Protein AF-0000000067835284 (afdb_homodimer)

Sequence (696 aa):
MSHPLRFGVWAPVHGSRAARHDPDEPHDASWARNRALVLEAERLGYDSILVAQHTVNPYDETRDQLEAWTASAALAALTERIEIIAAIKPGLYHPVLLAKMALQIEQVSRGRFALNLVNAWNRAEFERAGLPFPAHDERYAYGREWIALVDRLLRGERVTHEGRHFRVEDYQLKPAGTYRARPTIYVGGESEPARALVADHGDVWFINGQPLAAVADLIADVARRPAAQGRLRYGLSAFVIARETEAEAQDEFARLLSLSRRDEAIRADTRARTDAASVMFAKTDAAAAHHVGTNGGTAAGLVGSYDGVAERIRAFHAAGIELFMLQFQPFEAEMARFAAQVFSRVKGMSHPLRFGVWAPVHGSRAARHDPDEPHDASWARNRALVLEAERLGYDSILVAQHTVNPYDETRDQLEAWTASAALAALTERIEIIAAIKPGLYHPVLLAKMALQIEQVSRGRFALNLVNAWNRAEFERAGLPFPAHDERYAYGREWIALVDRLLRGERVTHEGRHFRVEDYQLKPAGTYRARPTIYVGGESEPARALVADHGDVWFINGQPLAAVADLIADVARRPAAQGRLRYGLSAFVIARETEAEAQDEFARLLSLSRRDEAIRADTRARTDAASVMFAKTDAAAAHHVGTNGGTAAGLVGSYDGVAERIRAFHAAGIELFMLQFQPFEAEMARFAAQVFSRVKG

Nearest PDB structures (foldseek):
  3rao-assembly2_A-2  TM=8.721E-01  e=2.740E-33  Bacillus cereus ATCC 10987
  3rao-assembly2_B  TM=8.643E-01  e=2.019E-33  Bacillus cereus ATCC 10987
  8t0u-assembly1_B  TM=9.064E-01  e=6.334E-30  Pseudomonas fluorescens Pf0-1
  5wan-assembly1_A  TM=8.080E-01  e=5.111E-24  Escherichia coli
  6sgn-assembly1_AAA  TM=8.258E-01  e=2.078E-23  Escherichia coli K-12

InterPro domains:
  IPR011251 Luciferase-like domain [PF00296] (6-322)
  IPR036661 Luciferase-like domain superfamily [G3DSA:3.20.20.30] (3-348)
  IPR036661 Luciferase-like domain superfamily [SSF51679] (1-346)
  IPR050172 SsuD/RutA monooxygenase [PTHR42847] (1-347)

Structure (mmCIF, N/CA/C/O backbone):
data_AF-0000000067835284-model_v1
#
loop_
_entity.id
_entity.type
_entity.pdbx_description
1 polymer 'Alkanesulfonate monooxygenase'
#
loop_
_atom_site.group_PDB
_atom_site.id
_atom_site.type_symbol
_atom_site.label_atom_id
_atom_site.label_alt_id
_atom_site.label_comp_id
_atom_site.label_asym_id
_atom_site.label_entity_id
_atom_site.label_seq_id
_atom_site.pdbx_PDB_ins_code
_atom_site.Cartn_x
_atom_site.Cartn_y
_atom_site.Cartn_z
_atom_site.occupancy
_atom_site.B_iso_or_equiv
_atom_site.auth_seq_id
_atom_site.auth_comp_id
_atom_site.auth_asym_id
_atom_site.auth_atom_id
_atom_site.pdbx_PDB_model_num
ATOM 1 N N . MET A 1 1 ? 16.953 34.406 -3.088 1 39.81 1 MET A N 1
ATOM 2 C CA . MET A 1 1 ? 16.75 33.219 -3.943 1 39.81 1 MET A CA 1
ATOM 3 C C . MET A 1 1 ? 15.336 32.688 -3.775 1 39.81 1 MET A C 1
ATOM 5 O O . MET A 1 1 ? 14.906 32.406 -2.656 1 39.81 1 MET A O 1
ATOM 9 N N . SER A 1 2 ? 14.398 33.031 -4.598 1 59.94 2 SER A N 1
ATOM 10 C CA . SER A 1 2 ? 12.945 32.969 -4.473 1 59.94 2 SER A CA 1
ATOM 11 C C . SER A 1 2 ? 12.461 31.531 -4.371 1 59.94 2 SER A C 1
ATOM 13 O O . SER A 1 2 ? 12.781 30.703 -5.227 1 59.94 2 SER A O 1
ATOM 15 N N . HIS A 1 3 ? 12.352 30.969 -3.178 1 76.06 3 HIS A N 1
ATOM 16 C CA . HIS A 1 3 ? 11.836 29.625 -3.018 1 76.06 3 HIS A CA 1
ATOM 17 C C . HIS A 1 3 ? 10.375 29.531 -3.461 1 76.06 3 HIS A C 1
ATOM 19 O O . HIS A 1 3 ? 9.656 30.531 -3.438 1 76.06 3 HIS A O 1
ATOM 25 N N . PRO A 1 4 ? 10.078 28.359 -4.027 1 88.88 4 PRO A N 1
ATOM 26 C CA . PRO A 1 4 ? 8.727 28.203 -4.578 1 88.88 4 PRO A CA 1
ATOM 27 C C . PRO A 1 4 ? 7.648 28.266 -3.502 1 88.88 4 PRO A C 1
ATOM 29 O O . PRO A 1 4 ? 7.91 27.922 -2.342 1 88.88 4 PRO A O 1
ATOM 32 N N . LEU A 1 5 ? 6.59 28.922 -3.752 1 96.69 5 LEU A N 1
ATOM 33 C CA . LEU A 1 5 ? 5.387 28.891 -2.928 1 96.69 5 LEU A CA 1
ATOM 34 C C . LEU A 1 5 ? 4.453 27.766 -3.389 1 96.69 5 LEU A C 1
ATOM 36 O O . LEU A 1 5 ? 4.035 27.75 -4.551 1 96.69 5 LEU A O 1
ATOM 40 N N . ARG A 1 6 ? 4.223 26.859 -2.49 1 98 6 ARG A N 1
ATOM 41 C CA . ARG A 1 6 ? 3.428 25.672 -2.795 1 98 6 ARG A CA 1
ATOM 42 C C . ARG A 1 6 ? 2.227 25.562 -1.861 1 98 6 ARG A C 1
ATOM 44 O O . ARG A 1 6 ? 2.301 25.969 -0.697 1 98 6 ARG A O 1
ATOM 51 N N . PHE A 1 7 ? 1.138 25.047 -2.391 1 98.75 7 PHE A N 1
ATOM 52 C CA . PHE A 1 7 ? -0.072 24.797 -1.615 1 98.75 7 PHE A CA 1
ATOM 53 C C . PHE A 1 7 ? -0.463 23.328 -1.671 1 98.75 7 PHE A C 1
ATOM 55 O O . PHE A 1 7 ? -0.541 22.734 -2.752 1 98.75 7 PHE A O 1
ATOM 62 N N . GLY A 1 8 ? -0.669 22.734 -0.55 1 98.81 8 GLY A N 1
ATOM 63 C CA . GLY A 1 8 ? -1.19 21.391 -0.434 1 98.81 8 GLY A CA 1
ATOM 64 C C . GLY A 1 8 ? -2.453 21.297 0.402 1 98.81 8 GLY A C 1
ATOM 65 O O . GLY A 1 8 ? -2.871 22.297 1.006 1 98.81 8 GLY A O 1
ATOM 66 N N . VAL A 1 9 ? -3.086 20.188 0.411 1 98.62 9 VAL A N 1
ATOM 67 C CA . VAL A 1 9 ? -4.293 20 1.206 1 98.62 9 VAL A CA 1
ATOM 68 C C . VAL A 1 9 ? -4.199 18.688 1.982 1 98.62 9 VAL A C 1
ATOM 70 O O . VAL A 1 9 ? -3.49 17.766 1.573 1 98.62 9 VAL A O 1
ATOM 73 N N . TRP A 1 10 ? -4.891 18.625 3.088 1 97.81 10 TRP A N 1
ATOM 74 C CA . TRP A 1 10 ? -5.055 17.391 3.863 1 97.81 10 TRP A CA 1
ATOM 75 C C . TRP A 1 10 ? -6.184 16.531 3.299 1 97.81 10 TRP A C 1
ATOM 77 O O . TRP A 1 10 ? -7.332 16.984 3.23 1 97.81 10 TRP A O 1
ATOM 87 N N . ALA A 1 11 ? -5.82 15.352 2.906 1 97.94 11 ALA A N 1
ATOM 88 C CA . ALA A 1 11 ? -6.887 14.438 2.486 1 97.94 11 ALA A CA 1
ATOM 89 C C . ALA A 1 11 ? -7.859 14.172 3.629 1 97.94 11 ALA A C 1
ATOM 91 O O . ALA A 1 11 ? -7.449 14.031 4.785 1 97.94 11 ALA A O 1
ATOM 92 N N . PRO A 1 12 ? -9.156 14.133 3.32 1 96.62 12 PRO A N 1
ATOM 93 C CA . PRO A 1 12 ? -10.148 13.93 4.379 1 96.62 12 PRO A CA 1
ATOM 94 C C . PRO A 1 12 ? -10.289 12.461 4.785 1 96.62 12 PRO A C 1
ATOM 96 O O . PRO A 1 12 ? -11.383 11.898 4.723 1 96.62 12 PRO A O 1
ATOM 99 N N . VAL A 1 13 ? -9.281 11.844 5.312 1 96.38 13 VAL A N 1
ATOM 100 C CA . VAL A 1 13 ? -9.156 10.406 5.496 1 96.38 13 VAL A CA 1
ATOM 101 C C . VAL A 1 13 ? -10.031 9.953 6.66 1 96.38 13 VAL A C 1
ATOM 103 O O . VAL A 1 13 ? -10.352 8.766 6.785 1 96.38 13 VAL A O 1
ATOM 106 N N . HIS A 1 14 ? -10.43 10.836 7.582 1 92.62 14 HIS A N 1
ATOM 107 C CA . HIS A 1 14 ? -11.32 10.516 8.688 1 92.62 14 HIS A CA 1
ATOM 108 C C . HIS A 1 14 ? -12.539 11.43 8.703 1 92.62 14 HIS A C 1
ATOM 110 O O . HIS A 1 14 ? -13.258 11.5 9.703 1 92.62 14 HIS A O 1
ATOM 116 N N . GLY A 1 15 ? -12.75 12.188 7.617 1 91.44 15 GLY A N 1
ATOM 117 C CA . GLY A 1 15 ? -13.891 13.094 7.523 1 91.44 15 GLY A CA 1
ATOM 118 C C . GLY A 1 15 ? -13.508 14.547 7.719 1 91.44 15 GLY A C 1
ATOM 119 O O . GLY A 1 15 ? -12.406 14.961 7.355 1 91.44 15 GLY A O 1
ATOM 120 N N . SER A 1 16 ? -14.422 15.281 8.242 1 88.56 16 SER A N 1
ATOM 121 C CA . SER A 1 16 ? -14.281 16.734 8.328 1 88.56 16 SER A CA 1
ATOM 122 C C . SER A 1 16 ? -13.172 17.125 9.297 1 88.56 16 SER A C 1
ATOM 124 O O . SER A 1 16 ? -12.938 16.438 10.289 1 88.56 16 SER A O 1
ATOM 126 N N . ARG A 1 17 ? -12.57 18.25 9.039 1 84.44 17 ARG A N 1
ATOM 127 C CA . ARG A 1 17 ? -11.391 18.688 9.781 1 84.44 17 ARG A CA 1
ATOM 128 C C . ARG A 1 17 ? -11.773 19.656 10.891 1 84.44 17 ARG A C 1
ATOM 130 O O . ARG A 1 17 ? -11 19.875 11.828 1 84.44 17 ARG A O 1
ATOM 137 N N . ALA A 1 18 ? -12.875 20.281 10.828 1 88.44 18 ALA A N 1
ATOM 138 C CA . ALA A 1 18 ? -13.289 21.281 11.82 1 88.44 18 ALA A CA 1
ATOM 139 C C . ALA A 1 18 ? -14.484 20.797 12.625 1 88.44 18 ALA A C 1
ATOM 141 O O . ALA A 1 18 ? -14.32 20.234 13.719 1 88.44 18 ALA A O 1
ATOM 142 N N . ALA A 1 19 ? -15.617 20.844 12.023 1 87.44 19 ALA A N 1
ATOM 143 C CA . ALA A 1 19 ? -16.844 20.422 12.695 1 87.44 19 ALA A CA 1
ATOM 144 C C . ALA A 1 19 ? -17.391 19.125 12.094 1 87.44 19 ALA A C 1
ATOM 146 O O . ALA A 1 19 ? -17.484 19 10.875 1 87.44 19 ALA A O 1
ATOM 147 N N . ARG A 1 20 ? -17.797 18.297 12.945 1 86.44 20 ARG A N 1
ATOM 148 C CA . ARG A 1 20 ? -18.328 17.016 12.5 1 86.44 20 ARG A CA 1
ATOM 149 C C . ARG A 1 20 ? -19.828 17.125 12.18 1 86.44 20 ARG A C 1
ATOM 151 O O . ARG A 1 20 ? -20.406 16.219 11.57 1 86.44 20 ARG A O 1
ATOM 158 N N . HIS A 1 21 ? -20.406 18.219 12.555 1 86.44 21 HIS A N 1
ATOM 159 C CA . HIS A 1 21 ? -21.859 18.391 12.391 1 86.44 21 HIS A CA 1
ATOM 160 C C . HIS A 1 21 ? -22.172 19.578 11.484 1 86.44 21 HIS A C 1
ATOM 162 O O . HIS A 1 21 ? -23.234 20.188 11.609 1 86.44 21 HIS A O 1
ATOM 168 N N . ASP A 1 22 ? -21.203 19.891 10.758 1 92.44 22 ASP A N 1
ATOM 169 C CA . ASP A 1 22 ? -21.453 20.938 9.773 1 92.44 22 ASP A CA 1
ATOM 170 C C . ASP A 1 22 ? -22.484 20.469 8.734 1 92.44 22 ASP A C 1
ATOM 172 O O . ASP A 1 22 ? -22.234 19.531 7.988 1 92.44 22 ASP A O 1
ATOM 176 N N . PRO A 1 23 ? -23.688 21.078 8.695 1 93.56 23 PRO A N 1
ATOM 177 C CA . PRO A 1 23 ? -24.688 20.672 7.715 1 93.56 23 PRO A CA 1
ATOM 178 C C . PRO A 1 23 ? -24.203 20.844 6.277 1 93.56 23 PRO A C 1
ATOM 180 O O . PRO A 1 23 ? -24.703 20.156 5.375 1 93.56 23 PRO A O 1
ATOM 183 N N . ASP A 1 24 ? -23.234 21.656 6.031 1 94.88 24 ASP A N 1
ATOM 184 C CA . ASP A 1 24 ? -22.734 21.922 4.688 1 94.88 24 ASP A CA 1
ATOM 185 C C . ASP A 1 24 ? -21.672 20.891 4.289 1 94.88 24 ASP A C 1
ATOM 187 O O . ASP A 1 24 ? -21.234 20.859 3.137 1 94.88 24 ASP A O 1
ATOM 191 N N . GLU A 1 25 ? -21.234 20.016 5.16 1 95.31 25 GLU A N 1
ATOM 192 C CA . GLU A 1 25 ? -20.297 18.938 4.879 1 95.31 25 GLU A CA 1
ATOM 193 C C . GLU A 1 25 ? -20.656 17.688 5.656 1 95.31 25 GLU A C 1
ATOM 195 O O . GLU A 1 25 ? -20 17.344 6.641 1 95.31 25 GLU A O 1
ATOM 200 N N . PRO A 1 26 ? -21.641 17.016 5.207 1 93 26 PRO A N 1
ATOM 201 C CA . PRO A 1 26 ? -21.938 15.75 5.871 1 93 26 PRO A CA 1
ATOM 202 C C . PRO A 1 26 ? -20.734 14.805 5.914 1 93 26 PRO A C 1
ATOM 204 O O . PRO A 1 26 ? -19.906 14.805 4.996 1 93 26 PRO A O 1
ATOM 207 N N . HIS A 1 27 ? -20.688 14.094 6.969 1 94.19 27 HIS A N 1
ATOM 208 C CA . HIS A 1 27 ? -19.547 13.211 7.176 1 94.19 27 HIS A CA 1
ATOM 209 C C . HIS A 1 27 ? -19.406 12.211 6.031 1 94.19 27 HIS A C 1
ATOM 211 O O . HIS A 1 27 ? -20.359 11.523 5.68 1 94.19 27 HIS A O 1
ATOM 217 N N . ASP A 1 28 ? -18.25 12.133 5.465 1 96.69 28 ASP A N 1
ATOM 218 C CA . ASP A 1 28 ? -17.891 11.18 4.418 1 96.69 28 ASP A CA 1
ATOM 219 C C . ASP A 1 28 ? -16.375 11 4.332 1 96.69 28 ASP A C 1
ATOM 221 O O . ASP A 1 28 ? -15.664 11.891 3.859 1 96.69 28 ASP A O 1
ATOM 225 N N . ALA A 1 29 ? -15.898 9.914 4.809 1 97.38 29 ALA A N 1
ATOM 226 C CA . ALA A 1 29 ? -14.477 9.602 4.746 1 97.38 29 ALA A CA 1
ATOM 227 C C . ALA A 1 29 ? -14.211 8.422 3.811 1 97.38 29 ALA A C 1
ATOM 229 O O . ALA A 1 29 ? -13.25 7.676 3.998 1 97.38 29 ALA A O 1
ATOM 230 N N . SER A 1 30 ? -15.094 8.227 2.822 1 98 30 SER A N 1
ATOM 231 C CA . SER A 1 30 ? -15 7.105 1.896 1 98 30 SER A CA 1
ATOM 232 C C . SER A 1 30 ? -13.836 7.273 0.931 1 98 30 SER A C 1
ATOM 234 O O . SER A 1 30 ? -13.375 8.391 0.7 1 98 30 SER A O 1
ATOM 236 N N . TRP A 1 31 ? -13.367 6.176 0.396 1 98.62 31 TRP A N 1
ATOM 237 C CA . TRP A 1 31 ? -12.359 6.199 -0.66 1 98.62 31 TRP A CA 1
ATOM 238 C C . TRP A 1 31 ? -12.836 7.023 -1.851 1 98.62 31 TRP A C 1
ATOM 240 O O . TRP A 1 31 ? -12.07 7.809 -2.418 1 98.62 31 TRP A O 1
ATOM 250 N N . ALA A 1 32 ? -14.07 6.863 -2.219 1 98.38 32 ALA A N 1
ATOM 251 C CA . ALA A 1 32 ? -14.625 7.566 -3.371 1 98.38 32 ALA A CA 1
ATOM 252 C C . ALA A 1 32 ? -14.484 9.078 -3.207 1 98.38 32 ALA A C 1
ATOM 254 O O . ALA A 1 32 ? -14.055 9.773 -4.133 1 98.38 32 ALA A O 1
ATOM 255 N N . ARG A 1 33 ? -14.773 9.562 -2.008 1 98.31 33 ARG A N 1
ATOM 256 C CA . ARG A 1 33 ? -14.664 11 -1.77 1 98.31 33 ARG A CA 1
ATOM 257 C C . ARG A 1 33 ? -13.211 11.445 -1.784 1 98.31 33 ARG A C 1
ATOM 259 O O . ARG A 1 33 ? -12.875 12.469 -2.387 1 98.31 33 ARG A O 1
ATOM 266 N N . ASN A 1 34 ? -12.406 10.703 -1.089 1 98.69 34 ASN A N 1
ATOM 267 C CA . ASN A 1 34 ? -11 11.062 -1.038 1 98.69 34 ASN A CA 1
ATOM 268 C C . ASN A 1 34 ? -10.375 11.094 -2.432 1 98.69 34 ASN A C 1
ATOM 270 O O . ASN A 1 34 ? -9.68 12.047 -2.781 1 98.69 34 ASN A O 1
ATOM 274 N N . ARG A 1 35 ? -10.609 10.062 -3.207 1 98.81 35 ARG A N 1
ATOM 275 C CA . ARG A 1 35 ? -10.125 10.008 -4.582 1 98.81 35 ARG A CA 1
ATOM 276 C C . ARG A 1 35 ? -10.578 11.234 -5.371 1 98.81 35 ARG A C 1
ATOM 278 O O . ARG A 1 35 ? -9.758 11.906 -6.004 1 98.81 35 ARG A O 1
ATOM 285 N N . ALA A 1 36 ? -11.875 11.539 -5.363 1 98.81 36 ALA A N 1
ATOM 286 C CA . ALA A 1 36 ? -12.438 12.664 -6.109 1 98.81 36 ALA A CA 1
ATOM 287 C C . ALA A 1 36 ? -11.805 13.984 -5.672 1 98.81 36 ALA A C 1
ATOM 289 O O . ALA A 1 36 ? -11.477 14.828 -6.508 1 98.81 36 ALA A O 1
ATOM 290 N N . LEU A 1 37 ? -11.625 14.102 -4.379 1 98.62 37 LEU A N 1
ATOM 291 C CA . LEU A 1 37 ? -11.078 15.344 -3.834 1 98.62 37 LEU A CA 1
ATOM 292 C C . LEU A 1 37 ? -9.625 15.531 -4.266 1 98.62 37 LEU A C 1
ATOM 294 O O . LEU A 1 37 ? -9.219 16.625 -4.633 1 98.62 37 LEU A O 1
ATOM 298 N N . VAL A 1 38 ? -8.828 14.5 -4.23 1 98.81 38 VAL A N 1
ATOM 299 C CA . VAL A 1 38 ? -7.414 14.602 -4.586 1 98.81 38 VAL A CA 1
ATOM 300 C C . VAL A 1 38 ? -7.273 14.898 -6.074 1 98.81 38 VAL A C 1
ATOM 302 O O . VAL A 1 38 ? -6.441 15.719 -6.473 1 98.81 38 VAL A O 1
ATOM 305 N N . LEU A 1 39 ? -8.086 14.25 -6.926 1 98.88 39 LEU A N 1
ATOM 306 C CA . LEU A 1 39 ? -8.078 14.547 -8.352 1 98.88 39 LEU A CA 1
ATOM 307 C C . LEU A 1 39 ? -8.469 15.992 -8.617 1 98.88 39 LEU A C 1
ATOM 309 O O . LEU A 1 39 ? -7.875 16.656 -9.461 1 98.88 39 LEU A O 1
ATOM 313 N N . GLU A 1 40 ? -9.484 16.453 -7.852 1 98.88 40 GLU A N 1
ATOM 314 C CA . GLU A 1 40 ? -9.898 17.844 -7.98 1 98.88 40 GLU A CA 1
ATOM 315 C C . GLU A 1 40 ? -8.797 18.797 -7.523 1 98.88 40 GLU A C 1
ATOM 317 O O . GLU A 1 40 ? -8.562 19.828 -8.156 1 98.88 40 GLU A O 1
ATOM 322 N N . ALA A 1 41 ? -8.141 18.469 -6.41 1 98.94 41 ALA A N 1
ATOM 323 C CA . ALA A 1 41 ? -7.027 19.281 -5.93 1 98.94 41 ALA A CA 1
ATOM 324 C C . ALA A 1 41 ? -5.945 19.406 -7 1 98.94 41 ALA A C 1
ATOM 326 O O . ALA A 1 41 ? -5.441 20.516 -7.246 1 98.94 41 ALA A O 1
ATOM 327 N N . GLU A 1 42 ? -5.59 18.312 -7.633 1 98.88 42 GLU A N 1
ATOM 328 C CA . GLU A 1 42 ? -4.602 18.359 -8.711 1 98.88 42 GLU A CA 1
ATOM 329 C C . GLU A 1 42 ? -5.07 19.25 -9.852 1 98.88 42 GLU A C 1
ATOM 331 O O . GLU A 1 42 ? -4.312 20.078 -10.359 1 98.88 42 GLU A O 1
ATOM 336 N N . ARG A 1 43 ? -6.32 19.078 -10.258 1 98.81 43 ARG A N 1
ATOM 337 C CA . ARG A 1 43 ? -6.887 19.859 -11.352 1 98.81 43 ARG A CA 1
ATOM 338 C C . ARG A 1 43 ? -6.844 21.344 -11.031 1 98.81 43 ARG A C 1
ATOM 340 O O . ARG A 1 43 ? -6.562 22.172 -11.914 1 98.81 43 ARG A O 1
ATOM 347 N N . LEU A 1 44 ? -7.109 21.688 -9.758 1 98.81 44 LEU A N 1
ATOM 348 C CA . LEU A 1 44 ? -7.195 23.094 -9.328 1 98.81 44 LEU A CA 1
ATOM 349 C C . LEU A 1 44 ? -5.809 23.703 -9.219 1 98.81 44 LEU A C 1
ATOM 351 O O . LEU A 1 44 ? -5.676 24.938 -9.125 1 98.81 44 LEU A O 1
ATOM 355 N N . GLY A 1 45 ? -4.75 22.875 -9.141 1 98.56 45 GLY A N 1
ATOM 356 C CA . GLY A 1 45 ? -3.398 23.406 -9.148 1 98.56 45 GLY A CA 1
ATOM 357 C C . GLY A 1 45 ? -2.686 23.266 -7.82 1 98.56 45 GLY A C 1
ATOM 358 O O . GLY A 1 45 ? -1.595 23.797 -7.629 1 98.56 45 GLY A O 1
ATOM 359 N N . TYR A 1 46 ? -3.303 22.531 -6.918 1 98.88 46 TYR A N 1
ATOM 360 C CA . TYR A 1 46 ? -2.604 22.266 -5.664 1 98.88 46 TYR A CA 1
ATOM 361 C C . TYR A 1 46 ? -1.38 21.391 -5.898 1 98.88 46 TYR A C 1
ATOM 363 O O . TYR A 1 46 ? -1.358 20.578 -6.832 1 98.88 46 TYR A O 1
ATOM 371 N N . ASP A 1 47 ? -0.399 21.484 -5.012 1 98.75 47 ASP A N 1
ATOM 372 C CA . ASP A 1 47 ? 0.917 20.906 -5.266 1 98.75 47 ASP A CA 1
ATOM 373 C C . ASP A 1 47 ? 1.101 19.609 -4.5 1 98.75 47 ASP A C 1
ATOM 375 O O . ASP A 1 47 ? 1.979 18.812 -4.824 1 98.75 47 ASP A O 1
ATOM 379 N N . SER A 1 48 ? 0.31 19.391 -3.439 1 98.88 48 SER A N 1
ATOM 380 C CA . SER A 1 48 ? 0.54 18.203 -2.625 1 98.88 48 SER A CA 1
ATOM 381 C C . SER A 1 48 ? -0.722 17.797 -1.874 1 98.88 48 SER A C 1
ATOM 383 O O . SER A 1 48 ? -1.65 18.594 -1.729 1 98.88 48 SER A O 1
ATOM 385 N N . ILE A 1 49 ? -0.781 16.578 -1.524 1 98.88 49 ILE A N 1
ATOM 386 C CA . ILE A 1 49 ? -1.789 16.016 -0.635 1 98.88 49 ILE A CA 1
ATOM 387 C C . ILE A 1 49 ? -1.106 15.289 0.525 1 98.88 49 ILE A C 1
ATOM 389 O O . ILE A 1 49 ? -0.096 14.609 0.333 1 98.88 49 ILE A O 1
ATOM 393 N N . LEU A 1 50 ? -1.537 15.547 1.742 1 98.75 50 LEU A N 1
ATOM 394 C CA . LEU A 1 50 ? -1.084 14.789 2.904 1 98.75 50 LEU A CA 1
ATOM 395 C C . LEU A 1 50 ? -2.123 13.75 3.316 1 98.75 50 LEU A C 1
ATOM 397 O O . LEU A 1 50 ? -3.283 14.086 3.557 1 98.75 50 LEU A O 1
ATOM 401 N N . VAL A 1 51 ? -1.74 12.555 3.34 1 98.69 51 VAL A N 1
ATOM 402 C CA . VAL A 1 51 ? -2.574 11.445 3.791 1 98.69 51 VAL A CA 1
ATOM 403 C C . VAL A 1 51 ? -2.176 11.047 5.207 1 98.69 51 VAL A C 1
ATOM 405 O O . VAL A 1 51 ? -1.178 10.344 5.406 1 98.69 51 VAL A O 1
ATOM 408 N N . ALA A 1 52 ? -2.969 11.484 6.172 1 97.12 52 ALA A N 1
ATOM 409 C CA . ALA A 1 52 ? -2.682 11.195 7.574 1 97.12 52 ALA A CA 1
ATOM 410 C C . ALA A 1 52 ? -2.799 9.703 7.863 1 97.12 52 ALA A C 1
ATOM 412 O O . ALA A 1 52 ? -3.535 8.984 7.18 1 97.12 52 ALA A O 1
ATOM 413 N N . GLN A 1 53 ? -2.09 9.242 8.852 1 96.75 53 GLN A N 1
ATOM 414 C CA . GLN A 1 53 ? -2.037 7.812 9.133 1 96.75 53 GLN A CA 1
ATOM 415 C C . GLN A 1 53 ? -2.748 7.48 10.438 1 96.75 53 GLN A C 1
ATOM 417 O O . GLN A 1 53 ? -2.326 7.918 11.516 1 96.75 53 GLN A O 1
ATOM 422 N N . HIS A 1 54 ? -3.811 6.801 10.344 1 95.38 54 HIS A N 1
ATOM 423 C CA . HIS A 1 54 ? -4.527 6.105 11.406 1 95.38 54 HIS A CA 1
ATOM 424 C C . HIS A 1 54 ? -5.02 4.742 10.945 1 95.38 54 HIS A C 1
ATOM 426 O O . HIS A 1 54 ? -5.312 4.551 9.758 1 95.38 54 HIS A O 1
ATOM 432 N N . THR A 1 55 ? -5.07 3.83 11.875 1 96.56 55 THR A N 1
ATOM 433 C CA . THR A 1 55 ? -5.641 2.533 11.531 1 96.56 55 THR A CA 1
ATOM 434 C C . THR A 1 55 ? -7.152 2.535 11.742 1 96.56 55 THR A C 1
ATOM 436 O O . THR A 1 55 ? -7.898 1.945 10.953 1 96.56 55 THR A O 1
ATOM 439 N N . VAL A 1 56 ? -7.547 3.189 12.773 1 96.38 56 VAL A N 1
ATOM 440 C CA . VAL A 1 56 ? -8.945 3.379 13.133 1 96.38 56 VAL A CA 1
ATOM 441 C C . VAL A 1 56 ? -9.266 4.871 13.203 1 96.38 56 VAL A C 1
ATOM 443 O O . VAL A 1 56 ? -8.398 5.684 13.539 1 96.38 56 VAL A O 1
ATOM 446 N N . ASN A 1 57 ? -10.523 5.234 12.836 1 94.38 57 ASN A N 1
ATOM 447 C CA . ASN A 1 57 ? -10.922 6.637 12.93 1 94.38 57 ASN A CA 1
ATOM 448 C C . ASN A 1 57 ? -10.672 7.195 14.328 1 94.38 57 ASN A C 1
ATOM 450 O O . ASN A 1 57 ? -11.195 6.672 15.312 1 94.38 57 ASN A O 1
ATOM 454 N N . PRO A 1 58 ? -9.867 8.211 14.445 1 89.31 58 PRO A N 1
ATOM 455 C CA . PRO A 1 58 ? -9.438 8.672 15.773 1 89.31 58 PRO A CA 1
ATOM 456 C C . PRO A 1 58 ? -10.547 9.391 16.531 1 89.31 58 PRO A C 1
ATOM 458 O O . PRO A 1 58 ? -10.43 9.609 17.734 1 89.31 58 PRO A O 1
ATOM 461 N N . TYR A 1 59 ? -11.602 9.766 15.852 1 86.81 59 TYR A N 1
ATOM 462 C CA . TYR A 1 59 ? -12.68 10.531 16.469 1 86.81 59 TYR A CA 1
ATOM 463 C C . TYR A 1 59 ? -13.891 9.656 16.75 1 86.81 59 TYR A C 1
ATOM 465 O O . TYR A 1 59 ? -14.656 9.914 17.672 1 86.81 59 TYR A O 1
ATOM 473 N N . ASP A 1 60 ? -14.102 8.711 15.883 1 90.06 60 ASP A N 1
ATOM 474 C CA . ASP A 1 60 ? -15.258 7.816 15.945 1 90.06 60 ASP A CA 1
ATOM 475 C C . ASP A 1 60 ? -14.922 6.461 15.328 1 90.06 60 ASP A C 1
ATOM 477 O O . ASP A 1 60 ? -14.93 6.305 14.109 1 90.06 60 ASP A O 1
ATOM 481 N N . GLU A 1 61 ? -14.742 5.477 16.125 1 90.5 61 GLU A N 1
ATOM 482 C CA . GLU A 1 61 ? -14.25 4.172 15.688 1 90.5 61 GLU A CA 1
ATOM 483 C C . GLU A 1 61 ? -15.273 3.473 14.797 1 90.5 61 GLU A C 1
ATOM 485 O O . GLU A 1 61 ? -14.953 2.492 14.125 1 90.5 61 GLU A O 1
ATOM 490 N N . THR A 1 62 ? -16.5 3.959 14.812 1 91.75 62 THR A N 1
ATOM 491 C CA . THR A 1 62 ? -17.547 3.338 14.008 1 91.75 62 THR A CA 1
ATOM 492 C C . THR A 1 62 ? -17.562 3.92 12.602 1 91.75 62 THR A C 1
ATOM 494 O O . THR A 1 62 ? -18.328 3.469 11.75 1 91.75 62 THR A O 1
ATOM 497 N N . ARG A 1 63 ? -16.703 4.891 12.359 1 94.75 63 ARG A N 1
ATOM 498 C CA . ARG A 1 63 ? -16.672 5.562 11.062 1 94.75 63 ARG A CA 1
ATOM 499 C C . ARG A 1 63 ? -15.461 5.109 10.242 1 94.75 63 ARG A C 1
ATOM 501 O O . ARG A 1 63 ? -14.516 4.539 10.781 1 94.75 63 ARG A O 1
ATOM 508 N N . ASP A 1 64 ? -15.547 5.406 8.945 1 97.19 64 ASP A N 1
ATOM 509 C CA . ASP A 1 64 ? -14.508 5 8 1 97.19 64 ASP A CA 1
ATOM 510 C C . ASP A 1 64 ? -13.188 5.715 8.289 1 97.19 64 ASP A C 1
ATOM 512 O O . ASP A 1 64 ? -13.188 6.875 8.711 1 97.19 64 ASP A O 1
ATOM 516 N N . GLN A 1 65 ? -12.133 5.043 8.086 1 97.88 65 GLN A N 1
ATOM 517 C CA . GLN A 1 65 ? -10.766 5.555 8.094 1 97.88 65 GLN A CA 1
ATOM 518 C C . GLN A 1 65 ? -9.969 4.992 6.922 1 97.88 65 GLN A C 1
ATOM 520 O O . GLN A 1 65 ? -9.875 3.773 6.754 1 97.88 65 GLN A O 1
ATOM 525 N N . LEU A 1 66 ? -9.453 5.852 6.121 1 98.19 66 LEU A N 1
ATOM 526 C CA . LEU A 1 66 ? -8.609 5.395 5.02 1 98.19 66 LEU A CA 1
ATOM 527 C C . LEU A 1 66 ? -7.281 4.855 5.543 1 98.19 66 LEU A C 1
ATOM 529 O O . LEU A 1 66 ? -6.715 5.406 6.492 1 98.19 66 LEU A O 1
ATOM 533 N N . GLU A 1 67 ? -6.793 3.752 4.949 1 98.62 67 GLU A N 1
ATOM 534 C CA . GLU A 1 67 ? -5.414 3.328 5.18 1 98.62 67 GLU A CA 1
ATOM 535 C C . GLU A 1 67 ? -4.438 4.176 4.371 1 98.62 67 GLU A C 1
ATOM 537 O O . GLU A 1 67 ? -4.609 4.355 3.164 1 98.62 67 GLU A O 1
ATOM 542 N N . ALA A 1 68 ? -3.455 4.66 4.91 1 98.69 68 ALA A N 1
ATOM 543 C CA . ALA A 1 68 ? -2.676 5.77 4.363 1 98.69 68 ALA A CA 1
ATOM 544 C C . ALA A 1 68 ? -1.798 5.301 3.205 1 98.69 68 ALA A C 1
ATOM 546 O O . ALA A 1 68 ? -1.729 5.961 2.164 1 98.69 68 ALA A O 1
ATOM 547 N N . TRP A 1 69 ? -1.12 4.195 3.283 1 98.88 69 TRP A N 1
ATOM 548 C CA . TRP A 1 69 ? -0.025 3.883 2.371 1 98.88 69 TRP A CA 1
ATOM 549 C C . TRP A 1 69 ? -0.546 3.215 1.103 1 98.88 69 TRP A C 1
ATOM 551 O O . TRP A 1 69 ? -0.15 3.578 -0.007 1 98.88 69 TRP A O 1
ATOM 561 N N . THR A 1 70 ? -1.498 2.266 1.259 1 98.94 70 THR A N 1
ATOM 562 C CA . THR A 1 70 ? -2.096 1.682 0.063 1 98.94 70 THR A CA 1
ATOM 563 C C . THR A 1 70 ? -2.982 2.697 -0.649 1 98.94 70 THR A C 1
ATOM 565 O O . THR A 1 70 ? -3.066 2.705 -1.879 1 98.94 70 THR A O 1
ATOM 568 N N . ALA A 1 71 ? -3.654 3.602 0.096 1 98.94 71 ALA A N 1
ATOM 569 C CA . ALA A 1 71 ? -4.375 4.703 -0.538 1 98.94 71 ALA A CA 1
ATOM 570 C C . ALA A 1 71 ? -3.424 5.605 -1.313 1 98.94 71 ALA A C 1
ATOM 572 O O . ALA A 1 71 ? -3.729 6.023 -2.436 1 98.94 71 ALA A O 1
ATOM 573 N N . SER A 1 72 ? -2.301 5.891 -0.704 1 98.94 72 SER A N 1
ATOM 574 C CA . SER A 1 72 ? -1.313 6.742 -1.354 1 98.94 72 SER A CA 1
ATOM 575 C C . SER A 1 72 ? -0.783 6.102 -2.633 1 98.94 72 SER A C 1
ATOM 577 O O . SER A 1 72 ? -0.559 6.785 -3.631 1 98.94 72 SER A O 1
ATOM 579 N N . ALA A 1 73 ? -0.558 4.785 -2.596 1 98.94 73 ALA A N 1
ATOM 580 C CA . ALA A 1 73 ? -0.131 4.074 -3.799 1 98.94 73 ALA A CA 1
ATOM 581 C C . ALA A 1 73 ? -1.172 4.199 -4.906 1 98.94 73 ALA A C 1
ATOM 583 O O . ALA A 1 73 ? -0.829 4.441 -6.066 1 98.94 73 ALA A O 1
ATOM 584 N N . ALA A 1 74 ? -2.447 4.031 -4.551 1 99 74 ALA A N 1
ATOM 585 C CA . ALA A 1 74 ? -3.541 4.152 -5.512 1 99 74 ALA A CA 1
ATOM 586 C C . ALA A 1 74 ? -3.633 5.574 -6.062 1 99 74 ALA A C 1
ATOM 588 O O . ALA A 1 74 ? -3.777 5.77 -7.27 1 99 74 ALA A O 1
ATOM 589 N N . LEU A 1 75 ? -3.531 6.57 -5.152 1 99 75 LEU A N 1
ATOM 590 C CA . LEU A 1 75 ? -3.594 7.965 -5.57 1 99 75 LEU A CA 1
ATOM 591 C C . LEU A 1 75 ? -2.426 8.312 -6.488 1 99 75 LEU A C 1
ATOM 593 O O . LEU A 1 75 ? -2.586 9.07 -7.449 1 99 75 LEU A O 1
ATOM 597 N N . ALA A 1 76 ? -1.256 7.758 -6.172 1 98.94 76 ALA A N 1
ATOM 598 C CA . ALA A 1 76 ? -0.085 7.961 -7.02 1 98.94 76 ALA A CA 1
ATOM 599 C C . ALA A 1 76 ? -0.347 7.465 -8.438 1 98.94 76 ALA A C 1
ATOM 601 O O . ALA A 1 76 ? 0.088 8.094 -9.414 1 98.94 76 ALA A O 1
ATOM 602 N N . ALA A 1 77 ? -1.02 6.371 -8.578 1 98.94 77 ALA A N 1
ATOM 603 C CA . ALA A 1 77 ? -1.318 5.773 -9.875 1 98.94 77 ALA A CA 1
ATOM 604 C C . ALA A 1 77 ? -2.342 6.613 -10.641 1 98.94 77 ALA A C 1
ATOM 606 O O . ALA A 1 77 ? -2.354 6.617 -11.875 1 98.94 77 ALA A O 1
ATOM 607 N N . LEU A 1 78 ? -3.188 7.359 -9.922 1 98.88 78 LEU A N 1
ATOM 608 C CA . LEU A 1 78 ? -4.328 8.039 -10.523 1 98.88 78 LEU A CA 1
ATOM 609 C C . LEU A 1 78 ? -3.994 9.5 -10.82 1 98.88 78 LEU A C 1
ATOM 611 O O . LEU A 1 78 ? -4.766 10.188 -11.492 1 98.88 78 LEU A O 1
ATOM 615 N N . THR A 1 79 ? -2.877 9.992 -10.305 1 98.94 79 THR A N 1
ATOM 616 C CA . THR A 1 79 ? -2.492 11.383 -10.484 1 98.94 79 THR A CA 1
ATOM 617 C C . THR A 1 79 ? -1.199 11.492 -11.281 1 98.94 79 THR A C 1
ATOM 619 O O . THR A 1 79 ? -0.511 10.492 -11.5 1 98.94 79 THR A O 1
ATOM 622 N N . GLU A 1 80 ? -0.861 12.734 -11.664 1 98.62 80 GLU A N 1
ATOM 623 C CA . GLU A 1 80 ? 0.266 12.898 -12.578 1 98.62 80 GLU A CA 1
ATOM 624 C C . GLU A 1 80 ? 1.238 13.961 -12.07 1 98.62 80 GLU A C 1
ATOM 626 O O . GLU A 1 80 ? 2.402 13.984 -12.469 1 98.62 80 GLU A O 1
ATOM 631 N N . ARG A 1 81 ? 0.781 14.883 -11.219 1 98.69 81 ARG A N 1
ATOM 632 C CA . ARG A 1 81 ? 1.609 16.031 -10.906 1 98.69 81 ARG A CA 1
ATOM 633 C C . ARG A 1 81 ? 1.714 16.25 -9.398 1 98.69 81 ARG A C 1
ATOM 635 O O . ARG A 1 81 ? 2.768 16.641 -8.891 1 98.69 81 ARG A O 1
ATOM 642 N N . ILE A 1 82 ? 0.624 16 -8.688 1 98.88 82 ILE A N 1
ATOM 643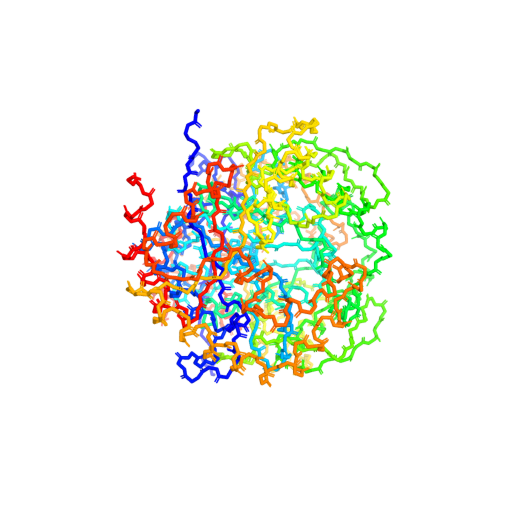 C CA . ILE A 1 82 ? 0.513 16.359 -7.277 1 98.88 82 ILE A CA 1
ATOM 644 C C . ILE A 1 82 ? 1.422 15.461 -6.441 1 98.88 82 ILE A C 1
ATOM 646 O O . ILE A 1 82 ? 1.517 14.258 -6.695 1 98.88 82 ILE A O 1
ATOM 650 N N . GLU A 1 83 ? 2.199 15.977 -5.512 1 98.94 83 GLU A N 1
ATOM 651 C CA . GLU A 1 83 ? 2.998 15.211 -4.562 1 98.94 83 GLU A CA 1
ATOM 652 C C . GLU A 1 83 ? 2.111 14.484 -3.551 1 98.94 83 GLU A C 1
ATOM 654 O O . GLU A 1 83 ? 1.178 15.078 -3.004 1 98.94 83 GLU A O 1
ATOM 659 N N . ILE A 1 84 ? 2.367 13.289 -3.332 1 98.94 84 ILE A N 1
ATOM 660 C CA . ILE A 1 84 ? 1.619 12.492 -2.365 1 98.94 84 ILE A CA 1
ATOM 661 C C . ILE A 1 84 ? 2.469 12.266 -1.118 1 98.94 84 ILE A C 1
ATOM 663 O O . ILE A 1 84 ? 3.498 11.586 -1.177 1 98.94 84 ILE A O 1
ATOM 667 N N . ILE A 1 85 ? 2.076 12.797 0.016 1 98.94 85 ILE A N 1
ATOM 668 C CA . ILE A 1 85 ? 2.797 12.703 1.281 1 98.94 85 ILE A CA 1
ATOM 669 C C . ILE A 1 85 ? 2.059 11.758 2.225 1 98.94 85 ILE A C 1
ATOM 671 O O . ILE A 1 85 ? 0.958 12.062 2.686 1 98.94 85 ILE A O 1
ATOM 675 N N . ALA A 1 86 ? 2.6 10.609 2.492 1 98.88 86 ALA A N 1
ATOM 676 C CA . ALA A 1 86 ? 1.988 9.648 3.41 1 98.88 86 ALA A CA 1
ATOM 677 C C . ALA A 1 86 ? 2.617 9.742 4.797 1 98.88 86 ALA A C 1
ATOM 679 O O . ALA A 1 86 ? 3.84 9.664 4.938 1 98.88 86 ALA A O 1
ATOM 680 N N . ALA A 1 87 ? 1.796 9.898 5.773 1 98.44 87 ALA A N 1
ATOM 681 C CA . ALA A 1 87 ? 2.291 9.953 7.148 1 98.44 87 ALA A CA 1
ATOM 682 C C . ALA A 1 87 ? 2.59 8.555 7.68 1 98.44 87 ALA A C 1
ATOM 684 O O . ALA A 1 87 ? 1.978 7.578 7.246 1 98.44 87 ALA A O 1
ATOM 685 N N . ILE A 1 88 ? 3.523 8.5 8.609 1 97.69 88 ILE A N 1
ATOM 686 C CA . ILE A 1 88 ? 3.893 7.199 9.164 1 97.69 88 ILE A CA 1
ATOM 687 C C . ILE A 1 88 ? 4.355 7.371 10.609 1 97.69 88 ILE A C 1
ATOM 689 O O . ILE A 1 88 ? 5.121 8.289 10.914 1 97.69 88 ILE A O 1
ATOM 693 N N . LYS A 1 89 ? 3.82 6.609 11.492 1 95.56 89 LYS A N 1
ATOM 694 C CA . LYS A 1 89 ? 4.375 6.359 12.82 1 95.56 89 LYS A CA 1
ATOM 695 C C . LYS A 1 89 ? 5.312 5.156 12.805 1 95.56 89 LYS A C 1
ATOM 697 O O . LYS A 1 89 ? 4.887 4.031 12.539 1 95.56 89 LYS A O 1
ATOM 702 N N . PRO A 1 90 ? 6.555 5.301 13.109 1 94.75 90 PRO A N 1
ATOM 703 C CA . PRO A 1 90 ? 7.582 4.273 12.914 1 94.75 90 PRO A CA 1
ATOM 704 C C . PRO A 1 90 ? 7.219 2.945 13.578 1 94.75 90 PRO A C 1
ATOM 706 O O . PRO A 1 90 ? 7.605 1.882 13.086 1 94.75 90 PRO A O 1
ATOM 709 N N . GLY A 1 91 ? 6.527 2.906 14.633 1 94.44 91 GLY A N 1
ATOM 710 C CA . GLY A 1 91 ? 6.215 1.688 15.359 1 94.44 91 GLY A CA 1
ATOM 711 C C . GLY A 1 91 ? 5.289 0.757 14.609 1 94.44 91 GLY A C 1
ATOM 712 O O . GLY A 1 91 ? 5.129 -0.407 14.977 1 94.44 91 GLY A O 1
ATOM 713 N N . LEU A 1 92 ? 4.773 1.219 13.477 1 96.06 92 LEU A N 1
ATOM 714 C CA . LEU A 1 92 ? 3.736 0.456 12.789 1 96.06 92 LEU A CA 1
ATOM 715 C C . LEU A 1 92 ? 4.348 -0.518 11.789 1 96.06 92 LEU A C 1
ATOM 717 O O . LEU A 1 92 ? 3.777 -1.575 11.516 1 96.06 92 LEU A O 1
ATOM 721 N N . TYR A 1 93 ? 5.52 -0.179 11.219 1 96.75 93 TYR A N 1
ATOM 722 C CA . TYR A 1 93 ? 6.125 -0.994 10.164 1 96.75 93 TYR A CA 1
ATOM 723 C C . TYR A 1 93 ? 7.613 -1.188 10.422 1 96.75 93 TYR A C 1
ATOM 725 O O . TYR A 1 93 ? 8.305 -0.258 10.836 1 96.75 93 TYR A O 1
ATOM 733 N N . HIS A 1 94 ? 8.062 -2.393 10.156 1 97.75 94 HIS A N 1
ATOM 734 C CA . HIS A 1 94 ? 9.5 -2.633 10.102 1 97.75 94 HIS A CA 1
ATOM 735 C C . HIS A 1 94 ? 10.172 -1.748 9.047 1 97.75 94 HIS A C 1
ATOM 737 O O . HIS A 1 94 ? 9.633 -1.567 7.953 1 97.75 94 HIS A O 1
ATOM 743 N N . PRO A 1 95 ? 11.328 -1.149 9.328 1 98.19 95 PRO A N 1
ATOM 744 C CA . PRO A 1 95 ? 11.914 -0.15 8.43 1 98.19 95 PRO A CA 1
ATOM 745 C C . PRO A 1 95 ? 12.195 -0.702 7.035 1 98.19 95 PRO A C 1
ATOM 747 O O . PRO A 1 95 ? 12.023 0.007 6.043 1 98.19 95 PRO A O 1
ATOM 750 N N . VAL A 1 96 ? 12.641 -1.958 6.891 1 98.56 96 VAL A N 1
ATOM 751 C CA . VAL A 1 96 ? 12.945 -2.559 5.594 1 98.56 96 VAL A CA 1
ATOM 752 C C . VAL A 1 96 ? 11.672 -2.631 4.75 1 98.56 96 VAL A C 1
ATOM 754 O O . VAL A 1 96 ? 11.68 -2.273 3.57 1 98.56 96 VAL A O 1
ATOM 757 N N . LEU A 1 97 ? 10.578 -3.039 5.387 1 98.44 97 LEU A N 1
ATOM 758 C CA . LEU A 1 97 ? 9.312 -3.193 4.676 1 98.44 97 LEU A CA 1
ATOM 759 C C . LEU A 1 97 ? 8.75 -1.836 4.273 1 98.44 97 LEU A C 1
ATOM 761 O O . LEU A 1 97 ? 8.305 -1.657 3.137 1 98.44 97 LEU A O 1
ATOM 765 N N . LEU A 1 98 ? 8.828 -0.867 5.191 1 98.75 98 LEU A N 1
ATOM 766 C CA . LEU A 1 98 ? 8.32 0.462 4.875 1 98.75 98 LEU A CA 1
ATOM 767 C C . LEU A 1 98 ? 9.125 1.1 3.746 1 98.75 98 LEU A C 1
ATOM 769 O O . LEU A 1 98 ? 8.555 1.734 2.854 1 98.75 98 LEU A O 1
ATOM 773 N N . ALA A 1 99 ? 10.406 0.961 3.852 1 98.88 99 ALA A N 1
ATOM 774 C CA . ALA A 1 99 ? 11.258 1.522 2.805 1 98.88 99 ALA A CA 1
ATOM 775 C C . ALA A 1 99 ? 10.914 0.924 1.442 1 98.88 99 ALA A C 1
ATOM 777 O O . ALA A 1 99 ? 10.875 1.637 0.437 1 98.88 99 ALA A O 1
ATOM 778 N N . LYS A 1 100 ? 10.695 -0.365 1.399 1 98.81 100 LYS A N 1
ATOM 779 C CA . LYS A 1 100 ? 10.352 -1.014 0.136 1 98.81 100 LYS A CA 1
ATOM 780 C C . LYS A 1 100 ? 9.016 -0.507 -0.401 1 98.81 100 LYS A C 1
ATOM 782 O O . LYS A 1 100 ? 8.883 -0.25 -1.599 1 98.81 100 LYS A O 1
ATOM 787 N N . MET A 1 101 ? 8.039 -0.339 0.459 1 98.88 101 MET A N 1
ATOM 788 C CA . MET A 1 101 ? 6.766 0.245 0.061 1 98.88 101 MET A CA 1
ATOM 789 C C . MET A 1 101 ? 6.961 1.652 -0.492 1 98.88 101 MET A C 1
ATOM 791 O O . MET A 1 101 ? 6.395 1.999 -1.53 1 98.88 101 MET A O 1
ATOM 795 N N . ALA A 1 102 ? 7.734 2.404 0.217 1 98.94 102 ALA A N 1
ATOM 796 C CA . ALA A 1 102 ? 7.988 3.779 -0.203 1 98.94 102 ALA A CA 1
ATOM 797 C C . ALA A 1 102 ? 8.617 3.822 -1.594 1 98.94 102 ALA A C 1
ATOM 799 O O . ALA A 1 102 ? 8.203 4.617 -2.441 1 98.94 102 ALA A O 1
ATOM 800 N N . LEU A 1 103 ? 9.602 3.004 -1.821 1 98.94 103 LEU A N 1
ATOM 801 C CA . LEU A 1 103 ? 10.273 2.963 -3.113 1 98.94 103 LEU A CA 1
ATOM 802 C C . LEU A 1 103 ? 9.305 2.549 -4.219 1 98.94 103 LEU A C 1
ATOM 804 O O . LEU A 1 103 ? 9.398 3.045 -5.344 1 98.94 103 LEU A O 1
ATOM 808 N N . GLN A 1 104 ? 8.414 1.651 -3.902 1 98.94 104 GLN A N 1
ATOM 809 C CA . GLN A 1 104 ? 7.43 1.251 -4.898 1 98.94 104 GLN A CA 1
ATOM 810 C C . GLN A 1 104 ? 6.496 2.408 -5.246 1 98.94 104 GLN A C 1
ATOM 812 O O . GLN A 1 104 ? 6.203 2.646 -6.418 1 98.94 104 GLN A O 1
ATOM 817 N N . ILE A 1 105 ? 5.984 3.107 -4.227 1 98.94 105 ILE A N 1
ATOM 818 C CA . ILE A 1 105 ? 5.102 4.238 -4.492 1 98.94 105 ILE A CA 1
ATOM 819 C C . ILE A 1 105 ? 5.863 5.32 -5.25 1 98.94 105 ILE A C 1
ATOM 821 O O . ILE A 1 105 ? 5.297 5.996 -6.113 1 98.94 105 ILE A O 1
ATOM 825 N N . GLU A 1 106 ? 7.172 5.465 -4.965 1 98.94 106 GLU A N 1
ATOM 826 C CA . GLU A 1 106 ? 8.047 6.355 -5.723 1 98.94 106 GLU A CA 1
ATOM 827 C C . GLU A 1 106 ? 8.062 5.992 -7.203 1 98.94 106 GLU A C 1
ATOM 829 O O . GLU A 1 106 ? 7.965 6.867 -8.062 1 98.94 106 GLU A O 1
ATOM 834 N N . GLN A 1 107 ? 8.164 4.723 -7.508 1 98.94 107 GLN A N 1
ATOM 835 C CA . GLN A 1 107 ? 8.117 4.258 -8.891 1 98.94 107 GLN A CA 1
ATOM 836 C C . GLN A 1 107 ? 6.754 4.539 -9.516 1 98.94 107 GLN A C 1
ATOM 838 O O . GLN A 1 107 ? 6.676 5.035 -10.641 1 98.94 107 GLN A O 1
ATOM 843 N N . VAL A 1 108 ? 5.695 4.27 -8.773 1 98.94 108 VAL A N 1
ATOM 844 C CA . VAL A 1 108 ? 4.332 4.441 -9.273 1 98.94 108 VAL A CA 1
ATOM 845 C C . VAL A 1 108 ? 4.078 5.918 -9.578 1 98.94 108 VAL A C 1
ATOM 847 O O . VAL A 1 108 ? 3.461 6.246 -10.594 1 98.94 108 VAL A O 1
ATOM 850 N N . SER A 1 109 ? 4.547 6.805 -8.719 1 98.88 109 SER A N 1
ATOM 851 C CA . SER A 1 109 ? 4.281 8.234 -8.82 1 98.88 109 SER A CA 1
ATOM 852 C C . SER A 1 109 ? 5.305 8.922 -9.711 1 98.88 109 SER A C 1
ATOM 854 O O . SER A 1 109 ? 5.16 10.102 -10.039 1 98.88 109 SER A O 1
ATOM 856 N N . ARG A 1 110 ? 6.367 8.18 -10.109 1 98.62 110 ARG A N 1
ATOM 857 C CA . ARG A 1 110 ? 7.461 8.711 -10.914 1 98.62 110 ARG A CA 1
ATOM 858 C C . ARG A 1 110 ? 8.148 9.875 -10.203 1 98.62 110 ARG A C 1
ATOM 860 O O . ARG A 1 110 ? 8.328 10.945 -10.781 1 98.62 110 ARG A O 1
ATOM 867 N N . GLY A 1 111 ? 8.43 9.656 -8.883 1 98.75 111 GLY A N 1
ATOM 868 C CA . GLY A 1 111 ? 9.273 10.586 -8.156 1 98.75 111 GLY A CA 1
ATOM 869 C C . GLY A 1 111 ? 8.492 11.633 -7.383 1 98.75 111 GLY A C 1
ATOM 870 O O . GLY A 1 111 ? 9.023 12.688 -7.031 1 98.75 111 GLY A O 1
ATOM 871 N N . ARG A 1 112 ? 7.191 11.414 -7.129 1 98.88 112 ARG A N 1
ATOM 872 C CA . ARG A 1 112 ? 6.367 12.43 -6.48 1 98.88 112 ARG A CA 1
ATOM 873 C C . ARG A 1 112 ? 5.965 11.984 -5.078 1 98.88 112 ARG A C 1
ATOM 875 O O . ARG A 1 112 ? 5.082 12.586 -4.461 1 98.88 112 ARG A O 1
ATOM 882 N N . PHE A 1 113 ? 6.531 10.891 -4.594 1 98.94 113 PHE A N 1
ATOM 883 C CA . PHE A 1 113 ? 6.141 10.375 -3.287 1 98.94 113 PHE A CA 1
ATOM 884 C C . PHE A 1 113 ? 6.984 11 -2.184 1 98.94 113 PHE A C 1
ATOM 886 O O . PHE A 1 113 ? 8.156 11.32 -2.396 1 98.94 113 PHE A O 1
ATOM 893 N N . ALA A 1 114 ? 6.379 11.148 -0.966 1 98.88 114 ALA A N 1
ATOM 894 C CA . ALA A 1 114 ? 7.078 11.586 0.237 1 98.88 114 ALA A CA 1
ATOM 895 C C . ALA A 1 114 ? 6.531 10.891 1.478 1 98.88 114 ALA A C 1
ATOM 897 O O . ALA A 1 114 ? 5.387 10.43 1.486 1 98.88 114 ALA A O 1
ATOM 898 N N . LEU A 1 115 ? 7.312 10.703 2.439 1 98.31 115 LEU A N 1
ATOM 899 C CA . LEU A 1 115 ? 6.82 10.234 3.727 1 98.31 115 LEU A CA 1
ATOM 900 C C . LEU A 1 115 ? 6.898 11.328 4.781 1 98.31 115 LEU A C 1
ATOM 902 O O . LEU A 1 115 ? 7.805 12.164 4.742 1 98.31 115 LEU A O 1
ATOM 906 N N . ASN A 1 116 ? 5.953 11.414 5.641 1 98.19 116 ASN A N 1
ATOM 907 C CA . ASN A 1 116 ? 5.902 12.328 6.773 1 98.19 116 ASN A CA 1
ATOM 908 C C . ASN A 1 116 ? 6.039 11.586 8.102 1 98.19 116 ASN A C 1
ATOM 910 O O . ASN A 1 116 ? 5.117 10.883 8.523 1 98.19 116 ASN A O 1
ATOM 914 N N . LEU A 1 117 ? 7.199 11.727 8.703 1 96.69 117 LEU A N 1
ATOM 915 C CA . LEU A 1 117 ? 7.457 11.078 9.984 1 96.69 117 LEU A CA 1
ATOM 916 C C . LEU A 1 117 ? 6.73 11.805 11.117 1 96.69 117 LEU A C 1
ATOM 918 O O . LEU A 1 117 ? 6.988 12.984 11.367 1 96.69 117 LEU A O 1
ATOM 922 N N . VAL A 1 118 ? 5.848 11.023 11.68 1 91.75 118 VAL A N 1
ATOM 923 C CA . VAL A 1 118 ? 5.043 11.57 12.773 1 91.75 118 VAL A CA 1
ATOM 924 C C . VAL A 1 118 ? 5.473 10.938 14.094 1 91.75 118 VAL A C 1
ATOM 926 O O . VAL A 1 118 ? 5.598 9.719 14.195 1 91.75 118 VAL A O 1
ATOM 929 N N . ASN A 1 119 ? 5.672 11.727 15.109 1 79.19 119 ASN A N 1
ATOM 930 C CA . ASN A 1 119 ? 6.141 11.219 16.391 1 79.19 119 ASN A CA 1
ATOM 931 C C . ASN A 1 119 ? 5.031 11.234 17.438 1 79.19 119 ASN A C 1
ATOM 933 O O . ASN A 1 119 ? 5.191 10.68 18.531 1 79.19 119 ASN A O 1
ATOM 937 N N . ALA A 1 120 ? 3.967 11.867 17.062 1 77.38 120 ALA A N 1
ATOM 938 C CA . ALA A 1 120 ? 2.814 11.82 17.969 1 77.38 120 ALA A CA 1
ATOM 939 C C . ALA A 1 120 ? 2.012 10.539 17.766 1 77.38 120 ALA A C 1
ATOM 941 O O . ALA A 1 120 ? 1.126 10.484 16.906 1 77.38 120 ALA A O 1
ATOM 942 N N . TRP A 1 121 ? 2.33 9.555 18.656 1 79.06 121 TRP A N 1
ATOM 943 C CA . TRP A 1 121 ? 1.665 8.266 18.547 1 79.06 121 TRP A CA 1
ATOM 944 C C . TRP A 1 121 ? 0.395 8.234 19.391 1 79.06 121 TRP A C 1
ATOM 946 O O . TRP A 1 121 ? 0.349 8.82 20.484 1 79.06 121 TRP A O 1
ATOM 956 N N . ASN A 1 122 ? -0.635 7.699 18.859 1 82.75 122 ASN A N 1
ATOM 957 C CA . ASN A 1 122 ? -1.859 7.43 19.594 1 82.75 122 ASN A CA 1
ATOM 958 C C . ASN A 1 122 ? -1.737 6.16 20.438 1 82.75 122 ASN A C 1
ATOM 960 O O . ASN A 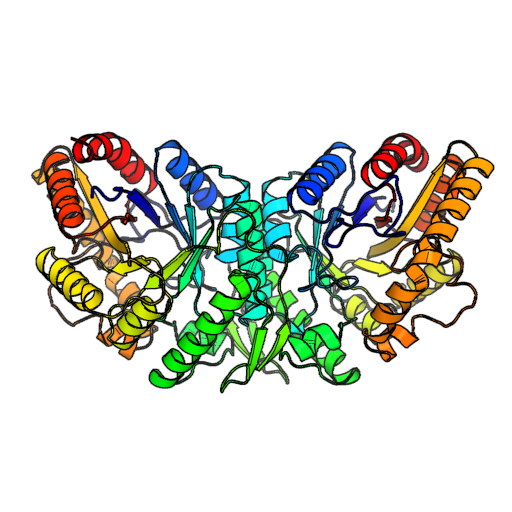1 122 ? -1.854 5.051 19.906 1 82.75 122 ASN A O 1
ATOM 964 N N . ARG A 1 123 ? -1.596 6.32 21.766 1 87.19 123 ARG A N 1
ATOM 965 C CA . ARG A 1 123 ? -1.33 5.191 22.656 1 87.19 123 ARG A CA 1
ATOM 966 C C . ARG A 1 123 ? -2.434 4.145 22.562 1 87.19 123 ARG A C 1
ATOM 968 O O . ARG A 1 123 ? -2.152 2.953 22.422 1 87.19 123 ARG A O 1
ATOM 975 N N . ALA A 1 124 ? -3.611 4.637 22.609 1 87.81 124 ALA A N 1
ATOM 976 C CA . ALA A 1 124 ? -4.746 3.715 22.594 1 87.81 124 ALA A CA 1
ATOM 977 C C . ALA A 1 124 ? -4.75 2.865 21.328 1 87.81 124 ALA A C 1
ATOM 979 O O . ALA A 1 124 ? -5.008 1.661 21.391 1 87.81 124 ALA A O 1
ATOM 980 N N . GLU A 1 125 ? -4.488 3.461 20.281 1 88.19 125 GLU A N 1
ATOM 981 C CA . GLU A 1 125 ? -4.477 2.756 19 1 88.19 125 GLU A CA 1
ATOM 982 C C . GLU A 1 125 ? -3.414 1.658 18.984 1 88.19 125 GLU A C 1
ATOM 984 O O . GLU A 1 125 ? -3.689 0.528 18.578 1 88.19 125 GLU A O 1
ATOM 989 N N . PHE A 1 126 ? -2.244 1.931 19.484 1 93.12 126 PHE A N 1
ATOM 990 C CA . PHE A 1 126 ? -1.147 0.97 19.5 1 93.12 126 PHE A CA 1
ATOM 991 C C . PHE A 1 126 ? -1.441 -0.158 20.484 1 93.12 126 PHE A C 1
ATOM 993 O O . PHE A 1 126 ? -1.375 -1.335 20.125 1 93.12 126 PHE A O 1
ATOM 1000 N N . GLU A 1 127 ? -1.846 0.213 21.641 1 94.38 127 GLU A N 1
ATOM 1001 C CA . GLU A 1 127 ? -2.043 -0.774 22.703 1 94.38 127 GLU A CA 1
ATOM 1002 C C . GLU A 1 127 ? -3.188 -1.725 22.359 1 94.38 127 GLU A C 1
ATOM 1004 O O . GLU A 1 127 ? -3.076 -2.936 22.562 1 94.38 127 GLU A O 1
ATOM 1009 N N . ARG A 1 128 ? -4.23 -1.19 21.812 1 95.62 128 ARG A N 1
ATOM 1010 C CA . ARG A 1 128 ? -5.391 -2.021 21.5 1 95.62 128 ARG A CA 1
ATOM 1011 C C . ARG A 1 128 ? -5.078 -2.979 20.344 1 95.62 128 ARG A C 1
ATOM 1013 O O . ARG A 1 128 ? -5.68 -4.047 20.25 1 95.62 128 ARG A O 1
ATOM 1020 N N . ALA A 1 129 ? -4.145 -2.59 19.531 1 96.19 129 ALA A N 1
ATOM 1021 C CA . ALA A 1 129 ? -3.719 -3.463 18.453 1 96.19 129 ALA A CA 1
ATOM 1022 C C . ALA A 1 129 ? -2.65 -4.445 18.922 1 96.19 129 ALA A C 1
ATOM 1024 O O . ALA A 1 129 ? -2.227 -5.32 18.156 1 96.19 129 ALA A O 1
ATOM 1025 N N . GLY A 1 130 ? -2.203 -4.297 20.156 1 96.19 130 GLY A N 1
ATOM 1026 C CA . GLY A 1 130 ? -1.153 -5.152 20.688 1 96.19 130 GLY A CA 1
ATOM 1027 C C . GLY A 1 130 ? 0.229 -4.781 20.188 1 96.19 130 GLY A C 1
ATOM 1028 O O . GLY A 1 130 ? 1.133 -5.621 20.156 1 96.19 130 GLY A O 1
ATOM 1029 N N . LEU A 1 131 ? 0.413 -3.602 19.688 1 95.06 131 LEU A N 1
ATOM 1030 C CA . LEU A 1 131 ? 1.703 -3.086 19.25 1 95.06 131 LEU A CA 1
ATOM 1031 C C . LEU A 1 131 ? 2.461 -2.447 20.406 1 95.06 131 LEU A C 1
ATOM 1033 O O . LEU A 1 131 ? 1.853 -1.868 21.312 1 95.06 131 LEU A O 1
ATOM 1037 N N . PRO A 1 132 ? 3.76 -2.527 20.391 1 90.25 132 PRO A N 1
ATOM 1038 C CA . PRO A 1 132 ? 4.535 -1.896 21.469 1 90.25 132 PRO A CA 1
ATOM 1039 C C . PRO A 1 132 ? 4.379 -0.377 21.484 1 90.25 132 PRO A C 1
ATOM 1041 O O . PRO A 1 132 ? 4.277 0.256 20.438 1 90.25 132 PRO A O 1
ATOM 1044 N N . PHE A 1 133 ? 4.273 0.124 22.641 1 92.06 133 PHE A N 1
ATOM 1045 C CA . PHE A 1 133 ? 4.234 1.563 22.859 1 92.06 133 PHE A CA 1
ATOM 1046 C C . PHE A 1 133 ? 5.25 1.971 23.922 1 92.06 133 PHE A C 1
ATOM 1048 O O . PHE A 1 133 ? 4.902 2.117 25.094 1 92.06 133 PHE A O 1
ATOM 1055 N N . PRO A 1 134 ? 6.461 2.156 23.5 1 88.12 134 PRO A N 1
ATOM 1056 C CA . PRO A 1 134 ? 7.508 2.498 24.453 1 88.12 134 PRO A CA 1
ATOM 1057 C C . PRO A 1 134 ? 7.277 3.852 25.125 1 88.12 134 PRO A C 1
ATOM 1059 O O . PRO A 1 134 ? 6.41 4.617 24.703 1 88.12 134 PRO A O 1
ATOM 1062 N N . ALA A 1 135 ? 8.125 4.074 26.141 1 87.25 135 ALA A N 1
ATOM 1063 C CA . ALA A 1 135 ? 8.102 5.379 26.797 1 87.25 135 ALA A CA 1
ATOM 1064 C C . ALA A 1 135 ? 8.578 6.477 25.844 1 87.25 135 ALA A C 1
ATOM 1066 O O . ALA A 1 135 ? 9.195 6.191 24.828 1 87.25 135 ALA A O 1
ATOM 1067 N N . HIS A 1 136 ? 8.234 7.676 26.156 1 82.62 136 HIS A N 1
ATOM 1068 C CA . HIS A 1 136 ? 8.43 8.828 25.281 1 82.62 136 HIS A CA 1
ATOM 1069 C C . HIS A 1 136 ? 9.859 8.891 24.766 1 82.62 136 HIS A C 1
ATOM 1071 O O . HIS A 1 136 ? 10.086 8.906 23.547 1 82.62 136 HIS A O 1
ATOM 1077 N N . ASP A 1 137 ? 10.875 8.875 25.625 1 81.06 137 ASP A N 1
ATOM 1078 C CA . ASP A 1 137 ? 12.273 8.977 25.234 1 81.06 137 ASP A CA 1
ATOM 1079 C C . ASP A 1 137 ? 12.688 7.785 24.359 1 81.06 137 ASP A C 1
ATOM 1081 O O . ASP A 1 137 ? 13.438 7.941 23.391 1 81.06 137 ASP A O 1
ATOM 1085 N N . GLU A 1 138 ? 12.148 6.656 24.703 1 88.12 138 GLU A N 1
ATOM 1086 C CA . GLU A 1 138 ? 12.461 5.445 23.938 1 88.12 138 GLU A CA 1
ATOM 1087 C C . GLU A 1 138 ? 11.82 5.484 22.547 1 88.12 138 GLU A C 1
ATOM 1089 O O . GLU A 1 138 ? 12.383 4.953 21.594 1 88.12 138 GLU A O 1
ATOM 1094 N N . ARG A 1 139 ? 10.688 6.121 22.469 1 87.69 139 ARG A N 1
ATOM 1095 C CA . ARG A 1 139 ? 10.008 6.242 21.188 1 87.69 139 ARG A CA 1
ATOM 1096 C C . ARG A 1 139 ? 10.812 7.113 20.219 1 87.69 139 ARG A C 1
ATOM 1098 O O . ARG A 1 139 ? 10.883 6.828 19.031 1 87.69 139 ARG A O 1
ATOM 1105 N N . TYR A 1 140 ? 11.43 8.156 20.781 1 85.56 140 TYR A N 1
ATOM 1106 C CA . TYR A 1 140 ? 12.258 9.023 19.953 1 85.56 140 TYR A CA 1
ATOM 1107 C C . TYR A 1 140 ? 13.523 8.305 19.5 1 85.56 140 TYR A C 1
ATOM 1109 O O . TYR A 1 140 ? 13.938 8.422 18.344 1 85.56 140 TYR A O 1
ATOM 1117 N N . ALA A 1 141 ? 14.125 7.559 20.453 1 89.88 141 ALA A N 1
ATOM 1118 C CA . ALA A 1 141 ? 15.312 6.777 20.094 1 89.88 141 ALA A CA 1
ATOM 1119 C C . ALA A 1 141 ? 14.977 5.742 19.016 1 89.88 141 ALA A C 1
ATOM 1121 O O . ALA A 1 141 ? 15.742 5.562 18.062 1 89.88 141 ALA A O 1
ATOM 1122 N N . TYR A 1 142 ? 13.867 5.133 19.234 1 94.06 142 TYR A N 1
ATOM 1123 C CA . TYR A 1 142 ? 13.391 4.164 18.25 1 94.06 142 TYR A CA 1
ATOM 1124 C C . TYR A 1 142 ? 13.188 4.816 16.891 1 94.06 142 TYR A C 1
ATOM 1126 O O . TYR A 1 142 ? 13.68 4.316 15.875 1 94.06 142 TYR A O 1
ATOM 1134 N N . GLY A 1 143 ? 12.492 5.941 16.891 1 93.56 143 GLY A N 1
ATOM 1135 C CA . GLY A 1 143 ? 12.211 6.668 15.656 1 93.56 143 GLY A CA 1
ATOM 1136 C C . GLY A 1 143 ? 13.461 7.141 14.945 1 93.56 143 GLY A C 1
ATOM 1137 O O . GLY A 1 143 ? 13.531 7.102 13.711 1 93.56 143 GLY A O 1
ATOM 1138 N N . ARG A 1 144 ? 14.43 7.586 15.672 1 93.81 144 ARG A N 1
ATOM 1139 C CA . ARG A 1 144 ? 15.68 8.062 15.102 1 93.81 144 ARG A CA 1
ATOM 1140 C C . ARG A 1 144 ? 16.438 6.93 14.398 1 93.81 144 ARG A C 1
ATOM 1142 O O . ARG A 1 144 ? 16.906 7.098 13.273 1 93.81 144 ARG A O 1
ATOM 1149 N N . GLU A 1 145 ? 16.578 5.785 15.109 1 96.38 145 GLU A N 1
ATOM 1150 C CA . GLU A 1 145 ? 17.219 4.633 14.492 1 96.38 145 GLU A CA 1
ATOM 1151 C C . GLU A 1 145 ? 16.453 4.168 13.258 1 96.38 145 GLU A C 1
ATOM 1153 O O . GLU A 1 145 ? 17.047 3.852 12.227 1 96.38 145 GLU A O 1
ATOM 1158 N N . TRP A 1 146 ? 15.133 4.164 13.43 1 97.06 146 TRP A N 1
ATOM 1159 C CA . TRP A 1 146 ? 14.227 3.729 12.375 1 97.06 146 TRP A CA 1
ATOM 1160 C C . TRP A 1 146 ? 14.398 4.574 11.117 1 97.06 146 TRP A C 1
ATOM 1162 O O . TRP A 1 146 ? 14.648 4.039 10.031 1 97.06 146 TRP A O 1
ATOM 1172 N N . ILE A 1 147 ? 14.383 5.875 11.188 1 96.88 147 ILE A N 1
ATOM 1173 C CA . ILE A 1 147 ? 14.422 6.758 10.031 1 96.88 147 ILE A CA 1
ATOM 1174 C C . ILE A 1 147 ? 15.828 6.77 9.43 1 96.88 147 ILE A C 1
ATOM 1176 O O . ILE A 1 147 ? 15.984 6.859 8.211 1 96.88 147 ILE A O 1
ATOM 1180 N N . ALA A 1 148 ? 16.828 6.648 10.266 1 96.44 148 ALA A N 1
ATOM 1181 C CA . ALA A 1 148 ? 18.188 6.555 9.75 1 96.44 148 ALA A CA 1
ATOM 1182 C C . ALA A 1 148 ? 18.344 5.352 8.836 1 96.44 148 ALA A C 1
ATOM 1184 O O . ALA A 1 148 ? 18.953 5.453 7.766 1 96.44 148 ALA A O 1
ATOM 1185 N N . LEU A 1 149 ? 17.812 4.27 9.273 1 98.06 149 LEU A N 1
ATOM 1186 C CA . LEU A 1 149 ? 17.859 3.051 8.477 1 98.06 149 LEU A CA 1
ATOM 1187 C C . LEU A 1 149 ? 17.016 3.203 7.207 1 98.06 149 LEU A C 1
ATOM 1189 O O . LEU A 1 149 ? 17.484 2.881 6.113 1 98.06 149 LEU A O 1
ATOM 1193 N N . VAL A 1 150 ? 15.812 3.727 7.32 1 98.44 150 VAL A N 1
ATOM 1194 C CA . VAL A 1 150 ? 14.914 3.934 6.188 1 98.44 150 VAL A CA 1
ATOM 1195 C C . VAL A 1 150 ? 15.586 4.84 5.156 1 98.44 150 VAL A C 1
ATOM 1197 O O . VAL A 1 150 ? 15.562 4.551 3.957 1 98.44 150 VAL A O 1
ATOM 1200 N N . ASP A 1 151 ? 16.188 5.906 5.613 1 97.31 151 ASP A N 1
ATOM 1201 C CA . ASP A 1 151 ? 16.859 6.859 4.734 1 97.31 151 ASP A CA 1
ATOM 1202 C C . ASP A 1 151 ? 17.891 6.16 3.855 1 97.31 151 ASP A C 1
ATOM 1204 O O . ASP A 1 151 ? 17.875 6.312 2.633 1 97.31 151 ASP A O 1
ATOM 1208 N N . ARG A 1 152 ? 18.719 5.344 4.418 1 97.75 152 ARG A N 1
ATOM 1209 C CA . ARG A 1 152 ? 19.766 4.637 3.686 1 97.75 152 ARG A CA 1
ATOM 1210 C C . ARG A 1 152 ? 19.156 3.639 2.703 1 97.75 152 ARG A C 1
ATOM 1212 O O . ARG A 1 152 ? 19.609 3.539 1.559 1 97.75 152 ARG A O 1
ATOM 1219 N N . LEU A 1 153 ? 18.172 2.93 3.172 1 98.62 153 LEU A N 1
ATOM 1220 C CA . LEU A 1 153 ? 17.5 1.952 2.314 1 98.62 153 LEU A CA 1
ATOM 1221 C C . LEU A 1 153 ? 16.828 2.637 1.13 1 98.62 153 LEU A C 1
ATOM 1223 O O . LEU A 1 153 ? 16.875 2.131 0.006 1 98.62 15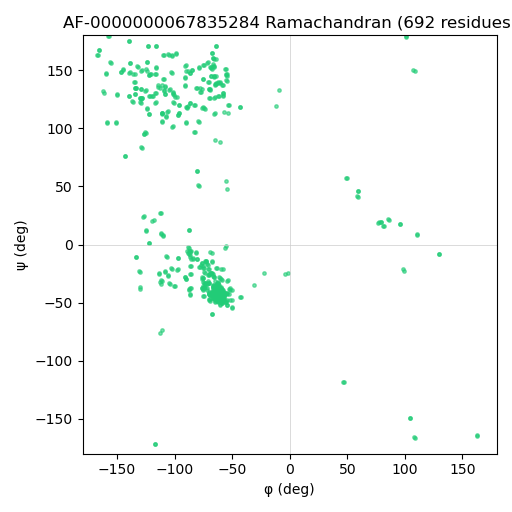3 LEU A O 1
ATOM 1227 N N . LEU A 1 154 ? 16.234 3.805 1.349 1 98.62 154 LEU A N 1
ATOM 1228 C CA . LEU A 1 154 ? 15.562 4.551 0.293 1 98.62 154 LEU A CA 1
ATOM 1229 C C . LEU A 1 154 ? 16.562 5.027 -0.758 1 98.62 154 LEU A C 1
ATOM 1231 O O . LEU A 1 154 ? 16.203 5.172 -1.932 1 98.62 154 LEU A O 1
ATOM 1235 N N . ARG A 1 155 ? 17.766 5.246 -0.409 1 98 155 ARG A N 1
ATOM 1236 C CA . ARG A 1 155 ? 18.812 5.711 -1.324 1 98 155 ARG A CA 1
ATOM 1237 C C . ARG A 1 155 ? 19.391 4.547 -2.125 1 98 155 ARG A C 1
ATOM 1239 O O . ARG A 1 155 ? 20.188 4.754 -3.033 1 98 155 ARG A O 1
ATOM 1246 N N . GLY A 1 156 ? 19.016 3.307 -1.8 1 98.38 156 GLY A N 1
ATOM 1247 C CA . GLY A 1 156 ? 19.516 2.137 -2.504 1 98.38 156 GLY A CA 1
ATOM 1248 C C . GLY A 1 156 ? 20.875 1.694 -2.029 1 98.38 156 GLY A C 1
ATOM 1249 O O . GLY A 1 156 ? 21.578 0.959 -2.73 1 98.38 156 GLY A O 1
ATOM 1250 N N . GLU A 1 157 ? 21.312 2.154 -0.874 1 98.12 157 GLU A N 1
ATOM 1251 C CA . GLU A 1 157 ? 22.594 1.729 -0.313 1 98.12 157 GLU A CA 1
ATOM 1252 C C . GLU A 1 157 ? 22.547 0.262 0.105 1 98.12 157 GLU A C 1
ATOM 1254 O O . GLU A 1 157 ? 21.484 -0.262 0.446 1 98.12 157 GLU A O 1
ATOM 1259 N N . ARG A 1 158 ? 23.641 -0.44 -0.042 1 98.06 158 ARG A N 1
ATOM 1260 C CA . ARG A 1 158 ? 23.797 -1.726 0.63 1 98.06 158 ARG A CA 1
ATOM 1261 C C . ARG A 1 158 ? 24.078 -1.537 2.117 1 98.06 158 ARG A C 1
ATOM 1263 O O . ARG A 1 158 ? 25.094 -0.95 2.494 1 98.06 158 ARG A O 1
ATOM 1270 N N . VAL A 1 159 ? 23.266 -1.994 2.982 1 98 159 VAL A N 1
ATOM 1271 C CA . VAL A 1 159 ? 23.25 -1.585 4.383 1 98 159 VAL A CA 1
ATOM 1272 C C . VAL A 1 159 ? 23.578 -2.783 5.273 1 98 159 VAL A C 1
ATOM 1274 O O . VAL A 1 159 ? 23.031 -3.873 5.078 1 98 159 VAL A O 1
ATOM 1277 N N . THR A 1 160 ? 24.453 -2.688 6.156 1 98.5 160 THR A N 1
ATOM 1278 C CA . THR A 1 160 ? 24.625 -3.486 7.363 1 98.5 160 THR A CA 1
ATOM 1279 C C . THR A 1 160 ? 24.469 -2.619 8.609 1 98.5 160 THR A C 1
ATOM 1281 O O . THR A 1 160 ? 25.109 -1.571 8.719 1 98.5 160 THR A O 1
ATOM 1284 N N . HIS A 1 161 ? 23.578 -2.957 9.422 1 98.31 161 HIS A N 1
ATOM 1285 C CA . HIS A 1 161 ? 23.234 -2.158 10.594 1 98.31 161 HIS A CA 1
ATOM 1286 C C . HIS A 1 161 ? 22.969 -3.045 11.812 1 98.31 161 HIS A C 1
ATOM 1288 O O . HIS A 1 161 ? 22.234 -4.023 11.727 1 98.31 161 HIS A O 1
ATOM 1294 N N . GLU A 1 162 ? 23.594 -2.777 12.875 1 97.88 162 GLU A N 1
ATOM 1295 C CA . GLU A 1 162 ? 23.344 -3.393 14.172 1 97.88 162 GLU A CA 1
ATOM 1296 C C . GLU A 1 162 ? 23.078 -2.336 15.242 1 97.88 162 GLU A C 1
ATOM 1298 O O . GLU A 1 162 ? 24.016 -1.751 15.789 1 97.88 162 GLU A O 1
ATOM 1303 N N . GLY A 1 163 ? 21.844 -2.109 15.469 1 97.38 163 GLY A N 1
ATOM 1304 C CA . GLY A 1 163 ? 21.469 -1.109 16.453 1 97.38 163 GLY A CA 1
ATOM 1305 C C . GLY A 1 163 ? 20.703 -1.691 17.625 1 97.38 163 GLY A C 1
ATOM 1306 O O . GLY A 1 163 ? 20.641 -2.912 17.781 1 97.38 163 GLY A O 1
ATOM 1307 N N . ARG A 1 164 ? 20.188 -0.836 18.469 1 95.94 164 ARG A N 1
ATOM 1308 C CA . ARG A 1 164 ? 19.438 -1.239 19.656 1 95.94 164 ARG A CA 1
ATOM 1309 C C . ARG A 1 164 ? 18.125 -1.918 19.266 1 95.94 164 ARG A C 1
ATOM 1311 O O . ARG A 1 164 ? 17.703 -2.877 19.906 1 95.94 164 ARG A O 1
ATOM 1318 N N . HIS A 1 165 ? 17.547 -1.445 18.188 1 96.19 165 HIS A N 1
ATOM 1319 C CA . HIS A 1 165 ? 16.188 -1.89 17.875 1 96.19 165 HIS A CA 1
ATOM 1320 C C . HIS A 1 165 ? 16.172 -2.725 16.594 1 96.19 165 HIS A C 1
ATOM 1322 O O . HIS A 1 165 ? 15.273 -3.555 16.406 1 96.19 165 HIS A O 1
ATOM 1328 N N . PHE A 1 166 ? 17.156 -2.502 15.727 1 97.75 166 PHE A N 1
ATOM 1329 C CA . PHE A 1 166 ? 17.109 -3.16 14.43 1 97.75 166 PHE A CA 1
ATOM 1330 C C . PHE A 1 166 ? 18.469 -3.752 14.062 1 97.75 166 PHE A C 1
ATOM 1332 O O . PHE A 1 166 ? 19.5 -3.186 14.406 1 97.75 166 PHE A O 1
ATOM 1339 N N . ARG A 1 167 ? 18.359 -4.871 13.352 1 97.88 167 ARG A N 1
ATOM 1340 C CA . ARG A 1 167 ? 19.516 -5.512 12.719 1 97.88 167 ARG A CA 1
ATOM 1341 C C . ARG A 1 167 ? 19.234 -5.812 11.25 1 97.88 167 ARG A C 1
ATOM 1343 O O . ARG A 1 167 ? 18.172 -6.344 10.914 1 97.88 167 ARG A O 1
ATOM 1350 N N . VAL A 1 168 ? 20.031 -5.387 10.398 1 98.25 168 VAL A N 1
ATOM 1351 C CA . VAL A 1 168 ? 19.984 -5.633 8.961 1 98.25 168 VAL A CA 1
ATOM 1352 C C . VAL A 1 168 ? 21.375 -6.004 8.453 1 98.25 168 VAL A C 1
ATOM 1354 O O . VAL A 1 168 ? 22.375 -5.391 8.844 1 98.25 168 VAL A O 1
ATOM 1357 N N . GLU A 1 169 ? 21.453 -7.039 7.637 1 98 169 GLU A N 1
ATOM 1358 C CA . GLU A 1 169 ? 22.75 -7.52 7.168 1 98 169 GLU A CA 1
ATOM 1359 C C . GLU A 1 169 ? 22.812 -7.543 5.645 1 98 169 GLU A C 1
ATOM 1361 O O . GLU A 1 169 ? 22.078 -8.297 5 1 98 169 GLU A O 1
ATOM 1366 N N . ASP A 1 170 ? 23.688 -6.762 5.117 1 97.38 170 ASP A N 1
ATOM 1367 C CA . ASP A 1 170 ? 24 -6.793 3.689 1 97.38 170 ASP A CA 1
ATOM 1368 C C . ASP A 1 170 ? 22.719 -6.742 2.857 1 97.38 170 ASP A C 1
ATOM 1370 O O . ASP A 1 170 ? 22.484 -7.609 2.008 1 97.38 170 ASP A O 1
ATOM 1374 N N . TYR A 1 171 ? 21.984 -5.758 3.072 1 97.25 171 TYR A N 1
ATOM 1375 C CA . TYR A 1 171 ? 20.641 -5.664 2.521 1 97.25 171 TYR A CA 1
ATOM 1376 C C . TYR A 1 171 ? 20.5 -4.457 1.602 1 97.25 171 TYR A C 1
ATOM 1378 O O . TYR A 1 171 ? 20.922 -3.35 1.959 1 97.25 171 TYR A O 1
ATOM 1386 N N . GLN A 1 172 ? 20.031 -4.652 0.414 1 98.12 172 GLN A N 1
ATOM 1387 C CA . GLN A 1 172 ? 19.828 -3.574 -0.549 1 98.12 172 GLN A CA 1
ATOM 1388 C C . GLN A 1 172 ? 18.469 -3.67 -1.219 1 98.12 172 GLN A C 1
ATOM 1390 O O . GLN A 1 172 ? 18.031 -4.762 -1.589 1 98.12 172 GLN A O 1
ATOM 1395 N N . LEU A 1 173 ? 17.812 -2.559 -1.312 1 98.44 173 LEU A N 1
ATOM 1396 C CA . LEU A 1 173 ? 16.516 -2.508 -1.971 1 98.44 173 LEU A CA 1
ATOM 1397 C C . LEU A 1 173 ? 16.641 -1.936 -3.379 1 98.44 173 LEU A C 1
ATOM 1399 O O . LEU A 1 173 ? 17.297 -0.919 -3.584 1 98.44 173 LEU A O 1
ATOM 1403 N N . LYS A 1 174 ? 16.047 -2.615 -4.32 1 98.25 174 LYS A N 1
ATOM 1404 C CA . LYS A 1 174 ? 15.961 -2.178 -5.711 1 98.25 174 LYS A CA 1
ATOM 1405 C C . LYS A 1 174 ? 14.523 -2.234 -6.215 1 98.25 174 LYS A C 1
ATOM 1407 O O . LYS A 1 174 ? 13.758 -3.115 -5.824 1 98.25 174 LYS A O 1
ATOM 1412 N N . PRO A 1 175 ? 14.102 -1.364 -7.152 1 98.31 175 PRO A N 1
ATOM 1413 C CA . PRO A 1 175 ? 14.867 -0.224 -7.66 1 98.31 175 PRO A CA 1
ATOM 1414 C C . PRO A 1 175 ? 14.922 0.939 -6.676 1 98.31 175 PRO A C 1
ATOM 1416 O O . PRO A 1 175 ? 14.031 1.081 -5.832 1 98.31 175 PRO A O 1
ATOM 1419 N N . ALA A 1 176 ? 15.867 1.725 -6.727 1 98.5 176 ALA A N 1
ATOM 1420 C CA . ALA A 1 176 ? 16.047 2.971 -5.984 1 98.5 176 ALA A CA 1
ATOM 1421 C C . ALA A 1 176 ? 16.797 4.004 -6.82 1 98.5 176 ALA A C 1
ATOM 1423 O O . ALA A 1 176 ? 17.578 3.645 -7.711 1 98.5 176 ALA A O 1
ATOM 1424 N N . GLY A 1 177 ? 16.516 5.254 -6.629 1 97.94 177 GLY A N 1
ATOM 1425 C CA . GLY A 1 177 ? 17.266 6.32 -7.262 1 97.94 177 GLY A CA 1
ATOM 1426 C C . GLY A 1 177 ? 16.875 6.559 -8.703 1 97.94 177 GLY A C 1
ATOM 1427 O O . GLY A 1 177 ? 17.641 7.145 -9.477 1 97.94 177 GLY A O 1
ATOM 1428 N N . THR A 1 178 ? 15.711 6.113 -9.117 1 97.88 178 THR A N 1
ATOM 1429 C CA . THR A 1 178 ? 15.297 6.195 -10.508 1 97.88 178 THR A CA 1
ATOM 1430 C C . THR A 1 178 ? 15.047 7.648 -10.914 1 97.88 178 THR A C 1
ATOM 1432 O O . THR A 1 178 ? 15.461 8.078 -11.992 1 97.88 178 THR A O 1
ATOM 1435 N N . TYR A 1 179 ? 14.383 8.414 -10.062 1 98.19 179 TYR A N 1
ATOM 1436 C CA . TYR A 1 179 ? 13.945 9.758 -10.43 1 98.19 179 TYR A CA 1
ATOM 1437 C C . TYR A 1 179 ? 14.719 10.812 -9.648 1 98.19 179 TYR A C 1
ATOM 1439 O O . TYR A 1 179 ? 14.891 11.945 -10.117 1 98.19 179 TYR A O 1
ATOM 1447 N N . ARG A 1 180 ? 15.109 10.508 -8.477 1 97.81 180 ARG A N 1
ATOM 1448 C CA . ARG A 1 180 ? 15.875 11.32 -7.531 1 97.81 180 ARG A CA 1
ATOM 1449 C C . ARG A 1 180 ? 16.594 10.445 -6.508 1 97.81 180 ARG A C 1
ATOM 1451 O O . ARG A 1 180 ? 16.453 9.219 -6.527 1 97.81 180 ARG A O 1
ATOM 1458 N N . ALA A 1 181 ? 17.328 11.023 -5.617 1 96.69 181 ALA A N 1
ATOM 1459 C CA . ALA A 1 181 ? 18.156 10.258 -4.691 1 96.69 181 ALA A CA 1
ATOM 1460 C C . ALA A 1 181 ? 17.297 9.383 -3.779 1 96.69 181 ALA A C 1
ATOM 1462 O O . ALA A 1 181 ? 17.656 8.242 -3.479 1 96.69 181 ALA A O 1
ATOM 1463 N N . ARG A 1 182 ? 16.203 9.953 -3.293 1 97.5 182 ARG A N 1
ATOM 1464 C CA . ARG A 1 182 ? 15.203 9.258 -2.49 1 97.5 182 ARG A CA 1
ATOM 1465 C C . ARG A 1 182 ? 13.93 10.094 -2.359 1 97.5 182 ARG A C 1
ATOM 1467 O O . ARG A 1 182 ? 13.938 11.297 -2.654 1 97.5 182 ARG A O 1
ATOM 1474 N N . PRO A 1 183 ? 12.789 9.469 -1.954 1 98.5 183 PRO A N 1
ATOM 1475 C CA . PRO A 1 183 ? 11.602 10.258 -1.629 1 98.5 183 PRO A CA 1
ATOM 1476 C C . PRO A 1 183 ? 11.875 11.328 -0.568 1 98.5 183 PRO A C 1
ATOM 1478 O O . PRO A 1 183 ? 12.734 11.133 0.3 1 98.5 183 PRO A O 1
ATOM 1481 N N . THR A 1 184 ? 11.18 12.422 -0.698 1 98 184 THR A N 1
ATOM 1482 C CA . THR A 1 184 ? 11.297 13.5 0.277 1 98 184 THR A CA 1
ATOM 1483 C C . THR A 1 184 ? 10.852 13.031 1.658 1 98 184 THR A C 1
ATOM 1485 O O . THR A 1 184 ? 9.859 12.305 1.78 1 98 184 THR A O 1
ATOM 1488 N N . ILE A 1 185 ? 11.555 13.43 2.666 1 97.94 185 ILE A N 1
ATOM 1489 C CA . ILE A 1 185 ? 11.188 13.102 4.039 1 97.94 185 ILE A CA 1
ATOM 1490 C C . ILE A 1 185 ? 10.734 14.367 4.766 1 97.94 185 ILE A C 1
ATOM 1492 O O . ILE A 1 185 ? 11.516 15.297 4.957 1 97.94 185 ILE A O 1
ATOM 1496 N N . TYR A 1 186 ? 9.508 14.391 5.09 1 97.69 186 TYR A N 1
ATOM 1497 C CA . TYR A 1 186 ? 8.914 15.398 5.965 1 97.69 186 TYR A CA 1
ATOM 1498 C C . TYR A 1 186 ? 8.961 14.945 7.418 1 97.69 186 TYR A C 1
ATOM 1500 O O . TYR A 1 186 ? 8.828 13.758 7.715 1 97.69 186 TYR A O 1
ATOM 1508 N N . VAL A 1 187 ? 9.172 15.836 8.328 1 95.31 187 VAL A N 1
ATOM 1509 C CA . VAL A 1 187 ? 9.148 15.539 9.758 1 95.31 187 VAL A CA 1
ATOM 1510 C C . VAL A 1 187 ? 8.234 16.531 10.477 1 95.31 187 VAL A C 1
ATOM 1512 O O . VAL A 1 187 ? 8.352 17.75 10.281 1 95.31 187 VAL A O 1
ATOM 1515 N N . GLY A 1 188 ? 7.324 16.016 11.172 1 92.38 188 GLY A N 1
ATOM 1516 C CA . GLY A 1 188 ? 6.465 16.844 12.008 1 92.38 188 GLY A CA 1
ATOM 1517 C C . GLY A 1 188 ? 6.891 16.875 13.461 1 92.38 188 GLY A C 1
ATOM 1518 O O . GLY A 1 188 ? 7.684 16.047 13.898 1 92.38 188 GLY A O 1
ATOM 1519 N N . GLY A 1 189 ? 6.402 17.812 14.203 1 88.12 189 GLY A N 1
ATOM 1520 C CA . GLY A 1 189 ? 6.695 17.984 15.617 1 88.12 189 GLY A CA 1
ATOM 1521 C C . GLY A 1 189 ? 7.57 19.188 15.906 1 88.12 189 GLY A C 1
ATOM 1522 O O . GLY A 1 189 ? 8.406 19.562 15.078 1 88.12 189 GLY A O 1
ATOM 1523 N N . GLU A 1 190 ? 7.375 19.797 17.109 1 86.56 190 GLU A N 1
ATOM 1524 C CA . GLU A 1 190 ? 8.086 21.031 17.406 1 86.56 190 GLU A CA 1
ATOM 1525 C C . GLU A 1 190 ? 8.938 20.906 18.656 1 86.56 190 GLU A C 1
ATOM 1527 O O . GLU A 1 190 ? 9.656 21.828 19.031 1 86.56 190 GLU A O 1
ATOM 1532 N N . SER A 1 191 ? 8.914 19.703 19.234 1 86.12 191 SER A N 1
ATOM 1533 C CA . SER A 1 191 ? 9.758 19.453 20.391 1 86.12 191 SER A CA 1
ATOM 1534 C C . SER A 1 191 ? 11.234 19.469 20.016 1 86.12 191 SER A C 1
ATOM 1536 O O . SER A 1 191 ? 11.578 19.422 18.844 1 86.12 191 SER A O 1
ATOM 1538 N N . GLU A 1 192 ? 12.07 19.562 21.016 1 88.12 192 GLU A N 1
ATOM 1539 C CA . GLU A 1 192 ? 13.508 19.594 20.75 1 88.12 192 GLU A CA 1
ATOM 1540 C C . GLU A 1 192 ? 13.961 18.312 20.047 1 88.12 192 GLU A C 1
ATOM 1542 O O . GLU A 1 192 ? 14.703 18.375 19.062 1 88.12 192 GLU A O 1
ATOM 1547 N N . PRO A 1 193 ? 13.5 17.156 20.484 1 86.44 193 PRO A N 1
ATOM 1548 C CA . PRO A 1 193 ? 13.898 15.961 19.75 1 86.44 193 PRO A CA 1
ATOM 1549 C C . PRO A 1 193 ? 13.406 15.961 18.312 1 86.44 193 PRO A C 1
ATOM 1551 O O . PRO A 1 193 ? 14.109 15.477 17.422 1 86.44 193 PRO A O 1
ATOM 1554 N N . ALA A 1 194 ? 12.258 16.484 18.078 1 86.75 194 ALA A N 1
ATOM 1555 C CA . ALA A 1 194 ? 11.734 16.578 16.719 1 86.75 194 ALA A CA 1
ATOM 1556 C C . ALA A 1 194 ? 12.594 17.5 15.859 1 86.75 194 ALA A C 1
ATOM 1558 O O . ALA A 1 194 ? 12.875 17.188 14.703 1 86.75 194 ALA A O 1
ATOM 1559 N N . ARG A 1 195 ? 13.008 18.609 16.422 1 88.56 195 ARG A N 1
ATOM 1560 C CA . ARG A 1 195 ? 13.852 19.562 15.711 1 88.56 195 ARG A CA 1
ATOM 1561 C C . ARG A 1 195 ? 15.203 18.953 15.375 1 88.56 195 ARG A C 1
ATOM 1563 O O . ARG A 1 195 ? 15.734 19.156 14.281 1 88.56 195 ARG A O 1
ATOM 1570 N N . ALA A 1 196 ? 15.734 18.203 16.312 1 87.44 196 ALA A N 1
ATOM 1571 C CA . ALA A 1 196 ? 17 17.516 16.062 1 87.44 196 ALA A CA 1
ATOM 1572 C C . ALA A 1 196 ? 16.844 16.484 14.945 1 87.44 196 ALA A C 1
ATOM 1574 O O . ALA A 1 196 ? 17.719 16.359 14.086 1 87.44 196 ALA A O 1
ATOM 1575 N N . LEU A 1 197 ? 15.75 15.812 14.969 1 88.75 197 LEU A N 1
ATOM 1576 C CA . LEU A 1 197 ? 15.477 14.773 13.984 1 88.75 197 LEU A CA 1
ATOM 1577 C C . LEU A 1 197 ? 15.383 15.359 12.578 1 88.75 197 LEU A C 1
ATOM 1579 O O . LEU A 1 197 ? 15.938 14.797 11.633 1 88.75 197 LEU A O 1
ATOM 1583 N N . VAL A 1 198 ? 14.656 16.422 12.461 1 90.31 198 VAL A N 1
ATOM 1584 C CA . VAL A 1 198 ? 14.492 17 11.133 1 90.31 198 VAL A CA 1
ATOM 1585 C C . VAL A 1 198 ? 15.82 17.547 10.641 1 90.31 198 VAL A C 1
ATOM 1587 O O . VAL A 1 198 ? 16.125 17.484 9.445 1 90.31 198 VAL A O 1
ATOM 1590 N N . ALA A 1 199 ? 16.609 18.094 11.492 1 88.62 199 ALA A N 1
ATOM 1591 C CA . ALA A 1 199 ? 17.922 18.594 11.109 1 88.62 199 ALA A CA 1
ATOM 1592 C C . ALA A 1 199 ? 18.812 17.469 10.602 1 88.62 199 ALA A C 1
ATOM 1594 O O . ALA A 1 199 ? 19.594 17.656 9.672 1 88.62 199 ALA A O 1
ATOM 1595 N N . ASP A 1 200 ? 18.625 16.297 11.156 1 88.75 200 ASP A N 1
ATOM 1596 C CA . ASP A 1 200 ? 19.484 15.172 10.836 1 88.75 200 ASP A CA 1
ATOM 1597 C C . ASP A 1 200 ? 19.016 14.438 9.594 1 88.75 200 ASP A C 1
ATOM 1599 O O . ASP A 1 200 ? 19.812 13.992 8.773 1 88.75 200 ASP A O 1
ATOM 1603 N N . HIS A 1 201 ? 17.656 14.32 9.422 1 89.94 201 HIS A N 1
ATOM 1604 C CA . HIS A 1 201 ? 17.188 13.344 8.445 1 89.94 201 HIS A CA 1
ATOM 1605 C C . HIS A 1 201 ? 16.109 13.945 7.551 1 89.94 201 HIS A C 1
ATOM 1607 O O . HIS A 1 201 ? 15.727 13.344 6.547 1 89.94 201 HIS A O 1
ATOM 1613 N N . GLY A 1 202 ? 15.617 15.07 7.871 1 93.88 202 GLY A N 1
ATOM 1614 C CA . GLY A 1 202 ? 14.469 15.625 7.168 1 93.88 202 GLY A CA 1
ATOM 1615 C C . GLY A 1 202 ? 14.859 16.5 5.988 1 93.88 202 GLY A C 1
ATOM 1616 O O . GLY A 1 202 ? 15.984 16.984 5.914 1 93.88 202 GLY A O 1
ATOM 1617 N N . ASP A 1 203 ? 13.961 16.594 5.012 1 96.06 203 ASP A N 1
ATOM 1618 C CA . ASP A 1 203 ? 14.055 17.562 3.926 1 96.06 203 ASP A CA 1
ATOM 1619 C C . ASP A 1 203 ? 13.156 18.781 4.184 1 96.06 203 ASP A C 1
ATOM 1621 O O . ASP A 1 203 ? 13.5 19.906 3.818 1 96.06 203 ASP A O 1
ATOM 1625 N N . VAL A 1 204 ? 12.016 18.5 4.785 1 96.31 204 VAL A N 1
ATOM 1626 C CA . VAL A 1 204 ? 11.023 19.547 5.051 1 96.31 204 VAL A CA 1
ATOM 1627 C C . VAL A 1 204 ? 10.5 19.406 6.48 1 96.31 204 VAL A C 1
ATOM 1629 O O . VAL A 1 204 ? 10.148 18.312 6.922 1 96.31 204 VAL A O 1
ATOM 1632 N N . TRP A 1 205 ? 10.508 20.469 7.219 1 96.25 205 TRP A N 1
ATOM 1633 C CA . TRP A 1 205 ? 9.938 20.5 8.562 1 96.25 205 TRP A CA 1
ATOM 1634 C C . TRP A 1 205 ? 8.508 21.047 8.531 1 96.25 205 TRP A C 1
ATOM 1636 O O . TRP A 1 205 ? 8.273 22.156 8.078 1 96.25 205 TRP A O 1
ATOM 1646 N N . PHE A 1 206 ? 7.566 20.266 8.969 1 96.62 206 PHE A N 1
ATOM 1647 C CA . PHE A 1 206 ? 6.176 20.703 9.086 1 96.62 206 PHE A CA 1
ATOM 1648 C C . PHE A 1 206 ? 5.934 21.391 10.422 1 96.62 206 PHE A C 1
ATOM 1650 O O . PHE A 1 206 ? 6.078 20.766 11.484 1 96.62 206 PHE A O 1
ATOM 1657 N N . ILE A 1 207 ? 5.488 22.609 10.344 1 96.69 207 ILE A N 1
ATOM 1658 C CA . ILE A 1 207 ? 5.191 23.422 11.516 1 96.69 207 ILE A CA 1
ATOM 1659 C C . ILE A 1 207 ? 3.682 23.578 11.664 1 96.69 207 ILE A C 1
ATOM 1661 O O . ILE A 1 207 ? 2.977 23.812 10.68 1 96.69 207 ILE A O 1
ATOM 1665 N N . ASN A 1 208 ? 3.178 23.453 12.875 1 96.12 208 ASN A N 1
ATOM 1666 C CA . ASN A 1 208 ? 1.764 23.703 13.125 1 96.12 208 ASN A CA 1
ATOM 1667 C C . ASN A 1 208 ? 1.421 25.188 12.969 1 96.12 208 ASN A C 1
ATOM 1669 O O . ASN A 1 208 ? 2.264 26.047 13.203 1 96.12 208 ASN A O 1
ATOM 1673 N N . GLY A 1 209 ? 0.212 25.422 12.625 1 96.81 209 GLY A N 1
ATOM 1674 C CA . GLY A 1 209 ? -0.239 26.797 12.516 1 96.81 209 GLY A CA 1
ATOM 1675 C C . GLY A 1 209 ? -0.077 27.594 13.805 1 96.81 209 GLY A C 1
ATOM 1676 O O . GLY A 1 209 ? -0.472 27.125 14.875 1 96.81 209 GLY A O 1
ATOM 1677 N N . GLN A 1 210 ? 0.493 28.719 13.688 1 97.12 210 GLN A N 1
ATOM 1678 C CA . GLN A 1 210 ? 0.71 29.641 14.797 1 97.12 210 GLN A CA 1
ATOM 1679 C C . GLN A 1 210 ? 1.089 31.031 14.273 1 97.12 210 GLN A C 1
ATOM 1681 O O . GLN A 1 210 ? 1.33 31.203 13.078 1 97.12 210 GLN A O 1
ATOM 1686 N N . PRO A 1 211 ? 1.062 32 15.156 1 97.06 211 PRO A N 1
ATOM 1687 C CA . PRO A 1 211 ? 1.337 33.375 14.695 1 97.06 211 PRO A CA 1
ATOM 1688 C C . PRO A 1 211 ? 2.689 33.5 13.992 1 97.06 211 PRO A C 1
ATOM 1690 O O . PRO A 1 211 ? 3.643 32.812 14.359 1 97.06 211 PRO A O 1
ATOM 1693 N N . LEU A 1 212 ? 2.801 34.438 13.062 1 98.19 212 LEU A N 1
ATOM 1694 C CA . LEU A 1 212 ? 3.943 34.625 12.18 1 98.19 212 LEU A CA 1
ATOM 1695 C C . LEU A 1 212 ? 5.23 34.781 12.984 1 98.19 212 LEU A C 1
ATOM 1697 O O . LEU A 1 212 ? 6.25 34.188 12.656 1 98.19 212 LEU A O 1
ATOM 1701 N N . ALA A 1 213 ? 5.16 35.531 14.062 1 97.75 213 ALA A N 1
ATOM 1702 C CA . ALA A 1 213 ? 6.359 35.781 14.859 1 97.75 213 ALA A CA 1
ATOM 1703 C C . ALA A 1 213 ? 6.898 34.5 15.469 1 97.75 213 ALA A C 1
ATOM 1705 O O . ALA A 1 213 ? 8.109 34.25 15.477 1 97.75 213 ALA A O 1
ATOM 1706 N N . ALA A 1 214 ? 5.992 33.656 15.945 1 96.75 214 ALA A N 1
ATOM 1707 C CA . ALA A 1 214 ? 6.383 32.375 16.547 1 96.75 214 ALA A CA 1
ATOM 1708 C C . ALA A 1 214 ? 6.996 31.469 15.492 1 96.75 214 ALA A C 1
ATOM 1710 O O . ALA A 1 214 ? 7.992 30.781 15.766 1 96.75 214 ALA A O 1
ATOM 1711 N N . VAL A 1 215 ? 6.426 31.422 14.336 1 97.19 215 VAL A N 1
ATOM 1712 C CA . VAL A 1 215 ? 6.93 30.594 13.242 1 97.19 215 VAL A CA 1
ATOM 1713 C C . VAL A 1 215 ? 8.328 31.062 12.836 1 97.19 215 VAL A C 1
ATOM 1715 O O . VAL A 1 215 ? 9.234 30.25 12.648 1 97.19 215 VAL A O 1
ATOM 1718 N N . ALA A 1 216 ? 8.484 32.375 12.727 1 97.31 216 ALA A N 1
ATOM 1719 C CA . ALA A 1 216 ? 9.781 32.938 12.375 1 97.31 216 ALA A CA 1
ATOM 1720 C C . ALA A 1 216 ? 10.852 32.562 13.391 1 97.31 216 ALA A C 1
ATOM 1722 O O . ALA A 1 216 ? 11.977 32.219 13.023 1 97.31 216 ALA A O 1
ATOM 1723 N N . ASP A 1 217 ? 10.461 32.562 14.648 1 95.62 217 ASP A N 1
ATOM 1724 C CA . ASP A 1 217 ? 11.383 32.156 15.711 1 95.62 217 ASP A CA 1
ATOM 1725 C C . ASP A 1 217 ? 11.781 30.688 15.578 1 95.62 217 ASP A C 1
ATOM 1727 O O . ASP A 1 217 ? 12.945 30.344 15.758 1 95.62 217 ASP A O 1
ATOM 1731 N N . LEU A 1 218 ? 10.797 29.891 15.312 1 94.06 218 LEU A N 1
ATOM 1732 C CA . LEU A 1 218 ? 11.047 28.469 15.148 1 94.06 218 LEU A CA 1
ATOM 1733 C C . LEU A 1 218 ? 11.992 28.203 13.984 1 94.06 218 LEU A C 1
ATOM 1735 O O . LEU A 1 218 ? 12.945 27.422 14.109 1 94.06 218 LEU A O 1
ATOM 1739 N N . ILE A 1 219 ? 11.734 28.828 12.852 1 94.88 219 ILE A N 1
ATOM 1740 C CA . ILE A 1 219 ? 12.555 28.656 11.664 1 94.88 219 ILE A CA 1
ATOM 1741 C C . ILE A 1 219 ? 13.984 29.125 11.945 1 94.88 219 ILE A C 1
ATOM 1743 O O . ILE A 1 219 ? 14.945 28.453 11.586 1 94.88 219 ILE A O 1
ATOM 1747 N N . ALA A 1 220 ? 14.117 30.25 12.625 1 93.81 220 ALA A N 1
ATOM 1748 C CA . ALA A 1 220 ? 15.438 30.781 12.961 1 93.81 220 ALA A CA 1
ATOM 1749 C C . ALA A 1 220 ? 16.203 29.797 13.836 1 93.81 220 ALA A C 1
ATOM 1751 O O . ALA A 1 220 ? 17.406 29.609 13.656 1 93.81 220 ALA A O 1
ATOM 1752 N N . ASP A 1 221 ? 15.57 29.172 14.727 1 91.56 221 ASP A N 1
ATOM 1753 C CA . ASP A 1 221 ? 16.203 28.203 15.633 1 91.56 221 ASP A CA 1
ATOM 1754 C C . ASP A 1 221 ? 16.734 27 14.867 1 91.56 221 ASP A C 1
ATOM 1756 O O . ASP A 1 221 ? 17.875 26.594 15.055 1 91.56 221 ASP A O 1
ATOM 1760 N N . VAL A 1 222 ? 15.914 26.453 14 1 90.81 222 VAL A N 1
ATOM 1761 C CA . VAL A 1 222 ? 16.281 25.234 13.281 1 90.81 222 VAL A CA 1
ATOM 1762 C C . VAL A 1 222 ? 17.344 25.562 12.227 1 90.81 222 VAL A C 1
ATOM 1764 O O . VAL A 1 222 ? 18.219 24.75 11.953 1 90.81 222 VAL A O 1
ATOM 1767 N N . ALA A 1 223 ? 17.25 26.781 11.664 1 89.62 223 ALA A N 1
ATOM 1768 C CA . ALA A 1 223 ? 18.203 27.203 10.633 1 89.62 223 ALA A CA 1
ATOM 1769 C C . ALA A 1 223 ? 19.609 27.297 11.188 1 89.62 223 ALA A C 1
ATOM 1771 O O . ALA A 1 223 ? 20.594 27.266 10.438 1 89.62 223 ALA A O 1
ATOM 1772 N N . ARG A 1 224 ? 19.75 27.406 12.453 1 88.75 224 ARG A N 1
ATOM 1773 C CA . ARG A 1 224 ? 21.062 27.547 13.094 1 88.75 224 ARG A CA 1
ATOM 1774 C C . ARG A 1 224 ? 21.703 26.188 13.305 1 88.75 224 ARG A C 1
ATOM 1776 O O . ARG A 1 224 ? 22.906 26.094 13.602 1 88.75 224 ARG A O 1
ATOM 1783 N N . ARG A 1 225 ? 20.938 25.188 13.125 1 86.31 225 ARG A N 1
ATOM 1784 C CA . ARG A 1 225 ? 21.453 23.844 13.344 1 86.31 225 ARG A CA 1
ATOM 1785 C C . ARG A 1 225 ? 22.172 23.312 12.102 1 86.31 225 ARG A C 1
ATOM 1787 O O . ARG A 1 225 ? 21.859 23.719 10.984 1 86.31 225 ARG A O 1
ATOM 1794 N N . PRO A 1 226 ? 23.156 22.453 12.352 1 82.19 226 PRO A N 1
ATOM 1795 C CA . PRO A 1 226 ? 23.781 21.828 11.18 1 82.19 226 PRO A CA 1
ATOM 1796 C C . PRO A 1 226 ? 22.812 21 10.367 1 82.19 226 PRO A C 1
ATOM 1798 O O . PRO A 1 226 ? 21.984 20.281 10.938 1 82.19 226 PRO A O 1
ATOM 1801 N N . ALA A 1 227 ? 22.812 21.312 9.086 1 76.25 227 ALA A N 1
ATOM 1802 C CA . ALA A 1 227 ? 21.938 20.547 8.195 1 76.25 227 ALA A CA 1
ATOM 1803 C C . ALA A 1 227 ? 22.688 19.422 7.5 1 76.25 227 ALA A C 1
ATOM 1805 O O . ALA A 1 227 ? 23.469 19.672 6.57 1 76.25 227 ALA A O 1
ATOM 1806 N N . ALA A 1 228 ? 22.359 18.172 7.855 1 77.38 228 ALA A N 1
ATOM 1807 C CA . ALA A 1 228 ? 23.078 17.016 7.34 1 77.38 228 ALA A CA 1
ATOM 1808 C C . ALA A 1 228 ? 22.688 16.719 5.898 1 77.38 228 ALA A C 1
ATOM 1810 O O . ALA A 1 228 ? 23.484 16.188 5.125 1 77.38 228 ALA A O 1
ATOM 1811 N N . GLN A 1 229 ? 21.469 17.062 5.508 1 79.88 229 GLN A N 1
ATOM 1812 C CA . GLN A 1 229 ? 20.938 16.641 4.207 1 79.88 229 GLN A CA 1
ATOM 1813 C C . GLN A 1 229 ? 20.828 17.844 3.262 1 79.88 229 GLN A C 1
ATOM 1815 O O . GLN A 1 229 ? 20.172 17.75 2.219 1 79.88 229 GLN A O 1
ATOM 1820 N N . GLY A 1 230 ? 21.297 18.938 3.619 1 83.56 230 GLY A N 1
ATOM 1821 C CA . GLY A 1 230 ? 21.125 20.141 2.818 1 83.56 230 GLY A CA 1
ATOM 1822 C C . GLY A 1 230 ? 20.156 21.141 3.436 1 83.56 230 GLY A C 1
ATOM 1823 O O . GLY A 1 230 ? 19.781 21 4.605 1 83.56 230 GLY A O 1
ATOM 1824 N N . ARG A 1 231 ? 19.797 22.062 2.584 1 86.5 231 ARG A N 1
ATOM 1825 C CA . ARG A 1 231 ? 18.922 23.125 3.074 1 86.5 231 ARG A CA 1
ATOM 1826 C C . ARG A 1 231 ? 17.562 22.578 3.48 1 86.5 231 ARG A C 1
ATOM 1828 O O . ARG A 1 231 ? 16.891 21.922 2.688 1 86.5 231 ARG A O 1
ATOM 1835 N N . LEU A 1 232 ? 17.188 22.875 4.652 1 93.19 232 LEU A N 1
ATOM 1836 C CA . LEU A 1 232 ? 15.883 22.484 5.16 1 93.19 232 LEU A CA 1
ATOM 1837 C C . LEU A 1 232 ? 14.789 23.391 4.609 1 93.19 232 LEU A C 1
ATOM 1839 O O . LEU A 1 232 ? 14.969 24.609 4.535 1 93.19 232 LEU A O 1
ATOM 1843 N N . ARG A 1 233 ? 13.734 22.812 4.184 1 95.75 233 ARG A N 1
ATOM 1844 C CA . ARG A 1 233 ? 12.547 23.547 3.775 1 95.75 233 ARG A CA 1
ATOM 1845 C C . ARG A 1 233 ? 11.469 23.5 4.855 1 95.75 233 ARG A C 1
ATOM 1847 O O . ARG A 1 233 ? 11.555 22.688 5.781 1 95.75 233 ARG A O 1
ATOM 1854 N N . TYR A 1 234 ? 10.523 24.406 4.773 1 96.94 234 TYR A N 1
ATOM 1855 C CA . TYR A 1 234 ? 9.539 24.516 5.848 1 96.94 234 TYR A CA 1
ATOM 1856 C C . TYR A 1 234 ? 8.125 24.516 5.293 1 96.94 234 TYR A C 1
ATOM 1858 O O . TYR A 1 234 ? 7.844 25.156 4.273 1 96.94 234 TYR A O 1
ATOM 1866 N N . GLY A 1 235 ? 7.305 23.766 5.883 1 98 235 GLY A N 1
ATOM 1867 C CA . GLY A 1 235 ? 5.871 23.766 5.629 1 98 235 GLY A CA 1
ATOM 1868 C C . GLY A 1 235 ? 5.051 24.188 6.832 1 98 235 GLY A C 1
ATOM 1869 O O . GLY A 1 235 ? 5.465 23.984 7.977 1 98 235 GLY A O 1
ATOM 1870 N N . LEU A 1 236 ? 3.883 24.75 6.613 1 98.38 236 LEU A N 1
ATOM 1871 C CA . LEU A 1 236 ? 2.994 25.219 7.664 1 98.38 236 LEU A CA 1
ATOM 1872 C C . LEU A 1 236 ? 1.586 24.672 7.484 1 98.38 236 LEU A C 1
ATOM 1874 O O . LEU A 1 236 ? 1.011 24.766 6.398 1 98.38 236 LEU A O 1
ATOM 1878 N N . SER A 1 237 ? 1.096 24.047 8.523 1 97.94 237 SER A N 1
ATOM 1879 C CA . SER A 1 237 ? -0.318 23.688 8.531 1 97.94 237 SER A CA 1
ATOM 1880 C C . SER A 1 237 ? -1.198 24.906 8.789 1 97.94 237 SER A C 1
ATOM 1882 O O . SER A 1 237 ? -0.858 25.766 9.602 1 97.94 237 SER A O 1
ATOM 1884 N N . ALA A 1 238 ? -2.34 24.984 8.133 1 98.12 238 ALA A N 1
ATOM 1885 C CA . ALA A 1 238 ? -3.258 26.094 8.375 1 98.12 238 ALA A CA 1
ATOM 1886 C C . ALA A 1 238 ? -4.672 25.75 7.918 1 98.12 238 ALA A C 1
ATOM 1888 O O . ALA A 1 238 ? -4.852 24.984 6.973 1 98.12 238 ALA A O 1
ATOM 1889 N N . PHE A 1 239 ? -5.609 26.266 8.602 1 98.12 239 PHE A N 1
ATOM 1890 C CA . PHE A 1 239 ? -7.008 26.234 8.195 1 9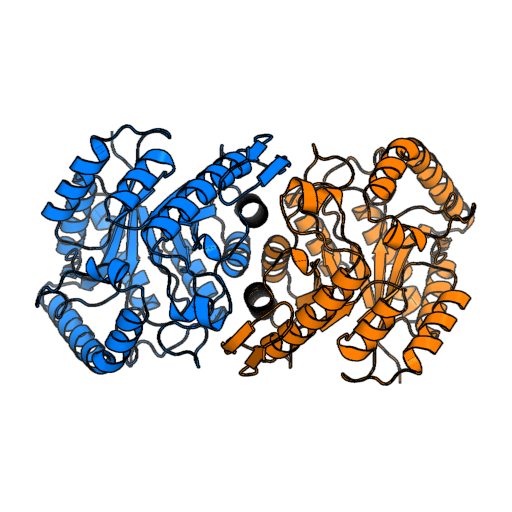8.12 239 PHE A CA 1
ATOM 1891 C C . PHE A 1 239 ? -7.426 27.578 7.598 1 98.12 239 PHE A C 1
ATOM 1893 O O . PHE A 1 239 ? -7.211 28.625 8.203 1 98.12 239 PHE A O 1
ATOM 1900 N N . VAL A 1 240 ? -8.047 27.562 6.406 1 98.56 240 VAL A N 1
ATOM 1901 C CA . VAL A 1 240 ? -8.305 28.797 5.668 1 98.56 240 VAL A CA 1
ATOM 1902 C C . VAL A 1 240 ? -9.797 29.109 5.699 1 98.56 240 VAL A C 1
ATOM 1904 O O . VAL A 1 240 ? -10.633 28.234 5.461 1 98.56 240 VAL A O 1
ATOM 1907 N N . ILE A 1 241 ? -10.102 30.297 6.051 1 98.56 241 ILE A N 1
ATOM 1908 C CA . ILE A 1 241 ? -11.414 30.891 5.844 1 98.56 241 ILE A CA 1
ATOM 1909 C C . ILE A 1 241 ? -11.273 32.219 5.098 1 98.56 241 ILE A C 1
ATOM 1911 O O . ILE A 1 241 ? -11.062 33.25 5.715 1 98.56 241 ILE A O 1
ATOM 1915 N N . ALA A 1 242 ? -11.414 32.156 3.766 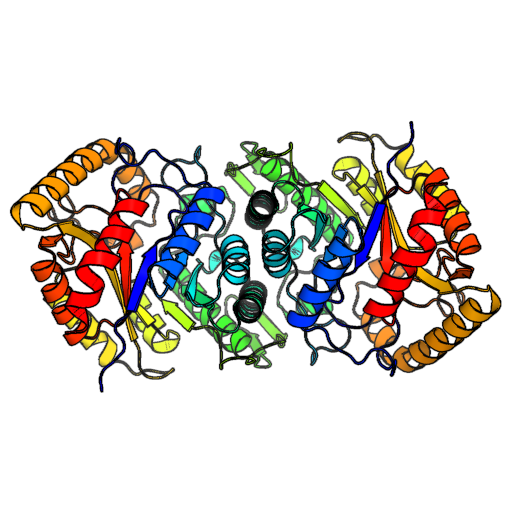1 98.81 242 ALA A N 1
ATOM 1916 C CA . ALA A 1 242 ? -11.227 33.344 2.918 1 98.81 242 ALA A CA 1
ATOM 1917 C C . ALA A 1 242 ? -12.547 33.781 2.27 1 98.81 242 ALA A C 1
ATOM 1919 O O . ALA A 1 242 ? -13.328 32.906 1.839 1 98.81 242 ALA A O 1
ATOM 1920 N N . ARG A 1 243 ? -12.797 35.031 2.303 1 98.81 243 ARG A N 1
ATOM 1921 C CA . ARG A 1 243 ? -14.008 35.594 1.728 1 98.81 243 ARG A CA 1
ATOM 1922 C C . ARG A 1 243 ? -13.703 36.906 0.998 1 98.81 243 ARG A C 1
ATOM 1924 O O . ARG A 1 243 ? -12.555 37.344 0.968 1 98.81 243 ARG A O 1
ATOM 1931 N N . GLU A 1 244 ? -14.742 37.406 0.373 1 98.56 244 GLU A N 1
ATOM 1932 C CA . GLU A 1 244 ? -14.586 38.688 -0.308 1 98.56 244 GLU A CA 1
ATOM 1933 C C . GLU A 1 244 ? -14.258 39.812 0.682 1 98.56 244 GLU A C 1
ATOM 1935 O O . GLU A 1 244 ? -13.453 40.688 0.384 1 98.56 244 GLU A O 1
ATOM 1940 N N . THR A 1 245 ? -14.914 39.75 1.878 1 98.62 245 THR A N 1
ATOM 1941 C CA . THR A 1 245 ? -14.672 40.781 2.883 1 98.62 245 THR A CA 1
ATOM 1942 C C . THR A 1 245 ? -14.219 40.156 4.199 1 98.62 245 THR A C 1
ATOM 1944 O O . THR A 1 245 ? -14.516 39 4.477 1 98.62 245 THR A O 1
ATOM 1947 N N . GLU A 1 246 ? -13.531 41 4.988 1 98.25 246 GLU A N 1
ATOM 1948 C CA . GLU A 1 246 ? -13.117 40.594 6.328 1 98.25 246 GLU A CA 1
ATOM 1949 C C . GLU A 1 246 ? -14.32 40.188 7.176 1 98.25 246 GLU A C 1
ATOM 1951 O O . GLU A 1 246 ? -14.266 39.156 7.879 1 98.25 246 GLU A O 1
ATOM 1956 N N . ALA A 1 247 ? -15.414 40.938 7.098 1 98.38 247 ALA A N 1
ATOM 1957 C CA . ALA A 1 247 ? -16.609 40.656 7.895 1 98.38 247 ALA A CA 1
ATOM 1958 C C . ALA A 1 247 ? -17.219 39.312 7.562 1 98.38 247 ALA A C 1
ATOM 1960 O O . ALA A 1 247 ? -17.578 38.562 8.461 1 98.38 247 ALA A O 1
ATOM 1961 N N . GLU A 1 248 ? -17.297 39 6.289 1 98.62 248 GLU A N 1
ATOM 1962 C CA . GLU A 1 248 ? -17.844 37.719 5.863 1 98.62 248 GLU A CA 1
ATOM 1963 C C . GLU A 1 248 ? -16.984 36.562 6.379 1 98.62 248 GLU A C 1
ATOM 1965 O O . GLU A 1 248 ? -17.516 35.5 6.77 1 98.62 248 GLU A O 1
ATOM 1970 N N . ALA A 1 249 ? -15.688 36.719 6.312 1 98.62 249 ALA A N 1
ATOM 1971 C CA . ALA A 1 249 ? -14.773 35.656 6.797 1 98.62 249 ALA A CA 1
ATOM 1972 C C . ALA A 1 249 ? -14.945 35.438 8.297 1 98.62 249 ALA A C 1
ATOM 1974 O O . ALA A 1 249 ? -14.984 34.312 8.758 1 98.62 249 ALA A O 1
ATOM 1975 N N . GLN A 1 250 ? -15.062 36.562 9.062 1 97.69 250 GLN A N 1
ATOM 1976 C CA . GLN A 1 250 ? -15.227 36.469 10.508 1 97.69 250 GLN A CA 1
ATOM 1977 C C . GLN A 1 250 ? -16.562 35.812 10.867 1 97.69 250 GLN A C 1
ATOM 1979 O O . GLN A 1 250 ? -16.641 35.062 11.844 1 97.69 250 GLN A O 1
ATOM 1984 N N . ASP A 1 251 ? -17.594 36.094 10.031 1 97.94 251 ASP A N 1
ATOM 1985 C CA . ASP A 1 251 ? -18.891 35.469 10.234 1 97.94 251 ASP A CA 1
ATOM 1986 C C . ASP A 1 251 ? -18.766 33.938 10.055 1 97.94 251 ASP A C 1
ATOM 1988 O O . ASP A 1 251 ? -19.312 33.188 10.859 1 97.94 251 ASP A O 1
ATOM 1992 N N . GLU A 1 252 ? -18.094 33.562 9.023 1 97.44 252 GLU A N 1
ATOM 1993 C CA . GLU A 1 252 ? -17.922 32.156 8.766 1 97.44 252 GLU A CA 1
ATOM 1994 C C . GLU A 1 252 ? -17.062 31.5 9.844 1 97.44 252 GLU A C 1
ATOM 1996 O O . GLU A 1 252 ? -17.312 30.359 10.25 1 97.44 252 GLU A O 1
ATOM 2001 N N . PHE A 1 253 ? -16.031 32.156 10.273 1 96.88 253 PHE A N 1
ATOM 2002 C CA . PHE A 1 253 ? -15.203 31.688 11.375 1 96.88 253 PHE A CA 1
ATOM 2003 C C . PHE A 1 253 ? -16.047 31.438 12.617 1 96.88 253 PHE A C 1
ATOM 2005 O O . PHE A 1 253 ? -15.938 30.375 13.242 1 96.88 253 PHE A O 1
ATOM 2012 N N . ALA A 1 254 ? -16.844 32.406 12.945 1 94.75 254 ALA A N 1
ATOM 2013 C CA . ALA A 1 254 ? -17.719 32.312 14.109 1 94.75 254 ALA A CA 1
ATOM 2014 C C . ALA A 1 254 ? -18.672 31.109 13.969 1 94.75 254 ALA A C 1
ATOM 2016 O O . ALA A 1 254 ? -18.922 30.391 14.938 1 94.75 254 ALA A O 1
ATOM 2017 N N . ARG A 1 255 ? -19.188 30.938 12.766 1 94.62 255 ARG A N 1
ATOM 2018 C CA . ARG A 1 255 ? -20.094 29.828 12.508 1 94.62 255 ARG A CA 1
ATOM 2019 C C . ARG A 1 255 ? -19.391 28.5 12.758 1 94.62 255 ARG A C 1
ATOM 2021 O O . ARG A 1 255 ? -19.922 27.641 13.484 1 94.62 255 ARG A O 1
ATOM 2028 N N . LEU A 1 256 ? -18.234 28.312 12.18 1 94.5 256 LEU A N 1
ATOM 2029 C CA . LEU A 1 256 ? -17.5 27.047 12.305 1 94.5 256 LEU A CA 1
ATOM 2030 C C . LEU A 1 256 ? -17.062 26.828 13.75 1 94.5 256 LEU A C 1
ATOM 2032 O O . LEU A 1 256 ? -17.094 25.688 14.234 1 94.5 256 LEU A O 1
ATOM 2036 N N . LEU A 1 257 ? -16.641 27.891 14.375 1 91.69 257 LEU A N 1
ATOM 2037 C CA . LEU A 1 257 ? -16.234 27.812 15.773 1 91.69 257 LEU A CA 1
ATOM 2038 C C . LEU A 1 257 ? -17.391 27.328 16.641 1 91.69 257 LEU A C 1
ATOM 2040 O O . LEU A 1 257 ? -17.203 26.469 17.516 1 91.69 257 LEU A O 1
ATOM 2044 N N . SER A 1 258 ? -18.547 27.859 16.406 1 90.12 258 SER A N 1
ATOM 2045 C CA . SER A 1 258 ? -19.734 27.469 17.141 1 90.12 258 SER A CA 1
ATOM 2046 C C . SER A 1 258 ? -20.062 26 16.922 1 90.12 258 SER A C 1
ATOM 2048 O O . SER A 1 258 ? -20.391 25.281 17.859 1 90.12 258 SER A O 1
ATOM 2050 N N . LEU A 1 259 ? -19.969 25.578 15.727 1 89.88 259 LEU A N 1
ATOM 2051 C CA . LEU A 1 259 ? -20.25 24.172 15.398 1 89.88 259 LEU A CA 1
ATOM 2052 C C . LEU A 1 259 ? -19.219 23.25 16.047 1 89.88 259 LEU A C 1
ATOM 2054 O O . LEU A 1 259 ? -19.578 22.188 16.547 1 89.88 259 LEU A O 1
ATOM 2058 N N . SER A 1 260 ? -17.984 23.688 15.969 1 86 260 SER A N 1
ATOM 2059 C CA . SER A 1 260 ? -16.906 22.875 16.5 1 86 260 SER A CA 1
ATOM 2060 C C . SER A 1 260 ? -17.016 22.703 18 1 86 260 SER A C 1
ATOM 2062 O O . SER A 1 260 ? -16.609 21.672 18.562 1 86 260 SER A O 1
ATOM 2064 N N . ARG A 1 261 ? -17.531 23.656 18.719 1 81.62 261 ARG A N 1
ATOM 2065 C CA . ARG A 1 261 ? -17.719 23.609 20.156 1 81.62 261 ARG A CA 1
ATOM 2066 C C . ARG A 1 261 ? -18.75 22.562 20.547 1 81.62 261 ARG A C 1
ATOM 2068 O O . ARG A 1 261 ? -18.703 22 21.641 1 81.62 261 ARG A O 1
ATOM 2075 N N . ARG A 1 262 ? -19.594 22.328 19.656 1 77.56 262 ARG A N 1
ATOM 2076 C CA . ARG A 1 262 ? -20.562 21.266 19.906 1 77.56 262 ARG A CA 1
ATOM 2077 C C . ARG A 1 262 ? -19.891 19.891 19.922 1 77.56 262 ARG A C 1
ATOM 2079 O O . ARG A 1 262 ? -20.422 18.953 20.516 1 77.56 262 ARG A O 1
ATOM 2086 N N . ASP A 1 263 ? -18.766 19.875 19.234 1 73.44 263 ASP A N 1
ATOM 2087 C CA . ASP A 1 263 ? -18.016 18.625 19.156 1 73.44 263 ASP A CA 1
ATOM 2088 C C . ASP A 1 263 ? -17.016 18.516 20.312 1 73.44 263 ASP A C 1
ATOM 2090 O O . ASP A 1 263 ? -16.266 17.531 20.391 1 73.44 263 ASP A O 1
ATOM 2094 N N . GLU A 1 264 ? -16.906 19.547 21.078 1 62.84 264 GLU A N 1
ATOM 2095 C CA . GLU A 1 264 ? -15.875 19.672 22.094 1 62.84 264 GLU A CA 1
ATOM 2096 C C . GLU A 1 264 ? -15.836 18.453 23 1 62.84 264 GLU A C 1
ATOM 2098 O O . GLU A 1 264 ? -14.758 18.016 23.422 1 62.84 264 GLU A O 1
ATOM 2103 N N . ALA A 1 265 ? -16.969 17.953 23.281 1 58.88 265 ALA A N 1
ATOM 2104 C CA . ALA A 1 265 ? -16.938 16.75 24.125 1 58.88 265 ALA A CA 1
ATOM 2105 C C . ALA A 1 265 ? -16.172 15.625 23.422 1 58.88 265 ALA A C 1
ATOM 2107 O O . ALA A 1 265 ? -15.383 14.922 24.047 1 58.88 265 ALA A O 1
ATOM 2108 N N . ILE A 1 266 ? -16.281 15.484 22.141 1 55.69 266 ILE A N 1
ATOM 2109 C CA . ILE A 1 266 ? -15.68 14.398 21.375 1 55.69 266 ILE A CA 1
ATOM 2110 C C . ILE A 1 266 ? -14.18 14.648 21.203 1 55.69 266 ILE A C 1
ATOM 2112 O O . ILE A 1 266 ? -13.367 13.734 21.375 1 55.69 266 ILE A O 1
ATOM 2116 N N . ARG A 1 267 ? -13.719 15.836 21.016 1 55.91 267 ARG A N 1
ATOM 2117 C CA . ARG A 1 267 ? -12.328 16.203 20.781 1 55.91 267 ARG A CA 1
ATOM 2118 C C . ARG A 1 267 ? -11.5 16.047 22.047 1 55.91 267 ARG A C 1
ATOM 2120 O O . ARG A 1 267 ? -10.328 15.664 21.984 1 55.91 267 ARG A O 1
ATOM 2127 N N . ALA A 1 268 ? -12.141 16.422 23.156 1 55.78 268 ALA A N 1
ATOM 2128 C CA . ALA A 1 268 ? -11.461 16.281 24.438 1 55.78 268 ALA A CA 1
ATOM 2129 C C . ALA A 1 268 ? -11.062 14.836 24.688 1 55.78 268 ALA A C 1
ATOM 2131 O O . ALA A 1 268 ? -9.977 14.562 25.203 1 55.78 268 ALA A O 1
ATOM 2132 N N . ASP A 1 269 ? -11.82 13.961 24.172 1 51.38 269 ASP A N 1
ATOM 2133 C CA . ASP A 1 269 ? -11.57 12.531 24.344 1 51.38 269 ASP A CA 1
ATOM 2134 C C . ASP A 1 269 ? -10.406 12.07 23.469 1 51.38 269 ASP A C 1
ATOM 2136 O O . ASP A 1 269 ? -9.555 11.305 23.906 1 51.38 269 ASP A O 1
ATOM 2140 N N . THR A 1 270 ? -10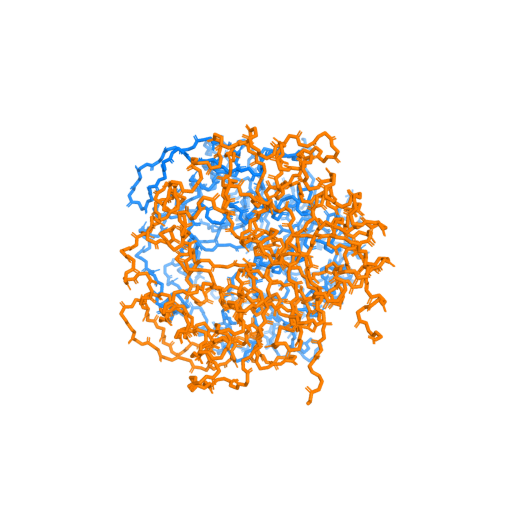.258 12.539 22.25 1 52.75 270 THR A N 1
ATOM 2141 C CA . THR A 1 270 ? -9.211 12.172 21.312 1 52.75 270 THR A CA 1
ATOM 2142 C C . THR A 1 270 ? -7.852 12.68 21.797 1 52.75 270 THR A C 1
ATOM 2144 O O . THR A 1 270 ? -6.855 11.953 21.734 1 52.75 270 THR A O 1
ATOM 2147 N N . ARG A 1 271 ? -7.824 13.914 22.281 1 48.97 271 ARG A N 1
ATOM 2148 C CA . ARG A 1 271 ? -6.609 14.523 22.812 1 48.97 271 ARG A CA 1
ATOM 2149 C C . ARG A 1 271 ? -6.082 13.734 24.016 1 48.97 271 ARG A C 1
ATOM 2151 O O . ARG A 1 271 ? -4.871 13.562 24.156 1 48.97 271 ARG A O 1
ATOM 2158 N N . ALA A 1 272 ? -7.059 13.266 24.812 1 49.75 272 ALA A N 1
ATOM 2159 C CA . ALA A 1 272 ? -6.699 12.508 26.016 1 49.75 272 ALA A CA 1
ATOM 2160 C C . ALA A 1 272 ? -6.074 11.164 25.641 1 49.75 272 ALA A C 1
ATOM 2162 O O . ALA A 1 272 ? -5.281 10.609 26.406 1 49.75 272 ALA A O 1
ATOM 2163 N N . ARG A 1 273 ? -6.43 10.719 24.438 1 50.97 273 ARG A N 1
ATOM 2164 C CA . ARG A 1 273 ? -5.969 9.398 24.016 1 50.97 273 ARG A CA 1
ATOM 2165 C C . ARG A 1 273 ? -4.582 9.484 23.375 1 50.97 273 ARG A C 1
ATOM 2167 O O . ARG A 1 273 ? -3.914 8.461 23.203 1 50.97 273 ARG A O 1
ATOM 2174 N N . THR A 1 274 ? -4.156 10.594 22.953 1 53.84 274 THR A N 1
ATOM 2175 C CA . THR A 1 274 ? -2.814 10.867 22.438 1 53.84 274 THR A CA 1
ATOM 2176 C C . THR A 1 274 ? -1.84 11.094 23.594 1 53.84 274 THR A C 1
ATOM 2178 O O . THR A 1 274 ? -2.227 11.594 24.656 1 53.84 274 THR A O 1
ATOM 2181 N N . ASP A 1 275 ? -0.645 10.477 23.516 1 48.16 275 ASP A N 1
ATOM 2182 C CA . ASP A 1 275 ? 0.326 10.586 24.594 1 48.16 275 ASP A CA 1
ATOM 2183 C C . ASP A 1 275 ? 0.416 12.023 25.109 1 48.16 275 ASP A C 1
ATOM 2185 O O . ASP A 1 275 ? 0.615 12.953 24.328 1 48.16 275 ASP A O 1
ATOM 2189 N N . ALA A 1 276 ? 0.088 12.258 26.422 1 44.53 276 ALA A N 1
ATOM 2190 C CA . ALA A 1 276 ? 0.053 13.523 27.156 1 44.53 276 ALA A CA 1
ATOM 2191 C C . ALA A 1 276 ? 1.275 14.375 26.828 1 44.53 276 ALA A C 1
ATOM 2193 O O . ALA A 1 276 ? 1.178 15.602 26.75 1 44.53 276 ALA A O 1
ATOM 2194 N N . ALA A 1 277 ? 2.426 13.648 26.844 1 44.34 277 ALA A N 1
ATOM 2195 C CA . ALA A 1 277 ? 3.668 14.391 26.641 1 44.34 277 ALA A CA 1
ATOM 2196 C C . ALA A 1 277 ? 3.689 15.031 25.25 1 44.34 277 ALA A C 1
ATOM 2198 O O . ALA A 1 277 ? 4.363 16.047 25.031 1 44.34 277 ALA A O 1
ATOM 2199 N N . SER A 1 278 ? 3.072 14.242 24.375 1 43.38 278 SER A N 1
ATOM 2200 C CA . SER A 1 278 ? 2.969 14.797 23.031 1 43.38 278 SER A CA 1
ATOM 2201 C C . SER A 1 278 ? 1.898 15.875 22.953 1 43.38 278 SER A C 1
ATOM 2203 O O . SER A 1 278 ? 1.975 16.781 22.109 1 43.38 278 SER A O 1
ATOM 2205 N N . VAL A 1 279 ? 0.902 15.664 23.859 1 39.91 279 VAL A N 1
ATOM 2206 C CA . VAL A 1 279 ? -0.186 16.625 24.016 1 39.91 279 VAL A CA 1
ATOM 2207 C C . VAL A 1 279 ? 0.315 17.859 24.766 1 39.91 279 VAL A C 1
ATOM 2209 O O . VAL A 1 279 ? -0.233 18.953 24.609 1 39.91 279 VAL A O 1
ATOM 2212 N N . MET A 1 280 ? 1.275 17.547 25.672 1 34.28 280 MET A N 1
ATOM 2213 C CA . MET A 1 280 ? 1.701 18.672 26.5 1 34.28 280 MET A CA 1
ATOM 2214 C C . MET A 1 280 ? 2.082 19.875 25.641 1 34.28 280 MET A C 1
ATOM 2216 O O . MET A 1 280 ? 2.16 21 26.141 1 34.28 280 MET A O 1
ATOM 2220 N N . PHE A 1 281 ? 2.723 19.391 24.562 1 34.88 281 PHE A N 1
ATOM 2221 C CA . PHE A 1 281 ? 3.066 20.641 23.891 1 34.88 281 PHE A CA 1
ATOM 2222 C C . PHE A 1 281 ? 1.823 21.297 23.312 1 34.88 281 PHE A C 1
ATOM 2224 O O . PHE A 1 281 ? 1.921 22.312 22.609 1 34.88 281 PHE A O 1
ATOM 2231 N N . ALA A 1 282 ? 0.765 20.5 23.172 1 39.34 282 ALA A N 1
ATOM 2232 C CA . ALA A 1 282 ? -0.458 21.281 22.984 1 39.34 282 ALA A CA 1
ATOM 2233 C C . ALA A 1 282 ? -0.649 22.297 24.109 1 39.34 282 ALA A C 1
ATOM 2235 O O . ALA A 1 282 ? -1.136 21.953 25.188 1 39.34 282 ALA A O 1
ATOM 2236 N N . LYS A 1 283 ? 0.27 23.094 24.531 1 35.88 283 LYS A N 1
ATOM 2237 C CA . LYS A 1 283 ? 0.09 24.297 25.359 1 35.88 283 LYS A CA 1
ATOM 2238 C C . LYS A 1 283 ? -1.388 24.641 25.5 1 35.88 283 LYS A C 1
ATOM 2240 O O . LYS A 1 283 ? -2.182 24.391 24.594 1 35.88 283 LYS A O 1
ATOM 2245 N N . THR A 1 284 ? -1.861 24.938 26.812 1 33.09 284 THR A N 1
ATOM 2246 C CA . THR A 1 284 ? -2.92 25.422 27.688 1 33.09 284 THR A CA 1
ATOM 2247 C C . THR A 1 284 ? -3.768 26.469 26.984 1 33.09 284 THR A C 1
ATOM 2249 O O . THR A 1 284 ? -4.637 27.094 27.594 1 33.09 284 THR A O 1
ATOM 2252 N N . ASP A 1 285 ? -3.189 27.312 26.109 1 32.38 285 ASP A N 1
ATOM 2253 C CA . ASP A 1 285 ? -3.738 28.656 26.141 1 32.38 285 ASP A CA 1
ATOM 2254 C C . ASP A 1 285 ? -5.242 28.656 25.891 1 32.38 285 ASP A C 1
ATOM 2256 O O . ASP A 1 285 ? -5.727 27.938 25.016 1 32.38 285 ASP A O 1
ATOM 2260 N N . ALA A 1 286 ? -6.098 28.984 26.734 1 38.41 286 ALA A N 1
ATOM 2261 C CA . ALA A 1 286 ? -7.352 29.734 26.672 1 38.41 286 ALA A CA 1
ATOM 2262 C C . ALA A 1 286 ? -7.633 30.234 25.25 1 38.41 286 ALA A C 1
ATOM 2264 O O . ALA A 1 286 ? -8.781 30.484 24.891 1 38.41 286 ALA A O 1
ATOM 2265 N N . ALA A 1 287 ? -6.574 30.375 24.484 1 41.53 287 ALA A N 1
ATOM 2266 C CA . ALA A 1 287 ? -6.559 30.891 23.109 1 41.53 287 ALA A CA 1
ATOM 2267 C C . ALA A 1 287 ? -6.816 29.766 22.109 1 41.53 287 ALA A C 1
ATOM 2269 O O . ALA A 1 287 ? -7.074 30.031 20.922 1 41.53 287 ALA A O 1
ATOM 2270 N N . ALA A 1 288 ? -6.535 28.453 22.391 1 49.62 288 ALA A N 1
ATOM 2271 C CA . ALA A 1 288 ? -6.832 27.266 21.594 1 49.62 288 ALA A CA 1
ATOM 2272 C C . ALA A 1 288 ? -8.336 27.094 21.391 1 49.62 288 ALA A C 1
ATOM 2274 O O . ALA A 1 288 ? -8.773 26.609 20.344 1 49.62 288 ALA A O 1
ATOM 2275 N N . ALA A 1 289 ? -9.055 27.469 22.484 1 51.09 289 ALA A N 1
ATOM 2276 C CA . ALA A 1 289 ? -10.516 27.5 22.516 1 51.09 289 ALA A CA 1
ATOM 2277 C C . ALA A 1 289 ? -11.07 28.359 21.391 1 51.09 289 ALA A C 1
ATOM 2279 O O . ALA A 1 289 ? -12.266 28.328 21.094 1 51.09 289 ALA A O 1
ATOM 2280 N N . HIS A 1 290 ? -10 28.891 20.656 1 72.19 290 HIS A N 1
ATOM 2281 C CA . HIS A 1 290 ? -10.57 29.844 19.719 1 72.19 290 HIS A CA 1
ATOM 2282 C C . HIS A 1 290 ? -10.117 29.562 18.297 1 72.19 290 HIS A C 1
ATOM 2284 O O . HIS A 1 290 ? -10.07 30.469 17.453 1 72.19 290 HIS A O 1
ATOM 2290 N N . HIS A 1 291 ? -9.727 28.188 18.109 1 85.81 291 HIS A N 1
ATOM 2291 C CA . HIS A 1 291 ? -9.312 27.938 16.734 1 85.81 291 HIS A CA 1
ATOM 2292 C C . HIS A 1 291 ? -10.117 26.781 16.125 1 85.81 291 HIS A C 1
ATOM 2294 O O . HIS A 1 291 ? -10.648 25.938 16.844 1 85.81 291 HIS A O 1
ATOM 2300 N N . VAL A 1 292 ? -10.258 26.875 14.891 1 89.69 292 VAL A N 1
ATOM 2301 C CA . VAL A 1 292 ? -10.93 25.875 14.086 1 89.69 292 VAL A CA 1
ATOM 2302 C C . VAL A 1 292 ? -9.898 25.062 13.305 1 89.69 292 VAL A C 1
ATOM 2304 O O . VAL A 1 292 ? -8.961 25.625 12.742 1 89.69 292 VAL A O 1
ATOM 2307 N N . GLY A 1 293 ? -10.094 23.688 13.359 1 91.06 293 GLY A N 1
ATOM 2308 C CA . GLY A 1 293 ? -9.195 22.828 12.602 1 91.06 293 GLY A CA 1
ATOM 2309 C C . GLY A 1 293 ? -8.125 22.188 13.461 1 91.06 293 GLY A C 1
ATOM 2310 O O . GLY A 1 293 ? -8.07 22.422 14.672 1 91.06 293 GLY A O 1
ATOM 2311 N N . THR A 1 294 ? -7.25 21.359 12.906 1 90.06 294 THR A N 1
ATOM 2312 C CA . THR A 1 294 ? -6.211 20.609 13.594 1 90.06 294 THR A CA 1
ATOM 2313 C C . THR A 1 294 ? -4.828 21.156 13.258 1 90.06 294 THR A C 1
ATOM 2315 O O . THR A 1 294 ? -4.691 22 12.367 1 90.06 294 THR A O 1
ATOM 2318 N N . ASN A 1 295 ? -3.799 20.797 14.078 1 92.5 295 ASN A N 1
ATOM 2319 C CA . ASN A 1 295 ? -2.412 21.156 13.812 1 92.5 295 ASN A CA 1
ATOM 2320 C C . ASN A 1 295 ? -2.234 22.672 13.727 1 92.5 295 ASN A C 1
ATOM 2322 O O . ASN A 1 295 ? -1.628 23.188 12.781 1 92.5 295 ASN A O 1
ATOM 2326 N N . GLY A 1 296 ? -2.9 23.406 14.641 1 92.81 296 GLY A N 1
ATOM 2327 C CA . GLY A 1 296 ? -2.832 24.844 14.734 1 92.81 296 GLY A CA 1
ATOM 2328 C C . GLY A 1 296 ? -4.004 25.547 14.062 1 92.81 296 GLY A C 1
ATOM 2329 O O . GLY A 1 296 ? -4.316 26.688 14.391 1 92.81 296 GLY A O 1
ATOM 2330 N N . GLY A 1 297 ? -4.656 24.797 13.117 1 94.19 297 GLY A N 1
ATOM 2331 C CA . GLY A 1 297 ? -5.879 25.281 12.492 1 94.19 297 GLY A CA 1
ATOM 2332 C C . GLY A 1 297 ? -5.785 26.719 12.039 1 94.19 297 GLY A C 1
ATOM 2333 O O . GLY A 1 297 ? -4.863 27.094 11.305 1 94.19 297 GLY A O 1
ATOM 2334 N N . THR A 1 298 ? -6.695 27.562 12.656 1 96.31 298 THR A N 1
ATOM 2335 C CA . THR A 1 298 ? -6.789 28.953 12.219 1 96.31 298 THR A CA 1
ATOM 2336 C C . THR A 1 298 ? -5.793 29.828 12.977 1 96.31 298 THR A C 1
ATOM 2338 O O . THR A 1 298 ? -5.801 31.047 12.836 1 96.31 298 THR A O 1
ATOM 2341 N N . ALA A 1 299 ? -4.84 29.219 13.688 1 95.62 299 ALA A N 1
ATOM 2342 C CA . ALA A 1 299 ? -3.908 29.969 14.523 1 95.62 299 ALA A CA 1
ATOM 2343 C C . ALA A 1 299 ? -2.92 30.766 13.672 1 95.62 299 ALA A C 1
ATOM 2345 O O . ALA A 1 299 ? -2.322 31.734 14.141 1 95.62 299 ALA A O 1
ATOM 2346 N N . ALA A 1 300 ? -2.76 30.359 12.445 1 96.56 300 ALA A N 1
ATOM 2347 C CA . ALA A 1 300 ? -1.882 31.094 11.531 1 96.56 300 ALA A CA 1
ATOM 2348 C C . ALA A 1 300 ? -2.551 32.375 11.023 1 96.56 300 ALA A C 1
ATOM 2350 O O . ALA A 1 300 ? -1.902 33.219 10.398 1 96.56 300 ALA A O 1
ATOM 2351 N N . GLY A 1 301 ? -3.855 32.438 11.211 1 96.88 301 GLY A N 1
ATOM 2352 C CA . GLY A 1 301 ? -4.566 33.656 10.906 1 96.88 301 GLY A CA 1
ATOM 2353 C C . GLY A 1 301 ? -4.973 33.781 9.453 1 96.88 301 GLY A C 1
ATOM 2354 O O . GLY A 1 301 ? -5.133 34.875 8.93 1 96.88 301 GLY A O 1
ATOM 2355 N N . LEU A 1 302 ? -5.043 32.656 8.773 1 98.38 302 LEU A N 1
ATOM 2356 C CA . LEU A 1 302 ? -5.516 32.688 7.395 1 98.38 302 LEU A CA 1
ATOM 2357 C C . LEU A 1 302 ? -7.039 32.781 7.348 1 98.38 302 LEU A C 1
ATOM 2359 O O . LEU A 1 302 ? -7.688 32 6.656 1 98.38 302 LEU A O 1
ATOM 2363 N N . VAL A 1 303 ? -7.594 33.719 8.078 1 98.44 303 VAL A N 1
ATOM 2364 C CA . VAL A 1 303 ? -9.008 34.062 8.172 1 98.44 303 VAL A CA 1
ATOM 2365 C C . VAL A 1 303 ? -9.211 35.531 7.797 1 98.44 303 VAL A C 1
ATOM 2367 O O . VAL A 1 303 ? -8.75 36.406 8.508 1 98.44 303 VAL A O 1
ATOM 2370 N N . GLY A 1 304 ? -9.867 35.781 6.676 1 98.69 304 GLY A N 1
ATOM 2371 C CA . GLY A 1 304 ? -10.047 37.188 6.262 1 98.69 304 GLY A CA 1
ATOM 2372 C C . GLY A 1 304 ? -10.43 37.312 4.801 1 98.69 304 GLY A C 1
ATOM 2373 O O . GLY A 1 304 ? -10.906 36.375 4.184 1 98.69 304 GLY A O 1
ATOM 2374 N N . SER A 1 305 ? -10.273 38.594 4.324 1 98.75 305 SER A N 1
ATOM 2375 C CA . SER A 1 305 ? -10.492 38.844 2.904 1 98.75 305 SER A CA 1
ATOM 2376 C C . SER A 1 305 ? -9.461 38.094 2.049 1 98.75 305 SER A C 1
ATOM 2378 O O . SER A 1 305 ? -8.398 37.719 2.541 1 98.75 305 SER A O 1
ATOM 2380 N N . TYR A 1 306 ? -9.812 37.906 0.754 1 98.69 306 TYR A N 1
ATOM 2381 C CA . TYR A 1 306 ? -8.883 37.25 -0.169 1 98.69 306 TYR A CA 1
ATOM 2382 C C . TYR A 1 306 ? -7.527 37.969 -0.152 1 98.69 306 TYR A C 1
ATOM 2384 O O . TYR A 1 306 ? -6.488 37.312 -0.068 1 98.69 306 TYR A O 1
ATOM 2392 N N . ASP A 1 307 ? -7.551 39.25 -0.14 1 98.25 307 ASP A N 1
ATOM 2393 C CA . ASP A 1 307 ? -6.312 40.031 -0.137 1 98.25 307 ASP A CA 1
ATOM 2394 C C . ASP A 1 307 ? -5.59 39.906 1.2 1 98.25 307 ASP A C 1
ATOM 2396 O O . ASP A 1 307 ? -4.359 39.812 1.241 1 98.25 307 ASP A O 1
ATOM 2400 N N . GLY A 1 308 ? -6.367 39.938 2.242 1 98.25 308 GLY A N 1
ATOM 2401 C CA . GLY A 1 308 ? -5.777 39.781 3.559 1 98.25 308 GLY A CA 1
ATOM 2402 C C . GLY A 1 308 ? -5.086 38.438 3.74 1 98.25 308 GLY A C 1
ATOM 2403 O O . GLY A 1 308 ? -3.967 38.375 4.254 1 98.25 308 GLY A O 1
ATOM 2404 N N . VAL A 1 309 ? -5.766 37.406 3.354 1 98.75 309 VAL A N 1
ATOM 2405 C CA . VAL A 1 309 ? -5.199 36.062 3.43 1 98.75 309 VAL A CA 1
ATOM 2406 C C . VAL A 1 309 ? -3.953 35.969 2.553 1 98.75 309 VAL A C 1
ATOM 2408 O O . VAL A 1 309 ? -2.926 35.438 2.975 1 98.75 309 VAL A O 1
ATOM 2411 N N . ALA A 1 310 ? -3.994 36.5 1.368 1 98.62 310 ALA A N 1
ATOM 2412 C CA . ALA A 1 310 ? -2.85 36.5 0.462 1 98.62 310 ALA A CA 1
ATOM 2413 C C . ALA A 1 310 ? -1.659 37.219 1.083 1 98.62 310 ALA A C 1
ATOM 2415 O O . ALA A 1 310 ? -0.52 36.75 0.976 1 98.62 310 ALA A O 1
ATOM 2416 N N . GLU A 1 311 ? -1.966 38.344 1.704 1 98.12 311 GLU A N 1
ATOM 2417 C CA . GLU A 1 311 ? -0.913 39.125 2.359 1 98.12 311 GLU A CA 1
ATOM 2418 C C . GLU A 1 311 ? -0.242 38.312 3.465 1 98.12 311 GLU A C 1
ATOM 2420 O O . GLU A 1 311 ? 0.984 38.344 3.596 1 98.12 311 GLU A O 1
ATOM 2425 N N . ARG A 1 312 ? -1.029 37.625 4.238 1 98.25 312 ARG A N 1
ATOM 2426 C CA . ARG A 1 312 ? -0.492 36.812 5.316 1 98.25 312 ARG A CA 1
ATOM 2427 C C . ARG A 1 312 ? 0.348 35.656 4.766 1 98.25 312 ARG A C 1
ATOM 2429 O O . ARG A 1 312 ? 1.405 35.344 5.309 1 98.25 312 ARG A O 1
ATOM 2436 N N . ILE A 1 313 ? -0.102 35.031 3.723 1 98.56 313 ILE A N 1
ATOM 2437 C CA . ILE A 1 313 ? 0.637 33.969 3.078 1 98.56 313 ILE A CA 1
ATOM 2438 C C . ILE A 1 313 ? 1.996 34.469 2.607 1 98.56 313 ILE A C 1
ATOM 2440 O O . ILE A 1 313 ? 3.021 33.812 2.83 1 98.56 313 ILE A O 1
ATOM 2444 N N . ARG A 1 314 ? 1.999 35.688 1.98 1 97.88 314 ARG A N 1
ATOM 2445 C CA . ARG A 1 314 ? 3.254 36.281 1.521 1 97.88 314 ARG A CA 1
ATOM 2446 C C . ARG A 1 314 ? 4.195 36.531 2.689 1 97.88 314 ARG A C 1
ATOM 2448 O O . ARG A 1 314 ? 5.41 36.344 2.564 1 97.88 314 ARG A O 1
ATOM 2455 N N . ALA A 1 315 ? 3.621 36.969 3.799 1 98 315 ALA A N 1
ATOM 2456 C CA . ALA A 1 315 ? 4.438 37.219 4.98 1 98 315 ALA A CA 1
ATOM 2457 C C . ALA A 1 315 ? 5.082 35.938 5.504 1 98 315 ALA A C 1
ATOM 2459 O O . ALA A 1 315 ? 6.27 35.938 5.832 1 98 315 ALA A O 1
ATOM 2460 N N . PHE A 1 316 ? 4.297 34.875 5.586 1 98.31 316 PHE A N 1
ATOM 2461 C CA . PHE A 1 316 ? 4.84 33.562 6.012 1 98.31 316 PHE A CA 1
ATOM 2462 C C . PHE A 1 316 ? 5.887 33.062 5.02 1 98.31 316 PHE A C 1
ATOM 2464 O O . PHE A 1 316 ? 6.906 32.5 5.418 1 98.31 316 PHE A O 1
ATOM 2471 N N . HIS A 1 317 ? 5.59 33.281 3.74 1 98 317 HIS A N 1
ATOM 2472 C CA . HIS A 1 317 ? 6.547 32.875 2.711 1 98 317 HIS A CA 1
ATOM 2473 C C . HIS A 1 317 ? 7.859 33.656 2.857 1 98 317 HIS A C 1
ATOM 2475 O O . HIS A 1 317 ? 8.938 33.062 2.742 1 98 317 HIS A O 1
ATOM 2481 N N . ALA A 1 318 ? 7.746 34.938 3.105 1 96.69 318 ALA A N 1
ATOM 2482 C CA . ALA A 1 318 ? 8.93 35.75 3.314 1 96.69 318 ALA A CA 1
ATOM 2483 C C . ALA A 1 318 ? 9.727 35.281 4.523 1 96.69 318 ALA A C 1
ATOM 2485 O O . ALA A 1 318 ? 10.953 35.406 4.555 1 96.69 318 ALA A O 1
ATOM 2486 N N . ALA A 1 319 ? 9 34.688 5.477 1 96.81 319 ALA A N 1
ATOM 2487 C CA . ALA A 1 319 ? 9.648 34.188 6.684 1 96.81 319 ALA A CA 1
ATOM 2488 C C . ALA A 1 319 ? 10.305 32.812 6.434 1 96.81 319 ALA A C 1
ATOM 2490 O O . ALA A 1 319 ? 11.031 32.312 7.281 1 96.81 319 ALA A O 1
ATOM 2491 N N . GLY A 1 320 ? 9.992 32.156 5.309 1 96.25 320 GLY A N 1
ATOM 2492 C CA . GLY A 1 320 ? 10.703 30.953 4.949 1 96.25 320 GLY A CA 1
ATOM 2493 C C . GLY A 1 320 ? 9.781 29.797 4.605 1 96.25 320 GLY A C 1
ATOM 2494 O O . GLY A 1 320 ? 10.227 28.766 4.105 1 96.25 320 GLY A O 1
ATOM 2495 N N . ILE A 1 321 ? 8.484 29.953 4.82 1 97.75 321 ILE A N 1
ATOM 2496 C CA . ILE A 1 321 ? 7.531 28.875 4.543 1 97.75 321 ILE A CA 1
ATOM 2497 C C . ILE A 1 321 ? 7.414 28.672 3.035 1 97.75 321 ILE A C 1
ATOM 2499 O O . ILE A 1 321 ? 7.121 29.609 2.295 1 97.75 321 ILE A O 1
ATOM 2503 N N . GLU A 1 322 ? 7.625 27.438 2.635 1 97.5 322 GLU A N 1
ATOM 2504 C CA . GLU A 1 322 ? 7.559 27.141 1.21 1 97.5 322 GLU A CA 1
ATOM 2505 C C . GLU A 1 322 ? 6.277 26.391 0.864 1 97.5 322 GLU A C 1
ATOM 2507 O O . GLU A 1 322 ? 5.809 26.438 -0.275 1 97.5 322 GLU A O 1
ATOM 2512 N N . LEU A 1 323 ? 5.723 25.656 1.798 1 98.5 323 LEU A N 1
ATOM 2513 C CA . LEU A 1 323 ? 4.535 24.844 1.574 1 98.5 323 LEU A CA 1
ATOM 2514 C C . LEU A 1 323 ? 3.48 25.109 2.645 1 98.5 323 LEU A C 1
ATOM 2516 O O . LEU A 1 323 ? 3.762 25 3.84 1 98.5 323 LEU A O 1
ATOM 2520 N N . PHE A 1 324 ? 2.299 25.531 2.215 1 98.69 324 PHE A N 1
ATOM 2521 C CA . PHE A 1 324 ? 1.139 25.594 3.096 1 98.69 324 PHE A CA 1
ATOM 2522 C C . PHE A 1 324 ? 0.281 24.344 2.957 1 98.69 324 PHE A C 1
ATOM 2524 O O . PHE A 1 324 ? -0.275 24.094 1.888 1 98.69 324 PHE A O 1
ATOM 2531 N N . MET A 1 325 ? 0.22 23.562 3.973 1 98.62 325 MET A N 1
ATOM 2532 C CA . MET A 1 325 ? -0.668 22.406 4.004 1 98.62 325 MET A CA 1
ATOM 2533 C C . MET A 1 325 ? -2.031 22.781 4.574 1 98.62 325 MET A C 1
ATOM 2535 O O . MET A 1 325 ? -2.201 22.859 5.793 1 98.62 325 MET A O 1
ATOM 2539 N N . LEU A 1 326 ? -2.982 22.891 3.705 1 98.81 326 LEU A N 1
ATOM 2540 C CA . LEU A 1 326 ? -4.188 23.641 4.035 1 98.81 326 LEU A CA 1
ATOM 2541 C C . LEU A 1 326 ? -5.34 22.703 4.375 1 98.81 326 LEU A C 1
ATOM 2543 O O . LEU A 1 326 ? -5.434 21.609 3.824 1 98.81 326 LEU A O 1
ATOM 2547 N N . GLN A 1 327 ? -6.172 23.156 5.258 1 98.06 327 GLN A N 1
ATOM 2548 C CA . GLN A 1 327 ? -7.445 22.547 5.625 1 98.06 327 GLN A CA 1
ATOM 2549 C C . GLN A 1 327 ? -8.617 23.469 5.27 1 98.06 327 GLN A C 1
ATOM 2551 O O . GLN A 1 327 ? -8.492 24.688 5.32 1 98.06 327 GLN A O 1
ATOM 2556 N N . PHE A 1 328 ? -9.734 22.828 4.91 1 98.12 328 PHE A N 1
ATOM 2557 C CA . PHE A 1 328 ? -10.93 23.547 4.484 1 98.12 328 PHE A CA 1
ATOM 2558 C C . PHE A 1 328 ? -12.18 22.906 5.059 1 98.12 328 PHE A C 1
ATOM 2560 O O . PHE A 1 328 ? -12.172 21.719 5.383 1 98.12 328 PHE A O 1
ATOM 2567 N N . GLN A 1 329 ? -13.211 23.703 5.156 1 97.19 329 GLN A N 1
ATOM 2568 C CA . GLN A 1 329 ? -14.555 23.203 5.449 1 97.19 329 GLN A CA 1
ATOM 2569 C C . GLN A 1 329 ? -15.617 24.234 5.074 1 97.19 329 GLN A C 1
ATOM 2571 O O . GLN A 1 329 ? -15.594 25.359 5.562 1 97.19 329 GLN A O 1
ATOM 2576 N N . PRO A 1 330 ? -16.688 23.859 4.348 1 97.25 330 PRO A N 1
ATOM 2577 C CA . PRO A 1 330 ? -16.797 22.609 3.605 1 97.25 330 PRO A CA 1
ATOM 2578 C C . PRO A 1 330 ? -15.641 22.406 2.619 1 97.25 330 PRO A C 1
ATOM 2580 O O . PRO A 1 330 ? -15.258 23.344 1.917 1 97.25 330 PRO A O 1
ATOM 2583 N N . PHE A 1 331 ? -15.18 21.234 2.502 1 97.88 331 PHE A N 1
ATOM 2584 C CA . PHE A 1 331 ? -13.859 20.969 1.952 1 97.88 331 PHE A CA 1
ATOM 2585 C C . PHE A 1 331 ? -13.805 21.328 0.472 1 97.88 331 PHE A C 1
ATOM 2587 O O . PHE A 1 331 ? -13.07 22.234 0.075 1 97.88 331 PHE A O 1
ATOM 2594 N N . GLU A 1 332 ? -14.602 20.734 -0.346 1 97.81 332 GLU A N 1
ATOM 2595 C CA . GLU A 1 332 ? -14.523 20.891 -1.796 1 97.81 332 GLU A CA 1
ATOM 2596 C C . GLU A 1 332 ? -14.781 22.328 -2.205 1 97.81 332 GLU A C 1
ATOM 2598 O O . GLU A 1 332 ? -14.047 22.891 -3.018 1 97.81 332 GLU A O 1
ATOM 2603 N N . ALA A 1 333 ? -15.805 22.938 -1.613 1 98.12 333 ALA A N 1
ATOM 2604 C CA . ALA A 1 333 ? -16.188 24.297 -1.971 1 98.12 333 ALA A CA 1
ATOM 2605 C C . ALA A 1 333 ? -15.102 25.297 -1.579 1 98.12 333 ALA A C 1
ATOM 2607 O O . ALA A 1 333 ? -14.742 26.172 -2.365 1 98.12 333 ALA A O 1
ATOM 2608 N N . GLU A 1 334 ? -14.562 25.125 -0.409 1 98.62 334 GLU A N 1
ATOM 2609 C CA . GLU A 1 334 ? -13.57 26.062 0.089 1 98.62 334 GLU A CA 1
ATOM 2610 C C . GLU A 1 334 ? -12.227 25.875 -0.599 1 98.62 334 GLU A C 1
ATOM 2612 O O . GLU A 1 334 ? -11.484 26.828 -0.826 1 98.62 334 GLU A O 1
ATOM 2617 N N . MET A 1 335 ? -11.883 24.609 -0.882 1 98.75 335 MET A N 1
ATOM 2618 C CA . MET A 1 335 ? -10.688 24.312 -1.659 1 98.75 335 MET A CA 1
ATOM 2619 C C . MET A 1 335 ? -10.742 24.984 -3.023 1 98.75 335 MET A C 1
ATOM 2621 O O . MET A 1 335 ? -9.766 25.625 -3.445 1 98.75 335 MET A O 1
ATOM 2625 N N . ALA A 1 336 ? -11.859 24.906 -3.684 1 98.88 336 ALA A N 1
ATOM 2626 C CA . ALA A 1 336 ? -12.047 25.547 -4.984 1 98.88 336 ALA A CA 1
ATOM 2627 C C . ALA A 1 336 ? -12 27.062 -4.863 1 98.88 336 ALA A C 1
ATOM 2629 O O . ALA A 1 336 ? -11.398 27.734 -5.699 1 98.88 336 ALA A O 1
ATOM 2630 N N . ARG A 1 337 ? -12.656 27.594 -3.836 1 98.81 337 ARG A N 1
ATOM 2631 C CA . ARG A 1 337 ? -12.672 29.031 -3.607 1 98.81 337 ARG A CA 1
ATOM 2632 C C . ARG A 1 337 ? -11.266 29.578 -3.424 1 98.81 337 ARG A C 1
ATOM 2634 O O . ARG A 1 337 ? -10.906 30.609 -4.016 1 98.81 337 ARG A O 1
ATOM 2641 N N . PHE A 1 338 ? -10.5 28.906 -2.658 1 98.81 338 PHE A N 1
ATOM 2642 C CA . PHE A 1 338 ? -9.133 29.344 -2.393 1 98.81 338 PHE A CA 1
ATOM 2643 C C . PHE A 1 338 ? -8.312 29.359 -3.676 1 98.81 338 PHE A C 1
ATOM 2645 O O . PHE A 1 338 ? -7.613 30.344 -3.955 1 98.81 338 PHE A O 1
ATOM 2652 N N . ALA A 1 339 ? -8.367 28.297 -4.41 1 98.81 339 ALA A N 1
ATOM 2653 C CA . ALA A 1 339 ? -7.633 28.203 -5.672 1 98.81 339 ALA A CA 1
ATOM 2654 C C . ALA A 1 339 ? -8.039 29.328 -6.621 1 98.81 339 ALA A C 1
ATOM 2656 O O . ALA A 1 339 ? -7.188 29.969 -7.23 1 98.81 339 ALA A O 1
ATOM 2657 N N . ALA A 1 340 ? -9.297 29.625 -6.668 1 98.62 340 ALA A N 1
ATOM 2658 C CA . ALA A 1 340 ? -9.836 30.594 -7.613 1 98.62 340 ALA A CA 1
ATOM 2659 C C . ALA A 1 340 ? -9.5 32.031 -7.184 1 98.62 340 ALA A C 1
ATOM 2661 O O . ALA A 1 340 ? -9.234 32.875 -8.023 1 98.62 340 ALA A O 1
ATOM 2662 N N . GLN A 1 341 ? -9.508 32.25 -5.855 1 98.62 341 GLN A N 1
ATOM 2663 C CA . GLN A 1 341 ? -9.539 33.625 -5.41 1 98.62 341 GLN A CA 1
ATOM 2664 C C . GLN A 1 341 ? -8.195 34.062 -4.809 1 98.62 341 GLN A C 1
ATOM 2666 O O . GLN A 1 341 ? -7.871 35.25 -4.766 1 98.62 341 GLN A O 1
ATOM 2671 N N . VAL A 1 342 ? -7.438 33.062 -4.348 1 98.5 342 VAL A N 1
ATOM 2672 C CA . VAL A 1 342 ? -6.27 33.438 -3.559 1 98.5 342 VAL A CA 1
ATOM 2673 C C . VAL A 1 342 ? -4.992 33.094 -4.324 1 98.5 342 VAL A C 1
ATOM 2675 O O . VAL A 1 342 ? -4.004 33.812 -4.254 1 98.5 342 VAL A O 1
ATOM 2678 N N . PHE A 1 343 ? -4.891 32 -5.16 1 97.5 343 PHE A N 1
ATOM 2679 C CA . PHE A 1 343 ? -3.686 31.578 -5.859 1 97.5 343 PHE A CA 1
ATOM 2680 C C . PHE A 1 343 ? -3.057 32.75 -6.617 1 97.5 343 PHE A C 1
ATOM 2682 O O . PHE A 1 343 ? -1.87 33.031 -6.449 1 97.5 343 PHE A O 1
ATOM 2689 N N . SER A 1 344 ? -3.854 33.5 -7.367 1 96.12 344 SER A N 1
ATOM 2690 C CA . SER A 1 344 ? -3.332 34.531 -8.234 1 96.12 344 SER A CA 1
ATOM 2691 C C . SER A 1 344 ? -2.883 35.75 -7.426 1 96.12 344 SER A C 1
ATOM 2693 O O . SER A 1 344 ? -2.053 36.531 -7.887 1 96.12 344 SER A O 1
ATOM 2695 N N . ARG A 1 345 ? -3.443 35.906 -6.234 1 96.56 345 ARG A N 1
ATOM 2696 C CA . ARG A 1 345 ? -3.162 37.062 -5.398 1 96.56 345 ARG A CA 1
ATOM 2697 C C . ARG A 1 345 ? -1.823 36.906 -4.684 1 96.56 345 ARG A C 1
ATOM 2699 O O . ARG A 1 345 ? -1.277 37.906 -4.168 1 96.56 345 ARG A O 1
ATOM 2706 N N . VAL A 1 346 ? -1.343 35.688 -4.59 1 95.75 346 VAL A N 1
ATOM 2707 C CA . VAL A 1 346 ? -0.085 35.469 -3.885 1 95.75 346 VAL A CA 1
ATOM 2708 C C . VAL A 1 346 ? 1.081 35.562 -4.867 1 95.75 346 VAL A C 1
ATOM 2710 O O . VAL A 1 346 ? 2.232 35.75 -4.461 1 95.75 346 VAL A O 1
ATOM 2713 N N . LYS A 1 347 ? 1.047 35.281 -6.238 1 77.5 347 LYS A N 1
ATOM 2714 C CA . LYS A 1 347 ? 2.092 35.344 -7.258 1 77.5 347 LYS A CA 1
ATOM 2715 C C . LYS A 1 347 ? 2.436 36.812 -7.602 1 77.5 347 LYS A C 1
ATOM 2717 O O . LYS A 1 347 ? 3.508 37.062 -8.141 1 77.5 347 LYS A O 1
ATOM 2722 N N . GLY A 1 348 ? 1.635 37.781 -7.207 1 58.69 348 GLY A N 1
ATOM 2723 C CA . GLY A 1 348 ? 1.887 39.188 -7.547 1 58.69 348 GLY A CA 1
ATOM 2724 C C . GLY A 1 348 ? 2.572 39.938 -6.434 1 58.69 348 GLY A C 1
ATOM 2725 O O . GLY A 1 348 ? 2.604 39.5 -5.289 1 58.69 348 GLY A O 1
ATOM 2726 N N . MET B 1 1 ? -23.062 -28.531 -11.57 1 39.81 1 MET B N 1
ATOM 2727 C CA . MET B 1 1 ? -23.141 -27.094 -11.352 1 39.81 1 MET B CA 1
ATOM 2728 C C . MET B 1 1 ? -21.906 -26.391 -11.898 1 39.81 1 MET B C 1
ATOM 2730 O O . MET B 1 1 ? -20.781 -26.766 -11.562 1 39.81 1 MET B O 1
ATOM 2734 N N . SER B 1 2 ? -21.906 -25.891 -13.094 1 59.78 2 SER B N 1
ATOM 2735 C CA . SER B 1 2 ? -20.828 -25.484 -13.984 1 59.78 2 SER B CA 1
ATOM 2736 C C . SER B 1 2 ? -19.984 -24.375 -13.375 1 59.78 2 SER B C 1
ATOM 2738 O O . SER B 1 2 ? -20.531 -23.312 -13.016 1 59.78 2 SER B O 1
ATOM 2740 N N . HIS B 1 3 ? -18.953 -24.688 -12.609 1 75.81 3 HIS B N 1
ATOM 2741 C CA . HIS B 1 3 ? -18.094 -23.656 -12.055 1 75.81 3 HIS B CA 1
ATOM 2742 C C . HIS B 1 3 ? -17.344 -22.922 -13.156 1 75.81 3 HIS B C 1
ATOM 2744 O O . HIS B 1 3 ? -17.125 -23.469 -14.242 1 75.81 3 HIS B O 1
ATOM 2750 N N . PRO B 1 4 ? -17.188 -21.609 -12.875 1 88.62 4 PRO B N 1
ATOM 2751 C CA . PRO B 1 4 ? -16.562 -20.797 -13.922 1 88.62 4 PRO B CA 1
ATOM 2752 C C . PRO B 1 4 ? -15.109 -21.188 -14.195 1 88.62 4 PRO B C 1
ATOM 2754 O O . PRO B 1 4 ? -14.438 -21.719 -13.305 1 88.62 4 PRO B O 1
ATOM 2757 N N . LEU B 1 5 ? -14.719 -21.25 -15.414 1 96.56 5 LEU B N 1
ATOM 2758 C CA . LEU B 1 5 ? -13.32 -21.391 -15.82 1 96.56 5 LEU B CA 1
ATOM 2759 C C . LEU B 1 5 ? -12.664 -20.016 -15.953 1 96.56 5 LEU B C 1
ATOM 2761 O O . LEU B 1 5 ? -13.125 -19.172 -16.719 1 96.56 5 LEU B O 1
ATOM 2765 N N . ARG B 1 6 ? -11.656 -19.828 -15.156 1 97.94 6 ARG B N 1
ATOM 2766 C CA . ARG B 1 6 ? -10.969 -18.547 -15.078 1 97.94 6 ARG B CA 1
ATOM 2767 C C . ARG B 1 6 ? -9.484 -18.703 -15.398 1 97.94 6 ARG B C 1
ATOM 2769 O O . ARG B 1 6 ? -8.883 -19.734 -15.086 1 97.94 6 ARG B O 1
ATOM 2776 N N . PHE B 1 7 ? -8.922 -17.688 -16.031 1 98.69 7 PHE B N 1
ATOM 2777 C CA . PHE B 1 7 ? -7.5 -17.656 -16.344 1 98.69 7 PHE B CA 1
ATOM 2778 C C . PHE B 1 7 ? -6.848 -16.422 -15.727 1 98.69 7 PHE B C 1
ATOM 2780 O O . PHE B 1 7 ? -7.34 -15.297 -15.891 1 98.69 7 PHE B O 1
ATOM 2787 N N . GLY B 1 8 ? -5.797 -16.609 -15 1 98.75 8 GLY B N 1
ATOM 2788 C CA . GLY B 1 8 ? -4.977 -15.539 -14.469 1 98.75 8 GLY B CA 1
ATOM 2789 C C . GLY B 1 8 ? -3.523 -15.633 -14.883 1 98.75 8 GLY B C 1
ATOM 2790 O O . GLY B 1 8 ? -3.111 -16.609 -15.5 1 98.75 8 GLY B O 1
ATOM 2791 N N . VAL B 1 9 ? -2.762 -14.633 -14.617 1 98.62 9 VAL B N 1
ATOM 2792 C CA . VAL B 1 9 ? -1.342 -14.641 -14.953 1 98.62 9 VAL B CA 1
ATOM 2793 C C . VAL B 1 9 ? -0.524 -14.18 -13.75 1 98.62 9 VAL B C 1
ATOM 2795 O O . VAL B 1 9 ? -1.024 -13.445 -12.898 1 98.62 9 VAL B O 1
ATOM 2798 N N . TRP B 1 10 ? 0.701 -14.625 -13.68 1 97.81 10 TRP B N 1
ATOM 2799 C CA . TRP B 1 10 ? 1.672 -14.148 -12.703 1 97.81 10 TRP B CA 1
ATOM 2800 C C . TRP B 1 10 ? 2.328 -12.852 -13.164 1 97.81 10 TRP B C 1
ATOM 2802 O O . TRP B 1 10 ? 2.961 -12.812 -14.227 1 97.81 10 TRP B O 1
ATOM 2812 N N . ALA B 1 11 ? 2.154 -11.828 -12.375 1 97.88 11 ALA B N 1
ATOM 2813 C CA . ALA B 1 11 ? 2.875 -10.602 -12.703 1 97.88 11 ALA B CA 1
ATOM 2814 C C . ALA B 1 11 ? 4.383 -10.828 -12.68 1 97.88 11 ALA B C 1
ATOM 2816 O O . ALA B 1 11 ? 4.898 -11.547 -11.82 1 97.88 11 ALA B O 1
ATOM 2817 N N . PRO B 1 12 ? 5.098 -10.242 -13.641 1 96.56 12 PRO B N 1
ATOM 2818 C CA . PRO B 1 12 ? 6.547 -10.461 -13.703 1 96.56 12 PRO B CA 1
ATOM 2819 C C . PRO B 1 12 ? 7.32 -9.586 -12.727 1 96.56 12 PRO B C 1
ATOM 2821 O O . PRO B 1 12 ? 8.203 -8.828 -13.133 1 96.56 12 PRO B O 1
ATOM 2824 N N . VAL B 1 13 ? 7.129 -9.742 -11.453 1 96.31 13 VAL B N 1
ATOM 2825 C CA . VAL B 1 13 ? 7.57 -8.82 -10.406 1 96.31 13 VAL B CA 1
ATOM 2826 C C . VAL B 1 13 ? 9.078 -8.953 -10.203 1 96.31 13 VAL B C 1
ATOM 2828 O O . VAL B 1 13 ? 9.719 -8.07 -9.641 1 96.31 13 VAL B O 1
ATOM 2831 N N . HIS B 1 14 ? 9.711 -10.062 -10.609 1 92.44 14 HIS B N 1
ATOM 2832 C CA . HIS B 1 14 ? 11.156 -10.25 -10.516 1 92.44 14 HIS B CA 1
ATOM 2833 C C . HIS B 1 14 ? 11.758 -10.594 -11.875 1 92.44 14 HIS B C 1
ATOM 2835 O O . HIS B 1 14 ? 12.891 -11.062 -11.953 1 92.44 14 HIS B O 1
ATOM 2841 N N . GLY B 1 15 ? 10.977 -10.43 -12.953 1 91.44 15 GLY B N 1
ATOM 2842 C CA . GLY B 1 15 ? 11.453 -10.719 -14.297 1 91.44 15 GLY B CA 1
ATOM 2843 C C . GLY B 1 15 ? 10.914 -12.016 -14.852 1 91.44 15 GLY B C 1
ATOM 2844 O O . GLY B 1 15 ? 9.789 -12.414 -14.539 1 91.44 15 GLY B O 1
ATOM 2845 N N . SER B 1 16 ? 11.688 -12.625 -15.68 1 88.56 16 SER B N 1
ATOM 2846 C CA . SER B 1 16 ? 11.234 -13.789 -16.438 1 88.56 16 SER B CA 1
ATOM 2847 C C . SER B 1 16 ? 11.008 -14.984 -15.523 1 88.56 16 SER B C 1
ATOM 2849 O O . SER B 1 16 ? 11.695 -15.148 -14.516 1 88.56 16 SER B O 1
ATOM 2851 N N . ARG B 1 17 ? 10.109 -15.828 -15.93 1 84.5 17 ARG B N 1
ATOM 2852 C CA . ARG B 1 17 ? 9.656 -16.938 -15.102 1 84.5 17 ARG B CA 1
ATOM 2853 C C . ARG B 1 17 ? 10.375 -18.234 -15.469 1 84.5 17 ARG B C 1
ATOM 2855 O O . ARG B 1 17 ? 10.414 -19.172 -14.672 1 84.5 17 ARG B O 1
ATOM 2862 N N . ALA B 1 18 ? 10.914 -18.359 -16.625 1 88.12 18 ALA B N 1
ATOM 2863 C CA . ALA B 1 18 ? 11.562 -19.578 -17.078 1 88.12 18 ALA B CA 1
ATOM 2864 C C . ALA B 1 18 ? 13.07 -19.391 -17.203 1 88.12 18 ALA B C 1
ATOM 2866 O O . ALA B 1 18 ? 13.828 -19.766 -16.312 1 88.12 18 ALA B O 1
ATOM 2867 N N . ALA B 1 19 ? 13.453 -18.672 -18.219 1 87.44 19 ALA B N 1
ATOM 2868 C CA . ALA B 1 19 ? 14.867 -18.438 -18.469 1 87.44 19 ALA B CA 1
ATOM 2869 C C . ALA B 1 19 ? 15.219 -16.969 -18.312 1 87.44 19 ALA B C 1
ATOM 2871 O O . ALA B 1 19 ? 14.523 -16.094 -18.844 1 87.44 19 ALA B O 1
ATOM 2872 N N . ARG B 1 20 ? 16.297 -16.75 -17.688 1 86.38 20 ARG B N 1
ATOM 2873 C CA . ARG B 1 20 ? 16.75 -15.383 -17.453 1 86.38 20 ARG B CA 1
ATOM 2874 C C . ARG B 1 20 ? 17.547 -14.859 -18.656 1 86.38 20 ARG B C 1
ATOM 2876 O O . ARG B 1 20 ? 17.781 -13.656 -18.766 1 86.38 20 ARG B O 1
ATOM 2883 N N . HIS B 1 21 ? 17.906 -15.742 -19.531 1 86.19 21 HIS B N 1
ATOM 2884 C CA . HIS B 1 21 ? 18.75 -15.367 -20.672 1 86.19 21 HIS B CA 1
ATOM 2885 C C . HIS B 1 21 ? 18.031 -15.602 -21.984 1 86.19 21 HIS B C 1
ATOM 2887 O O . HIS B 1 21 ? 18.688 -15.852 -23.016 1 86.19 21 HIS B O 1
ATOM 2893 N N . ASP B 1 22 ? 16.797 -15.648 -21.875 1 92.38 22 ASP B N 1
ATOM 2894 C CA . ASP B 1 22 ? 16.016 -15.75 -23.109 1 92.38 22 ASP B CA 1
ATOM 2895 C C . ASP B 1 22 ? 16.172 -14.492 -23.953 1 92.38 22 ASP B C 1
ATOM 2897 O O . ASP B 1 22 ? 15.781 -13.398 -23.547 1 92.38 22 ASP B O 1
ATOM 2901 N N . PRO B 1 23 ? 16.828 -14.578 -25.141 1 93.44 23 PRO B N 1
ATOM 2902 C CA . PRO B 1 23 ? 16.984 -13.391 -26 1 93.44 23 PRO B CA 1
ATOM 2903 C C . PRO B 1 23 ? 15.656 -12.766 -26.406 1 93.44 23 PRO B C 1
ATOM 2905 O O . PRO B 1 23 ? 15.594 -11.578 -26.719 1 93.44 23 PRO B O 1
ATOM 2908 N N . ASP B 1 24 ? 14.586 -13.492 -26.359 1 94.81 24 ASP B N 1
ATOM 2909 C CA . ASP B 1 24 ? 13.273 -13.008 -26.781 1 94.81 24 ASP B CA 1
ATOM 2910 C C . ASP B 1 24 ? 12.555 -12.312 -25.625 1 94.81 24 ASP B C 1
ATOM 2912 O O . ASP B 1 24 ? 11.5 -11.711 -25.812 1 94.81 24 ASP B O 1
ATOM 2916 N N . GLU B 1 25 ? 13.086 -12.32 -24.438 1 95.31 25 GLU B N 1
ATOM 2917 C CA . GLU B 1 25 ? 12.547 -11.609 -23.266 1 95.31 25 GLU B CA 1
ATOM 2918 C C . GLU B 1 25 ? 13.656 -11.055 -22.391 1 95.31 25 GLU B C 1
ATOM 2920 O O . GLU B 1 25 ? 13.938 -11.594 -21.328 1 95.31 25 GLU B O 1
ATOM 2925 N N . PRO B 1 26 ? 14.227 -10.008 -22.828 1 92.88 26 PRO B N 1
ATOM 2926 C CA . PRO B 1 26 ? 15.227 -9.383 -21.969 1 92.88 26 PRO B CA 1
ATOM 2927 C C . PRO B 1 26 ? 14.68 -9.062 -20.578 1 92.88 26 PRO B C 1
ATOM 2929 O O . PRO B 1 26 ? 13.5 -8.742 -20.438 1 92.88 26 PRO B O 1
ATOM 2932 N N . HIS B 1 27 ? 15.539 -9.195 -19.641 1 94.19 27 HIS B N 1
ATOM 2933 C CA . HIS B 1 27 ? 15.125 -8.992 -18.25 1 94.19 27 HIS B CA 1
ATOM 2934 C C . HIS B 1 27 ? 14.555 -7.594 -18.047 1 94.19 27 HIS B C 1
ATOM 2936 O O . HIS B 1 27 ? 15.188 -6.602 -18.422 1 94.19 27 HIS B O 1
ATOM 2942 N N . ASP B 1 28 ? 13.406 -7.512 -17.484 1 96.62 28 ASP B N 1
ATOM 2943 C CA . ASP B 1 28 ? 12.734 -6.266 -17.125 1 96.62 28 ASP B CA 1
ATOM 2944 C C . ASP B 1 28 ? 11.68 -6.504 -16.047 1 96.62 28 ASP B C 1
ATOM 2946 O O . ASP B 1 28 ? 10.617 -7.07 -16.328 1 96.62 28 ASP B O 1
ATOM 2950 N N . ALA B 1 29 ? 11.969 -6.133 -14.859 1 97.31 29 ALA B N 1
ATOM 2951 C CA . ALA B 1 29 ? 11.023 -6.266 -13.75 1 97.31 29 ALA B CA 1
ATOM 2952 C C . ALA B 1 29 ? 10.555 -4.898 -13.266 1 97.31 29 ALA B C 1
ATOM 2954 O O . ALA B 1 29 ? 10.219 -4.73 -12.094 1 97.31 29 ALA B O 1
ATOM 2955 N N . SER B 1 30 ? 10.562 -3.893 -14.148 1 98 30 SER B N 1
ATOM 2956 C CA . SER B 1 30 ? 10.203 -2.52 -13.805 1 98 30 SER B CA 1
ATOM 2957 C C . SER B 1 30 ? 8.703 -2.387 -13.562 1 98 30 SER B C 1
ATOM 2959 O O . SER B 1 30 ? 7.914 -3.203 -14.039 1 98 30 SER B O 1
ATOM 2961 N N . TRP B 1 31 ? 8.336 -1.385 -12.805 1 98.56 31 TRP B N 1
ATOM 2962 C CA . TRP B 1 31 ? 6.93 -1.04 -12.617 1 98.56 31 TRP B CA 1
ATOM 2963 C C . TRP B 1 31 ? 6.246 -0.784 -13.953 1 98.56 31 TRP B C 1
ATOM 2965 O O . TRP B 1 31 ? 5.121 -1.234 -14.18 1 98.56 31 TRP B O 1
ATOM 2975 N N . ALA B 1 32 ? 6.906 -0.088 -14.828 1 98.38 32 ALA B N 1
ATOM 2976 C CA . ALA B 1 32 ? 6.332 0.255 -16.125 1 98.38 32 ALA B CA 1
ATOM 2977 C C . ALA B 1 32 ? 5.918 -0.999 -16.891 1 98.38 32 ALA B C 1
ATOM 2979 O O . ALA B 1 32 ? 4.812 -1.065 -17.438 1 98.38 32 ALA B O 1
ATOM 2980 N N . ARG B 1 33 ? 6.777 -2.012 -16.859 1 98.31 33 ARG B N 1
ATOM 2981 C CA . ARG B 1 33 ? 6.453 -3.246 -17.578 1 98.31 33 ARG B CA 1
ATOM 2982 C C . ARG B 1 33 ? 5.305 -3.982 -16.891 1 98.31 33 ARG B C 1
ATOM 2984 O O . ARG B 1 33 ? 4.387 -4.461 -17.562 1 98.31 33 ARG B O 1
ATOM 2991 N N . ASN B 1 34 ? 5.418 -4.09 -15.609 1 98.62 34 ASN B N 1
ATOM 2992 C CA . ASN B 1 34 ? 4.367 -4.789 -14.875 1 98.62 34 ASN B CA 1
ATOM 2993 C C . ASN B 1 34 ? 3.006 -4.137 -15.094 1 98.62 34 ASN B C 1
ATOM 2995 O O . ASN B 1 34 ? 2.021 -4.824 -15.367 1 98.62 34 ASN B O 1
ATOM 2999 N N . ARG B 1 35 ? 2.947 -2.826 -14.945 1 98.81 35 ARG B N 1
ATOM 3000 C CA . ARG B 1 35 ? 1.714 -2.084 -15.188 1 98.81 35 ARG B CA 1
ATOM 3001 C C . ARG B 1 35 ? 1.162 -2.377 -16.578 1 98.81 35 ARG B C 1
ATOM 3003 O O . ARG B 1 35 ? -0.014 -2.715 -16.734 1 98.81 35 ARG B O 1
ATOM 3010 N N . ALA B 1 36 ? 1.985 -2.244 -17.625 1 98.81 36 ALA B N 1
ATOM 3011 C CA . ALA B 1 36 ? 1.563 -2.457 -19.016 1 98.81 36 ALA B CA 1
ATOM 3012 C C . ALA B 1 36 ? 1.04 -3.875 -19.219 1 98.81 36 ALA B C 1
ATOM 3014 O O . ALA B 1 36 ? 0.025 -4.082 -19.875 1 98.81 36 ALA B O 1
ATOM 3015 N N . LEU B 1 37 ? 1.735 -4.805 -18.609 1 98.56 37 LEU B N 1
ATOM 3016 C CA . LEU B 1 37 ? 1.362 -6.207 -18.766 1 98.56 37 LEU B CA 1
ATOM 3017 C C . LEU B 1 37 ? 0.014 -6.488 -18.109 1 98.56 37 LEU B C 1
ATOM 3019 O O . LEU B 1 37 ? -0.824 -7.188 -18.672 1 98.56 37 LEU B O 1
ATOM 3023 N N . VAL B 1 38 ? -0.228 -5.98 -16.938 1 98.81 38 VAL B N 1
ATOM 3024 C CA . VAL B 1 38 ? -1.474 -6.23 -16.219 1 98.81 38 VAL B CA 1
ATOM 3025 C C . VAL B 1 38 ? -2.639 -5.582 -16.953 1 98.81 38 VAL B C 1
ATOM 3027 O O . VAL B 1 38 ? -3.711 -6.176 -17.094 1 98.81 38 VAL B O 1
ATOM 3030 N N . LEU B 1 39 ? -2.445 -4.352 -17.469 1 98.88 39 LEU B N 1
ATOM 3031 C CA . LEU B 1 39 ? -3.475 -3.689 -18.266 1 98.88 39 LEU B CA 1
ATOM 3032 C C . LEU B 1 39 ? -3.783 -4.488 -19.531 1 98.88 39 LEU B C 1
ATOM 3034 O O . LEU B 1 39 ? -4.945 -4.629 -19.906 1 98.88 39 LEU B O 1
ATOM 3038 N N . GLU B 1 40 ? -2.699 -5.012 -20.141 1 98.88 40 GLU B N 1
ATOM 3039 C CA . GLU B 1 40 ? -2.887 -5.844 -21.328 1 98.88 40 GLU B CA 1
ATOM 3040 C C . GLU B 1 40 ? -3.621 -7.137 -20.984 1 98.88 40 GLU B C 1
ATOM 3042 O O . GLU B 1 40 ? -4.492 -7.578 -21.734 1 98.88 40 GLU B O 1
ATOM 3047 N N . ALA B 1 41 ? -3.258 -7.762 -19.859 1 98.94 41 ALA B N 1
ATOM 3048 C CA . ALA B 1 41 ? -3.949 -8.969 -19.422 1 98.94 41 ALA B CA 1
ATOM 3049 C C . ALA B 1 41 ? -5.445 -8.719 -19.25 1 98.94 41 ALA B C 1
ATOM 3051 O O . ALA B 1 41 ? -6.27 -9.516 -19.703 1 98.94 41 ALA B O 1
ATOM 3052 N N . GLU B 1 42 ? -5.805 -7.625 -18.625 1 98.88 42 GLU B N 1
ATOM 3053 C CA . GLU B 1 42 ? -7.215 -7.277 -18.469 1 98.88 42 GLU B CA 1
ATOM 3054 C C . GLU B 1 42 ? -7.891 -7.098 -19.828 1 98.88 42 GLU B C 1
ATOM 3056 O O . GLU B 1 42 ? -8.992 -7.613 -20.047 1 98.88 42 GLU B O 1
ATOM 3061 N N . ARG B 1 43 ? -7.227 -6.363 -20.719 1 98.81 43 ARG B N 1
ATOM 3062 C CA . ARG B 1 43 ? -7.773 -6.109 -22.047 1 98.81 43 ARG B CA 1
ATOM 3063 C C . ARG B 1 43 ? -8.016 -7.418 -22.797 1 98.81 43 ARG B C 1
ATOM 3065 O O . ARG B 1 43 ? -9.023 -7.562 -23.484 1 98.81 43 ARG B O 1
ATOM 3072 N N . LEU B 1 44 ? -7.094 -8.383 -22.609 1 98.81 44 LEU B N 1
ATOM 3073 C CA . LEU B 1 44 ? -7.145 -9.648 -23.344 1 98.81 44 LEU B CA 1
ATOM 3074 C C . LEU B 1 44 ? -8.211 -10.57 -22.75 1 98.81 44 LEU B C 1
ATOM 3076 O O . LEU B 1 44 ? -8.594 -11.562 -23.375 1 98.81 44 LEU B O 1
ATOM 3080 N N . GLY B 1 45 ? -8.664 -10.297 -21.516 1 98.5 45 GLY B N 1
ATOM 3081 C CA . GLY B 1 45 ? -9.766 -11.062 -20.953 1 98.5 45 GLY B CA 1
ATOM 3082 C C . GLY B 1 45 ? -9.336 -11.969 -19.812 1 98.5 45 GLY B C 1
ATOM 3083 O O . GLY B 1 45 ? -10.125 -12.789 -19.344 1 98.5 45 GLY B O 1
ATOM 3084 N N . TYR B 1 46 ? -8.109 -11.812 -19.391 1 98.81 46 TYR B N 1
ATOM 3085 C CA . TYR B 1 46 ? -7.691 -12.578 -18.219 1 98.81 46 TYR B CA 1
ATOM 3086 C C . TYR B 1 46 ? -8.445 -12.125 -16.969 1 98.81 46 TYR B C 1
ATOM 3088 O O . TYR B 1 46 ? -8.844 -10.969 -16.859 1 98.81 46 TYR B O 1
ATOM 3096 N N . ASP B 1 47 ? -8.578 -13.031 -16 1 98.75 47 ASP B N 1
ATOM 3097 C CA . ASP B 1 47 ? -9.5 -12.812 -14.891 1 98.75 47 ASP B CA 1
ATOM 3098 C C . ASP B 1 47 ? -8.75 -12.367 -13.633 1 98.75 47 ASP B C 1
ATOM 3100 O O . ASP B 1 47 ? -9.352 -11.828 -12.711 1 98.75 47 ASP B O 1
ATOM 3104 N N . SER B 1 48 ? -7.441 -12.648 -13.57 1 98.88 48 SER B N 1
ATOM 3105 C CA . SER B 1 48 ? -6.727 -12.336 -12.336 1 98.88 48 SER B CA 1
ATOM 3106 C C . SER B 1 48 ? -5.234 -12.141 -12.594 1 98.88 48 SER B C 1
ATOM 3108 O O . SER B 1 48 ? -4.723 -12.555 -13.633 1 98.88 48 SER B O 1
ATOM 3110 N N . ILE B 1 49 ? -4.617 -11.438 -11.734 1 98.81 49 ILE B N 1
ATOM 3111 C CA . ILE B 1 49 ? -3.168 -11.289 -11.664 1 98.81 49 ILE B CA 1
ATOM 3112 C C . ILE B 1 49 ? -2.68 -11.664 -10.266 1 98.81 49 ILE B C 1
ATOM 3114 O O . ILE B 1 49 ? -3.324 -11.336 -9.266 1 98.81 49 ILE B O 1
ATOM 3118 N N . LEU B 1 50 ? -1.644 -12.461 -10.172 1 98.75 50 LEU B N 1
ATOM 3119 C CA . LEU B 1 50 ? -0.981 -12.742 -8.906 1 98.75 50 LEU B CA 1
ATOM 3120 C C . LEU B 1 50 ? 0.308 -11.938 -8.773 1 98.75 50 LEU B C 1
ATOM 3122 O O . LEU B 1 50 ? 1.182 -12.016 -9.641 1 98.75 50 LEU B O 1
ATOM 3126 N N . VAL B 1 51 ? 0.39 -11.188 -7.781 1 98.69 51 VAL B N 1
ATOM 3127 C CA . VAL B 1 51 ? 1.58 -10.406 -7.453 1 98.69 51 VAL B CA 1
ATOM 3128 C C . VAL B 1 51 ? 2.354 -11.086 -6.328 1 98.69 51 VAL B C 1
ATOM 3130 O O . VAL B 1 51 ? 1.982 -10.977 -5.156 1 98.69 51 VAL B O 1
ATOM 3133 N N . ALA B 1 52 ? 3.414 -11.773 -6.695 1 97.06 52 ALA B N 1
ATOM 3134 C CA . ALA B 1 52 ? 4.227 -12.5 -5.723 1 97.06 52 ALA B CA 1
ATOM 3135 C C . ALA B 1 52 ? 4.918 -11.539 -4.758 1 97.06 52 ALA B C 1
ATOM 3137 O O . ALA B 1 52 ? 5.18 -10.383 -5.105 1 97.06 52 ALA B O 1
ATOM 3138 N N . GLN B 1 53 ? 5.203 -12.008 -3.582 1 96.69 53 GLN B N 1
ATOM 3139 C CA . GLN B 1 53 ? 5.75 -11.133 -2.549 1 96.69 53 GLN B CA 1
ATOM 3140 C C . GLN B 1 53 ? 7.203 -11.484 -2.244 1 96.69 53 GLN B C 1
ATOM 3142 O O . GLN B 1 53 ? 7.496 -12.578 -1.769 1 96.69 53 GLN B O 1
ATOM 3147 N N . HIS B 1 54 ? 8.062 -10.617 -2.566 1 95.25 54 HIS B N 1
ATOM 3148 C CA . HIS B 1 54 ? 9.469 -10.555 -2.158 1 95.25 54 HIS B CA 1
ATOM 3149 C C . HIS B 1 54 ? 9.891 -9.125 -1.849 1 95.25 54 HIS B C 1
ATOM 3151 O O . HIS B 1 54 ? 9.367 -8.18 -2.445 1 95.25 54 HIS B O 1
ATOM 3157 N N . THR B 1 55 ? 10.789 -9.008 -0.917 1 96.5 55 THR B N 1
ATOM 3158 C CA . THR B 1 55 ? 11.328 -7.68 -0.653 1 96.5 55 THR B CA 1
ATOM 3159 C C . THR B 1 55 ? 12.523 -7.387 -1.562 1 96.5 55 THR B C 1
ATOM 3161 O O . THR B 1 55 ? 12.68 -6.262 -2.041 1 96.5 55 THR B O 1
ATOM 3164 N N . VAL B 1 56 ? 13.297 -8.398 -1.755 1 96.31 56 VAL B N 1
ATOM 3165 C CA . VAL B 1 56 ? 14.461 -8.367 -2.641 1 96.31 56 VAL B CA 1
ATOM 3166 C C . VAL B 1 56 ? 14.305 -9.422 -3.734 1 96.31 56 VAL B C 1
ATOM 3168 O O . VAL B 1 56 ? 13.695 -10.469 -3.512 1 96.31 56 VAL B O 1
ATOM 3171 N N . ASN B 1 57 ? 14.828 -9.109 -4.945 1 94.25 57 ASN B N 1
ATOM 3172 C CA . ASN B 1 57 ? 14.773 -10.094 -6.023 1 94.25 57 ASN B CA 1
ATOM 3173 C C . ASN B 1 57 ? 15.359 -11.438 -5.59 1 94.25 57 ASN B C 1
ATOM 3175 O O . ASN B 1 57 ? 16.531 -11.508 -5.191 1 94.25 57 ASN B O 1
ATOM 3179 N N . PRO B 1 58 ? 14.586 -12.484 -5.633 1 89.06 58 PRO B N 1
ATOM 3180 C CA . PRO B 1 58 ? 15.031 -13.758 -5.059 1 89.06 58 PRO B CA 1
ATOM 3181 C C . PRO B 1 58 ? 16.094 -14.445 -5.906 1 89.06 58 PRO B C 1
ATOM 3183 O O . PRO B 1 58 ? 16.75 -15.383 -5.441 1 89.06 58 PRO B O 1
ATOM 3186 N N . TYR B 1 59 ? 16.281 -14.008 -7.121 1 86.56 59 TYR B N 1
ATOM 3187 C CA . TYR B 1 59 ? 17.219 -14.648 -8.031 1 86.56 59 TYR B CA 1
ATOM 3188 C C . TYR B 1 59 ? 18.5 -13.828 -8.18 1 86.56 59 TYR B C 1
ATOM 3190 O O . TYR B 1 59 ? 19.578 -14.383 -8.438 1 86.56 59 TYR B O 1
ATOM 3198 N N . ASP B 1 60 ? 18.359 -12.555 -8.109 1 89.88 60 ASP B N 1
ATOM 3199 C CA . ASP B 1 60 ? 19.438 -11.602 -8.305 1 89.88 60 ASP B CA 1
ATOM 3200 C C . ASP B 1 60 ? 19.203 -10.32 -7.516 1 89.88 60 ASP B C 1
ATOM 3202 O O . ASP B 1 60 ? 18.438 -9.453 -7.953 1 89.88 60 ASP B O 1
ATOM 3206 N N . GLU B 1 61 ? 19.875 -10.133 -6.449 1 90.31 61 GLU B N 1
ATOM 3207 C CA . GLU B 1 61 ? 19.609 -9.039 -5.52 1 90.31 61 GLU B CA 1
ATOM 3208 C C . GLU B 1 61 ? 19.938 -7.688 -6.152 1 90.31 61 GLU B C 1
ATOM 3210 O O . GLU B 1 61 ? 19.547 -6.645 -5.629 1 90.31 61 GLU B O 1
ATOM 3215 N N . THR B 1 62 ? 20.656 -7.711 -7.262 1 91.75 62 THR B N 1
ATOM 3216 C CA . THR B 1 62 ? 21.031 -6.465 -7.918 1 91.75 62 THR B CA 1
ATOM 3217 C C . THR B 1 62 ? 19.953 -6.027 -8.898 1 91.75 62 THR B C 1
ATOM 3219 O O . THR B 1 62 ? 20.047 -4.957 -9.508 1 91.75 62 THR B O 1
ATOM 3222 N N . ARG B 1 63 ? 18.906 -6.836 -9.031 1 94.69 63 ARG B N 1
ATOM 3223 C CA . ARG B 1 63 ? 17.844 -6.551 -9.984 1 94.69 63 ARG B CA 1
ATOM 3224 C C . ARG B 1 63 ? 16.594 -6.043 -9.273 1 94.69 63 ARG B C 1
ATOM 3226 O O . ARG B 1 63 ? 16.453 -6.219 -8.062 1 94.69 63 ARG B O 1
ATOM 3233 N N . ASP B 1 64 ? 15.719 -5.438 -10.07 1 97.12 64 ASP B N 1
ATOM 3234 C CA . ASP B 1 64 ? 14.484 -4.852 -9.547 1 97.12 64 ASP B CA 1
ATOM 3235 C C . ASP B 1 64 ? 13.555 -5.93 -8.992 1 97.12 64 ASP B C 1
ATOM 3237 O O . ASP B 1 64 ? 13.5 -7.039 -9.523 1 97.12 64 ASP B O 1
ATOM 3241 N N . GLN B 1 65 ? 12.867 -5.605 -7.98 1 97.81 65 GLN B N 1
ATOM 3242 C CA . GLN B 1 65 ? 11.773 -6.371 -7.391 1 97.81 65 GLN B CA 1
ATOM 3243 C C . GLN B 1 65 ? 10.609 -5.461 -7.027 1 97.81 65 GLN B C 1
ATOM 3245 O O . GLN B 1 65 ? 10.773 -4.488 -6.289 1 97.81 65 GLN B O 1
ATOM 3250 N N . LEU B 1 66 ? 9.469 -5.754 -7.551 1 98.19 66 LEU B N 1
ATOM 3251 C CA . LEU B 1 66 ? 8.289 -4.98 -7.188 1 98.19 66 LEU B CA 1
ATOM 3252 C C . LEU B 1 66 ? 7.863 -5.281 -5.758 1 98.19 66 LEU B C 1
ATOM 3254 O O . LEU B 1 66 ? 7.938 -6.43 -5.309 1 98.19 66 LEU B O 1
ATOM 3258 N N . GLU B 1 67 ? 7.445 -4.238 -5.016 1 98.62 67 GLU B N 1
ATOM 3259 C CA . GLU B 1 67 ? 6.758 -4.457 -3.746 1 98.62 67 GLU B CA 1
ATOM 3260 C C . GLU B 1 67 ? 5.305 -4.863 -3.969 1 98.62 67 GLU B C 1
ATOM 3262 O O . GLU B 1 67 ? 4.578 -4.203 -4.715 1 98.62 67 GLU B O 1
ATOM 3267 N N . ALA B 1 68 ? 4.844 -5.828 -3.391 1 98.69 68 ALA B N 1
ATOM 3268 C CA . ALA B 1 68 ? 3.627 -6.531 -3.791 1 98.69 68 ALA B CA 1
ATOM 3269 C C . ALA B 1 68 ? 2.383 -5.727 -3.43 1 98.69 68 ALA B C 1
ATOM 3271 O O . ALA B 1 68 ? 1.459 -5.598 -4.238 1 98.69 68 ALA B O 1
ATOM 3272 N N . TRP B 1 69 ? 2.275 -5.145 -2.275 1 98.88 69 TRP B N 1
ATOM 3273 C CA . TRP B 1 69 ? 0.999 -4.664 -1.757 1 98.88 69 TRP B CA 1
ATOM 3274 C C . TRP B 1 69 ? 0.712 -3.246 -2.242 1 98.88 69 TRP B C 1
ATOM 3276 O O . TRP B 1 69 ? -0.399 -2.947 -2.686 1 98.88 69 TRP B O 1
ATOM 3286 N N . THR B 1 70 ? 1.746 -2.369 -2.215 1 98.94 70 THR B N 1
ATOM 3287 C CA . THR B 1 70 ? 1.537 -1.037 -2.771 1 98.94 70 THR B CA 1
ATOM 3288 C C . THR B 1 70 ? 1.399 -1.102 -4.289 1 98.94 70 THR B C 1
ATOM 3290 O O . THR B 1 70 ? 0.644 -0.33 -4.883 1 98.94 70 THR B O 1
ATOM 3293 N N . ALA B 1 71 ? 2.105 -2.037 -4.965 1 98.94 71 ALA B N 1
ATOM 3294 C CA . ALA B 1 71 ? 1.881 -2.258 -6.391 1 98.94 71 ALA B CA 1
ATOM 3295 C C . ALA B 1 71 ? 0.45 -2.719 -6.656 1 98.94 71 ALA B C 1
ATOM 3297 O O . ALA B 1 71 ? -0.194 -2.252 -7.598 1 98.94 71 ALA B O 1
ATOM 3298 N N . SER B 1 72 ? -0.008 -3.621 -5.824 1 98.94 72 SER B N 1
ATOM 3299 C CA . SER B 1 72 ? -1.367 -4.129 -5.977 1 98.94 72 SER B CA 1
ATOM 3300 C C . SER B 1 72 ? -2.398 -3.021 -5.789 1 98.94 72 SER B C 1
ATOM 3302 O O . SER B 1 72 ? -3.406 -2.977 -6.496 1 98.94 72 SER B O 1
ATOM 3304 N N . ALA B 1 73 ? -2.162 -2.141 -4.82 1 98.94 73 ALA B N 1
ATOM 3305 C CA . ALA B 1 73 ? -3.053 -1 -4.625 1 98.94 73 ALA B CA 1
ATOM 3306 C C . ALA B 1 73 ? -3.098 -0.119 -5.867 1 98.94 73 ALA B C 1
ATOM 3308 O O . ALA B 1 73 ? -4.172 0.315 -6.293 1 98.94 73 ALA B O 1
ATOM 3309 N N . ALA B 1 74 ? -1.927 0.151 -6.453 1 99 74 ALA B N 1
ATOM 3310 C CA . ALA B 1 74 ? -1.832 0.958 -7.664 1 99 74 ALA B CA 1
ATOM 3311 C C . ALA B 1 74 ? -2.533 0.273 -8.836 1 99 74 ALA B C 1
ATOM 3313 O O . ALA B 1 74 ? -3.285 0.911 -9.578 1 99 74 ALA B O 1
ATOM 3314 N N . LEU B 1 75 ? -2.287 -1.041 -8.984 1 98.94 75 LEU B N 1
ATOM 3315 C CA . LEU B 1 75 ? -2.912 -1.798 -10.062 1 98.94 75 LEU B CA 1
ATOM 3316 C C . LEU B 1 75 ? -4.43 -1.82 -9.898 1 98.94 75 LEU B C 1
ATOM 3318 O O . LEU B 1 75 ? -5.164 -1.747 -10.891 1 98.94 75 LEU B O 1
ATOM 3322 N N . ALA B 1 76 ? -4.879 -1.946 -8.656 1 98.94 76 ALA B N 1
ATOM 3323 C CA . ALA B 1 76 ? -6.312 -1.904 -8.383 1 98.94 76 ALA B CA 1
ATOM 3324 C C . ALA B 1 76 ? -6.93 -0.597 -8.867 1 98.94 76 ALA B C 1
ATOM 3326 O O . ALA B 1 76 ? -8.047 -0.587 -9.391 1 98.94 76 ALA B O 1
ATOM 3327 N N . ALA B 1 77 ? -6.238 0.49 -8.695 1 98.94 77 ALA B N 1
ATOM 3328 C CA . ALA B 1 77 ? -6.723 1.81 -9.094 1 98.94 77 ALA B CA 1
ATOM 3329 C C . ALA B 1 77 ? -6.754 1.948 -10.609 1 98.94 77 ALA B C 1
ATOM 3331 O O . ALA B 1 77 ? -7.562 2.703 -11.156 1 98.94 77 ALA B O 1
ATOM 3332 N N . LEU B 1 78 ? -5.898 1.193 -11.312 1 98.88 78 LEU B N 1
ATOM 3333 C CA . LEU B 1 78 ? -5.695 1.385 -12.75 1 98.88 78 LEU B CA 1
ATOM 3334 C C . LEU B 1 78 ? -6.535 0.398 -13.555 1 98.88 78 LEU B C 1
ATOM 3336 O O . LEU B 1 78 ? -6.625 0.509 -14.773 1 98.88 78 LEU B O 1
ATOM 3340 N N . THR B 1 79 ? -7.109 -0.593 -12.891 1 98.94 79 THR B N 1
ATOM 3341 C CA . THR B 1 79 ? -7.883 -1.625 -13.57 1 98.94 79 THR B CA 1
ATOM 3342 C C . THR B 1 79 ? -9.344 -1.581 -13.133 1 98.94 79 THR B C 1
ATOM 3344 O O . THR B 1 79 ? -9.688 -0.907 -12.156 1 98.94 79 THR B O 1
ATOM 3347 N N . GLU B 1 80 ? -10.188 -2.354 -13.836 1 98.62 80 GLU B N 1
ATOM 3348 C CA . GLU B 1 80 ? -11.617 -2.238 -13.594 1 98.62 80 GLU B CA 1
ATOM 3349 C C . GLU B 1 80 ? -12.258 -3.607 -13.375 1 98.62 80 GLU B C 1
ATOM 3351 O O . GLU B 1 80 ? -13.328 -3.711 -12.781 1 98.62 80 GLU B O 1
ATOM 3356 N N . ARG B 1 81 ? -11.641 -4.68 -13.875 1 98.69 81 ARG B N 1
ATOM 3357 C CA . ARG B 1 81 ? -12.336 -5.961 -13.906 1 98.69 81 ARG B CA 1
ATOM 3358 C C . ARG B 1 81 ? -11.469 -7.066 -13.305 1 98.69 81 ARG B C 1
ATOM 3360 O O . ARG B 1 81 ? -11.977 -7.961 -12.625 1 98.69 81 ARG B O 1
ATOM 3367 N N . ILE B 1 82 ? -10.172 -7.016 -13.562 1 98.88 82 ILE B N 1
ATOM 3368 C CA . ILE B 1 82 ? -9.266 -8.109 -13.242 1 98.88 82 ILE B CA 1
ATOM 3369 C C . ILE B 1 82 ? -9.094 -8.219 -11.727 1 98.88 82 ILE B C 1
ATOM 3371 O O . ILE B 1 82 ? -8.992 -7.199 -11.039 1 98.88 82 ILE B O 1
ATOM 3375 N N . GLU B 1 83 ? -9.164 -9.383 -11.133 1 98.94 83 GLU B N 1
ATOM 3376 C CA . GLU B 1 83 ? -8.875 -9.625 -9.719 1 98.94 83 GLU B CA 1
ATOM 3377 C C . GLU B 1 83 ? -7.387 -9.461 -9.422 1 98.94 83 GLU B C 1
ATOM 3379 O O . GLU B 1 83 ? -6.539 -9.969 -10.164 1 98.94 83 GLU B O 1
ATOM 3384 N N . ILE B 1 84 ? -7.082 -8.789 -8.422 1 98.94 84 ILE B N 1
ATOM 3385 C CA . ILE B 1 84 ? -5.699 -8.578 -8 1 98.94 84 ILE B CA 1
ATOM 3386 C C . ILE B 1 84 ? -5.402 -9.414 -6.762 1 98.94 84 ILE B C 1
ATOM 3388 O O . ILE B 1 84 ? -5.965 -9.172 -5.691 1 98.94 84 ILE B O 1
ATOM 3392 N N . ILE B 1 85 ? -4.531 -10.383 -6.855 1 98.94 85 ILE B N 1
ATOM 3393 C CA . ILE B 1 85 ? -4.172 -11.297 -5.773 1 98.94 85 ILE B CA 1
ATOM 3394 C C . ILE B 1 85 ? -2.768 -10.961 -5.266 1 98.94 85 ILE B C 1
ATOM 3396 O O . ILE B 1 85 ? -1.782 -11.156 -5.984 1 98.94 85 ILE B O 1
ATOM 3400 N N . ALA B 1 86 ? -2.643 -10.453 -4.09 1 98.88 86 ALA B N 1
ATOM 3401 C CA . ALA B 1 86 ? -1.341 -10.133 -3.51 1 98.88 86 ALA B CA 1
ATOM 3402 C C . ALA B 1 86 ? -0.889 -11.227 -2.547 1 98.88 86 ALA B C 1
ATOM 3404 O O . ALA B 1 86 ? -1.625 -11.602 -1.629 1 98.88 86 ALA B O 1
ATOM 3405 N N . ALA B 1 87 ? 0.278 -11.711 -2.762 1 98.38 87 ALA B N 1
ATOM 3406 C CA . ALA B 1 87 ? 0.825 -12.734 -1.869 1 98.38 87 ALA B CA 1
ATOM 3407 C C . ALA B 1 87 ? 1.357 -12.102 -0.583 1 98.38 87 ALA B C 1
ATOM 3409 O O . ALA B 1 87 ? 1.774 -10.945 -0.578 1 98.38 87 ALA B O 1
ATOM 3410 N N . ILE B 1 88 ? 1.334 -12.883 0.473 1 97.69 88 ILE B N 1
ATOM 3411 C CA . ILE B 1 88 ? 1.809 -12.375 1.754 1 97.69 88 ILE B CA 1
ATOM 3412 C C . ILE B 1 88 ? 2.393 -13.516 2.584 1 97.69 88 ILE B C 1
ATOM 3414 O O . ILE B 1 88 ? 1.803 -14.594 2.668 1 97.69 88 ILE B O 1
ATOM 3418 N N . LYS B 1 89 ? 3.572 -13.336 3.078 1 95.56 89 LYS B N 1
ATOM 3419 C CA . LYS B 1 89 ? 4.137 -14.117 4.176 1 95.56 89 LYS B CA 1
ATOM 3420 C C . LYS B 1 89 ? 3.812 -13.492 5.523 1 95.56 89 LYS B C 1
ATOM 3422 O O . LYS B 1 89 ? 4.242 -12.367 5.812 1 95.56 89 LYS B O 1
ATOM 3427 N N . PRO B 1 90 ? 3.105 -14.133 6.395 1 94.69 90 PRO B N 1
ATOM 3428 C CA . PRO B 1 90 ? 2.555 -13.555 7.621 1 94.69 90 PRO B CA 1
ATOM 3429 C C . PRO B 1 90 ? 3.617 -12.875 8.484 1 94.69 90 PRO B C 1
ATOM 3431 O O . PRO B 1 90 ? 3.322 -11.898 9.18 1 94.69 90 PRO B O 1
ATOM 3434 N N . GLY B 1 91 ? 4.812 -13.289 8.492 1 94.44 91 GLY B N 1
ATOM 3435 C CA . GLY B 1 91 ? 5.852 -12.75 9.352 1 94.44 91 GLY B CA 1
ATOM 3436 C C . GLY B 1 91 ? 6.262 -11.336 8.984 1 94.44 91 GLY B C 1
ATOM 3437 O O . GLY B 1 91 ? 6.949 -10.664 9.758 1 94.44 91 GLY B O 1
ATOM 3438 N N . LEU B 1 92 ? 5.742 -10.836 7.875 1 96 92 LEU B N 1
ATOM 3439 C CA . LEU B 1 92 ? 6.223 -9.562 7.359 1 96 92 LEU B CA 1
ATOM 3440 C C . LEU B 1 92 ? 5.41 -8.406 7.926 1 96 92 LEU B C 1
ATOM 3442 O O . LEU B 1 92 ? 5.922 -7.293 8.078 1 96 92 LEU B O 1
ATOM 3446 N N . TYR B 1 93 ? 4.117 -8.641 8.25 1 96.75 93 TYR B N 1
ATOM 3447 C CA . TYR B 1 93 ? 3.232 -7.566 8.695 1 96.75 93 TYR B CA 1
ATOM 3448 C C . TYR B 1 93 ? 2.418 -8 9.906 1 96.75 93 TYR B C 1
ATOM 3450 O O . TYR B 1 93 ? 1.95 -9.141 9.977 1 96.75 93 TYR B O 1
ATOM 3458 N N . HIS B 1 94 ? 2.281 -7.07 10.828 1 97.75 94 HIS B N 1
ATOM 3459 C CA . HIS B 1 94 ? 1.31 -7.266 11.898 1 97.75 94 HIS B CA 1
ATOM 3460 C C . HIS B 1 94 ? -0.095 -7.461 11.336 1 97.75 94 HIS B C 1
ATOM 3462 O O . HIS B 1 94 ? -0.495 -6.773 10.398 1 97.75 94 HIS B O 1
ATOM 3468 N N . PRO B 1 95 ? -0.898 -8.414 11.859 1 98.19 95 PRO B N 1
ATOM 3469 C CA . PRO B 1 95 ? -2.18 -8.766 11.242 1 98.19 95 PRO B CA 1
ATOM 3470 C C . PRO B 1 95 ? -3.143 -7.586 11.164 1 98.19 95 PRO B C 1
ATOM 3472 O O . PRO B 1 95 ? -3.881 -7.453 10.18 1 98.19 95 PRO B O 1
ATOM 3475 N N . VAL B 1 96 ? -3.189 -6.688 12.164 1 98.56 96 VAL B N 1
ATOM 3476 C CA . VAL B 1 96 ? -4.086 -5.535 12.164 1 98.56 96 VAL B CA 1
ATOM 3477 C C . VAL B 1 96 ? -3.738 -4.605 11.008 1 98.56 96 VAL B C 1
ATOM 3479 O O . VAL B 1 96 ? -4.625 -4.148 10.281 1 98.56 96 VAL B O 1
ATOM 3482 N N . LEU B 1 97 ? -2.443 -4.391 10.812 1 98.44 97 LEU B N 1
ATOM 3483 C CA . LEU B 1 97 ? -1.991 -3.482 9.758 1 98.44 97 LEU B CA 1
ATOM 3484 C C . LEU B 1 97 ? -2.246 -4.078 8.383 1 98.44 97 LEU B C 1
ATOM 3486 O O . LEU B 1 97 ? -2.734 -3.391 7.48 1 98.44 97 LEU B O 1
ATOM 3490 N N . LEU B 1 98 ? -1.964 -5.371 8.227 1 98.75 98 LEU B N 1
ATOM 3491 C CA . LEU B 1 98 ? -2.193 -6.016 6.941 1 98.75 98 LEU B CA 1
ATOM 3492 C C . LEU B 1 98 ? -3.678 -6.02 6.59 1 98.75 98 LEU B C 1
ATOM 3494 O O . LEU B 1 98 ? -4.051 -5.781 5.441 1 98.75 98 LEU B O 1
ATOM 3498 N N . ALA B 1 99 ? -4.465 -6.348 7.578 1 98.88 99 ALA B N 1
ATOM 3499 C CA . ALA B 1 99 ? -5.906 -6.359 7.34 1 98.88 99 ALA B CA 1
ATOM 3500 C C . ALA B 1 99 ? -6.398 -4.988 6.887 1 98.88 99 ALA B C 1
ATOM 3502 O O . ALA B 1 99 ? -7.234 -4.887 5.988 1 98.88 99 ALA B O 1
ATOM 3503 N N . LYS B 1 100 ? -5.906 -3.943 7.508 1 98.81 100 LYS B N 1
ATOM 3504 C CA . LYS B 1 100 ? -6.32 -2.596 7.133 1 98.81 100 LYS B CA 1
ATOM 3505 C C . LYS B 1 100 ? -5.887 -2.264 5.707 1 98.81 100 LYS B C 1
ATOM 3507 O O . LYS B 1 100 ? -6.652 -1.68 4.938 1 98.81 100 LYS B O 1
ATOM 3512 N N . MET B 1 101 ? -4.691 -2.639 5.336 1 98.88 101 MET B N 1
ATOM 3513 C CA . MET B 1 101 ? -4.227 -2.467 3.963 1 98.88 101 MET B CA 1
ATOM 3514 C C . MET B 1 101 ? -5.125 -3.221 2.986 1 98.88 101 MET B C 1
ATOM 3516 O O . MET B 1 101 ? -5.516 -2.68 1.95 1 98.88 101 MET B O 1
ATOM 3520 N N . ALA B 1 102 ? -5.41 -4.426 3.346 1 98.94 102 ALA B N 1
ATOM 3521 C CA . ALA B 1 102 ? -6.25 -5.254 2.486 1 98.94 102 ALA B CA 1
ATOM 3522 C C . ALA B 1 102 ? -7.617 -4.609 2.271 1 98.94 102 ALA B C 1
ATOM 3524 O O . ALA B 1 102 ? -8.117 -4.562 1.145 1 98.94 102 ALA B O 1
ATOM 3525 N N . LEU B 1 103 ? -8.219 -4.148 3.322 1 98.94 103 LEU B N 1
ATOM 3526 C CA . LEU B 1 103 ? -9.531 -3.516 3.232 1 98.94 103 LEU B CA 1
ATOM 3527 C C . LEU B 1 103 ? -9.469 -2.262 2.367 1 98.94 103 LEU B C 1
ATOM 3529 O O . LEU B 1 103 ? -10.414 -1.961 1.636 1 98.94 103 LEU B O 1
ATOM 3533 N N . GLN B 1 104 ? -8.391 -1.543 2.463 1 98.94 104 GLN B N 1
ATOM 3534 C CA . GLN B 1 104 ? -8.25 -0.359 1.623 1 98.94 104 GLN B CA 1
ATOM 3535 C C . GLN B 1 104 ? -8.156 -0.739 0.148 1 98.94 104 GLN B C 1
ATOM 3537 O O . GLN B 1 104 ? -8.797 -0.113 -0.701 1 98.94 104 GLN B O 1
ATOM 3542 N N . ILE B 1 105 ? -7.328 -1.737 -0.176 1 98.94 105 ILE B N 1
ATOM 3543 C CA . ILE B 1 105 ? -7.207 -2.158 -1.567 1 98.94 105 ILE B CA 1
ATOM 3544 C C . ILE B 1 105 ? -8.547 -2.709 -2.057 1 98.94 105 ILE B C 1
ATOM 3546 O O . ILE B 1 105 ? -8.914 -2.518 -3.219 1 98.94 105 ILE B O 1
ATOM 3550 N N . GLU B 1 106 ? -9.305 -3.363 -1.153 1 98.94 106 GLU B N 1
ATOM 3551 C CA . GLU B 1 106 ? -10.664 -3.805 -1.448 1 98.94 106 GLU B CA 1
ATOM 3552 C C . GLU B 1 106 ? -11.547 -2.631 -1.861 1 98.94 106 GLU B C 1
ATOM 3554 O O . GLU B 1 106 ? -12.297 -2.727 -2.834 1 98.94 106 GLU B O 1
ATOM 3559 N N . GLN B 1 107 ? -11.461 -1.531 -1.15 1 98.94 107 GLN B N 1
ATOM 3560 C CA . GLN B 1 107 ? -12.211 -0.329 -1.503 1 98.94 107 GLN B CA 1
ATOM 3561 C C . GLN B 1 107 ? -11.75 0.23 -2.848 1 98.94 107 GLN B C 1
ATOM 3563 O O . GLN B 1 107 ? -12.578 0.574 -3.695 1 98.94 107 GLN B O 1
ATOM 3568 N N . VAL B 1 108 ? -10.453 0.277 -3.061 1 98.94 108 VAL B N 1
ATOM 3569 C CA . VAL B 1 108 ? -9.883 0.838 -4.281 1 98.94 108 VAL B CA 1
ATOM 3570 C C . VAL B 1 108 ? -10.32 0.01 -5.484 1 98.94 108 VAL B C 1
ATOM 3572 O O . VAL B 1 108 ? -10.648 0.562 -6.539 1 98.94 108 VAL B O 1
ATOM 3575 N N . SER B 1 109 ? -10.328 -1.309 -5.344 1 98.88 109 SER B N 1
ATOM 3576 C CA . SER B 1 109 ? -10.617 -2.227 -6.438 1 98.88 109 SER B CA 1
ATOM 3577 C C . SER B 1 109 ? -12.117 -2.473 -6.578 1 98.88 109 SER B C 1
ATOM 3579 O O . SER B 1 109 ? -12.562 -3.1 -7.543 1 98.88 109 SER B O 1
ATOM 3581 N N . ARG B 1 110 ? -12.898 -1.978 -5.59 1 98.62 110 ARG B N 1
ATOM 3582 C CA . ARG B 1 110 ? -14.344 -2.188 -5.539 1 98.62 110 ARG B CA 1
ATOM 3583 C C . ARG B 1 110 ? -14.68 -3.676 -5.492 1 98.62 110 ARG B C 1
ATOM 3585 O O . ARG B 1 110 ? -15.492 -4.16 -6.285 1 98.62 110 ARG B O 1
ATOM 3592 N N . GLY B 1 111 ? -13.945 -4.398 -4.609 1 98.75 111 GLY B N 1
ATOM 3593 C CA . GLY B 1 111 ? -14.312 -5.77 -4.305 1 98.75 111 GLY B CA 1
ATOM 3594 C C . GLY B 1 111 ? -13.547 -6.789 -5.125 1 98.75 111 GLY B C 1
ATOM 3595 O O . GLY B 1 111 ? -13.984 -7.934 -5.27 1 98.75 111 GLY B O 1
ATOM 3596 N N . ARG B 1 112 ? -12.414 -6.422 -5.738 1 98.88 112 ARG B N 1
ATOM 3597 C CA . ARG B 1 112 ? -11.703 -7.34 -6.621 1 98.88 112 ARG B CA 1
ATOM 3598 C C . ARG B 1 112 ? -10.367 -7.762 -6.008 1 98.88 112 ARG B C 1
ATOM 3600 O O . ARG B 1 112 ? -9.516 -8.328 -6.691 1 98.88 112 ARG B O 1
ATOM 3607 N N . PHE B 1 113 ? -10.148 -7.418 -4.746 1 98.94 113 PHE B N 1
ATOM 3608 C CA . PHE B 1 113 ? -8.867 -7.727 -4.125 1 98.94 113 PHE B CA 1
ATOM 3609 C C . PHE B 1 113 ? -8.898 -9.102 -3.465 1 98.94 113 PHE B C 1
ATOM 3611 O O . PHE B 1 113 ? -9.945 -9.539 -2.98 1 98.94 113 PHE B O 1
ATOM 3618 N N . ALA B 1 114 ? -7.711 -9.781 -3.426 1 98.88 114 ALA B N 1
ATOM 3619 C CA . ALA B 1 114 ? -7.527 -11.039 -2.717 1 98.88 114 ALA B CA 1
ATOM 3620 C C . ALA B 1 114 ? -6.133 -11.133 -2.107 1 98.88 114 ALA B C 1
ATOM 3622 O O . ALA B 1 114 ? -5.199 -10.477 -2.576 1 98.88 114 ALA B O 1
ATOM 3623 N N . LEU B 1 115 ? -5.992 -11.812 -1.062 1 98.31 115 LEU B N 1
ATOM 3624 C CA . LEU B 1 115 ? -4.668 -12.109 -0.533 1 98.31 115 LEU B CA 1
ATOM 3625 C C . LEU B 1 115 ? -4.336 -13.594 -0.697 1 98.31 115 LEU B C 1
ATOM 3627 O O . LEU B 1 115 ? -5.227 -14.445 -0.627 1 98.31 115 LEU B O 1
ATOM 3631 N N . ASN B 1 116 ? -3.133 -13.906 -1.002 1 98.19 116 ASN B N 1
ATOM 3632 C CA . ASN B 1 116 ? -2.602 -15.266 -1.106 1 98.19 116 ASN B CA 1
ATOM 3633 C C . ASN B 1 116 ? -1.615 -15.57 0.018 1 98.19 116 ASN B C 1
ATOM 3635 O O . ASN B 1 116 ? -0.497 -15.047 0.026 1 98.19 116 ASN B O 1
ATOM 3639 N N . LEU B 1 117 ? -2.07 -16.359 0.965 1 96.69 117 LEU B N 1
ATOM 3640 C CA . LEU B 1 117 ? -1.223 -16.75 2.088 1 96.69 117 LEU B CA 1
ATOM 3641 C C . LEU B 1 117 ? -0.175 -17.766 1.652 1 96.69 117 LEU B C 1
ATOM 3643 O O . LEU B 1 117 ? -0.519 -18.859 1.206 1 96.69 117 LEU B O 1
ATOM 3647 N N . VAL B 1 118 ? 1.038 -17.297 1.793 1 91.69 118 VAL B N 1
ATOM 3648 C CA . VAL B 1 118 ? 2.168 -18.125 1.401 1 91.69 118 VAL B CA 1
ATOM 3649 C C . VAL B 1 118 ? 2.922 -18.594 2.645 1 91.69 118 VAL B C 1
ATOM 3651 O O . VAL B 1 118 ? 3.256 -17.781 3.516 1 91.69 118 VAL B O 1
ATOM 3654 N N . ASN B 1 119 ? 3.219 -19.844 2.736 1 79.06 119 ASN B N 1
ATOM 3655 C CA . ASN B 1 119 ? 3.883 -20.391 3.918 1 79.06 119 ASN B CA 1
ATOM 3656 C C . ASN B 1 119 ? 5.344 -20.719 3.637 1 79.06 119 ASN B C 1
ATOM 3658 O O . ASN B 1 119 ? 6.113 -21 4.559 1 79.06 119 ASN B O 1
ATOM 3662 N N . ALA B 1 120 ? 5.664 -20.672 2.381 1 77.31 120 ALA B N 1
ATOM 3663 C CA . ALA B 1 120 ? 7.074 -20.859 2.041 1 77.31 120 ALA B CA 1
ATOM 3664 C C . ALA B 1 120 ? 7.855 -19.562 2.211 1 77.31 120 ALA B C 1
ATOM 3666 O O . ALA B 1 120 ? 7.93 -18.75 1.286 1 77.31 120 ALA B O 1
ATOM 3667 N N . TRP B 1 121 ? 8.5 -19.484 3.398 1 78.94 121 TRP B N 1
ATOM 3668 C CA . TRP B 1 121 ? 9.266 -18.266 3.707 1 78.94 121 TRP B CA 1
ATOM 3669 C C . TRP B 1 121 ? 10.711 -18.406 3.254 1 78.94 121 TRP B C 1
ATOM 3671 O O . TRP B 1 121 ? 11.297 -19.484 3.332 1 78.94 121 TRP B O 1
ATOM 3681 N N . ASN B 1 122 ? 11.227 -17.391 2.666 1 82.62 122 ASN B N 1
ATOM 3682 C CA . ASN B 1 122 ? 12.648 -17.312 2.344 1 82.62 122 ASN B CA 1
ATOM 3683 C C . ASN B 1 122 ? 13.484 -16.922 3.566 1 82.62 122 ASN B C 1
ATOM 3685 O O . ASN B 1 122 ? 13.531 -15.758 3.943 1 82.62 122 ASN B O 1
ATOM 3689 N N . ARG B 1 123 ? 14.211 -17.891 4.141 1 87.19 123 ARG B N 1
ATOM 3690 C CA . ARG B 1 123 ? 14.938 -17.688 5.391 1 87.19 123 ARG B CA 1
ATOM 3691 C C . ARG B 1 123 ? 15.93 -16.547 5.266 1 87.19 123 ARG B C 1
ATOM 3693 O O . ARG B 1 123 ? 15.984 -15.656 6.121 1 87.19 123 ARG B O 1
ATOM 3700 N N . ALA B 1 124 ? 16.641 -16.594 4.207 1 87.56 124 ALA B N 1
ATOM 3701 C CA . ALA B 1 124 ? 17.688 -15.594 4.023 1 87.56 124 ALA B CA 1
ATOM 3702 C C . ALA B 1 124 ? 17.094 -14.188 3.992 1 87.56 124 ALA B C 1
ATOM 3704 O O . ALA B 1 124 ? 17.641 -13.266 4.586 1 87.56 124 ALA B O 1
ATOM 3705 N N . GLU B 1 125 ? 16.047 -14.055 3.348 1 88.06 125 GLU B N 1
ATOM 3706 C CA . GLU B 1 125 ? 15.391 -12.75 3.236 1 88.06 125 GLU B CA 1
ATOM 3707 C C . GLU B 1 125 ? 14.953 -12.234 4.605 1 88.06 125 GLU B C 1
ATOM 3709 O O . GLU B 1 125 ? 15.188 -11.07 4.938 1 88.06 125 GLU B O 1
ATOM 3714 N N . PHE B 1 126 ? 14.398 -13.062 5.426 1 93.12 126 PHE B N 1
ATOM 3715 C CA . PHE B 1 126 ? 13.922 -12.688 6.754 1 93.12 126 PHE B CA 1
ATOM 3716 C C . PHE B 1 126 ? 15.094 -12.375 7.676 1 93.12 126 PHE B C 1
ATOM 3718 O O . PHE B 1 126 ? 15.141 -11.305 8.289 1 93.12 126 PHE B O 1
ATOM 3725 N N . GLU B 1 127 ? 16.031 -13.242 7.68 1 94.38 127 GLU B N 1
ATOM 3726 C CA . GLU B 1 127 ? 17.156 -13.109 8.609 1 94.38 127 GLU B CA 1
ATOM 3727 C C . GLU B 1 127 ? 17.984 -11.875 8.297 1 94.38 127 GLU B C 1
ATOM 3729 O O . GLU B 1 127 ? 18.391 -11.133 9.195 1 94.38 127 GLU B O 1
ATOM 3734 N N . ARG B 1 128 ? 18.203 -11.633 7.031 1 95.56 128 ARG B N 1
ATOM 3735 C CA . ARG B 1 128 ? 19.031 -10.492 6.641 1 95.56 128 ARG B CA 1
ATOM 3736 C C . ARG B 1 128 ? 18.328 -9.172 6.941 1 95.56 128 ARG B C 1
ATOM 3738 O O . ARG B 1 128 ? 18.984 -8.156 7.16 1 95.56 128 ARG B O 1
ATOM 3745 N N . ALA B 1 129 ? 17.031 -9.234 6.973 1 96.19 129 ALA B N 1
ATOM 3746 C CA . ALA B 1 129 ? 16.266 -8.039 7.312 1 96.19 129 ALA B CA 1
ATOM 3747 C C . ALA B 1 129 ? 16.109 -7.906 8.828 1 96.19 129 ALA B C 1
ATOM 3749 O O . ALA B 1 129 ? 15.547 -6.918 9.312 1 96.19 129 ALA B O 1
ATOM 3750 N N . GLY B 1 130 ? 16.562 -8.906 9.562 1 96.19 130 GLY B N 1
ATOM 3751 C CA . GLY B 1 130 ? 16.422 -8.898 11.008 1 96.19 130 GLY B CA 1
ATOM 3752 C C . GLY B 1 130 ? 15.023 -9.25 11.477 1 96.19 130 GLY B C 1
ATOM 3753 O O . GLY B 1 130 ? 14.617 -8.875 12.578 1 96.19 130 GLY B O 1
ATOM 3754 N N . LEU B 1 131 ? 14.242 -9.867 10.656 1 95 131 LEU B N 1
ATOM 3755 C CA . LEU B 1 131 ? 12.906 -10.344 11 1 95 131 LEU B CA 1
ATOM 3756 C C . LEU B 1 131 ? 12.961 -11.734 11.609 1 95 131 LEU B C 1
ATOM 3758 O O . LEU B 1 131 ? 13.812 -12.547 11.242 1 95 131 LEU B O 1
ATOM 3762 N N . PRO B 1 132 ? 12.062 -12.031 12.516 1 90.12 132 PRO B N 1
ATOM 3763 C CA . PRO B 1 132 ? 12.055 -13.367 13.102 1 90.12 132 PRO B CA 1
ATOM 3764 C C . PRO B 1 132 ? 11.758 -14.461 12.086 1 90.12 132 PRO B C 1
ATOM 3766 O O . PRO B 1 132 ? 10.953 -14.258 11.172 1 90.12 132 PRO B O 1
ATOM 3769 N N . PHE B 1 133 ? 12.453 -15.5 12.195 1 92 133 PHE B N 1
ATOM 3770 C CA . PHE B 1 133 ? 12.227 -16.688 11.391 1 92 133 PHE B CA 1
ATOM 3771 C C . PHE B 1 133 ? 12.109 -17.938 12.273 1 92 133 PHE B C 1
ATOM 3773 O O . PHE B 1 133 ? 13.078 -18.656 12.461 1 92 133 PHE B O 1
ATOM 3780 N N . PRO B 1 134 ? 10.922 -18.141 12.781 1 88.06 134 PRO B N 1
ATOM 3781 C CA . PRO B 1 134 ? 10.734 -19.281 13.688 1 88.06 134 PRO B CA 1
ATOM 3782 C C . PRO B 1 134 ? 10.961 -20.625 12.992 1 88.06 134 PRO B C 1
ATOM 3784 O O . PRO B 1 134 ? 11.062 -20.688 11.766 1 88.06 134 PRO B O 1
ATOM 3787 N N . ALA B 1 135 ? 10.977 -21.656 13.844 1 87.19 135 ALA B N 1
ATOM 3788 C CA . ALA B 1 135 ? 11.055 -23.016 13.312 1 87.19 135 ALA B CA 1
ATOM 3789 C C . ALA B 1 135 ? 9.789 -23.375 12.539 1 87.19 135 ALA B C 1
ATOM 3791 O O . ALA B 1 135 ? 8.758 -22.719 12.68 1 87.19 135 ALA B O 1
ATOM 3792 N N . HIS B 1 136 ? 9.891 -24.359 11.719 1 82.5 136 HIS B N 1
ATOM 3793 C CA . HIS B 1 136 ? 8.852 -24.734 10.766 1 82.5 136 HIS B CA 1
ATOM 3794 C C . HIS B 1 136 ? 7.496 -24.859 11.445 1 82.5 136 HIS B C 1
ATOM 3796 O O . HIS B 1 136 ? 6.531 -24.203 11.055 1 82.5 136 HIS B O 1
ATOM 3802 N N . ASP B 1 137 ? 7.367 -25.672 12.508 1 80.81 137 ASP B N 1
ATOM 3803 C CA . ASP B 1 137 ? 6.102 -25.891 13.195 1 80.81 137 ASP B CA 1
ATOM 3804 C C . ASP B 1 137 ? 5.578 -24.594 13.812 1 80.81 137 ASP B C 1
ATOM 3806 O O . ASP B 1 137 ? 4.371 -24.328 13.789 1 80.81 137 ASP B O 1
ATOM 3810 N N . GLU B 1 138 ? 6.48 -23.812 14.297 1 88 138 GLU B N 1
ATOM 3811 C CA . GLU B 1 138 ? 6.105 -22.547 14.914 1 88 138 GLU B CA 1
ATOM 3812 C C . GLU B 1 138 ? 5.625 -21.547 13.859 1 88 138 GLU B C 1
ATOM 3814 O O . GLU B 1 138 ? 4.746 -20.734 14.141 1 88 138 GLU B O 1
ATOM 3819 N N . ARG B 1 139 ? 6.199 -21.641 12.688 1 87.56 139 ARG B N 1
ATOM 3820 C CA . ARG B 1 139 ? 5.785 -20.75 11.609 1 87.56 139 ARG B CA 1
ATOM 3821 C C . ARG B 1 139 ? 4.348 -21.031 11.188 1 87.56 139 ARG B C 1
ATOM 3823 O O . ARG B 1 139 ? 3.59 -20.109 10.883 1 87.56 139 ARG B O 1
ATOM 3830 N N . TYR B 1 140 ? 3.992 -22.328 11.211 1 85.38 140 TYR B N 1
ATOM 3831 C CA . TYR B 1 140 ? 2.623 -22.688 10.867 1 85.38 140 TYR B CA 1
ATOM 3832 C C . TYR B 1 140 ? 1.648 -22.234 11.945 1 85.38 140 TYR B C 1
ATOM 3834 O O . TYR B 1 140 ? 0.566 -21.734 11.641 1 85.38 140 TYR B O 1
ATOM 3842 N N . ALA B 1 141 ? 2.053 -22.438 13.203 1 89.88 141 ALA B N 1
ATOM 3843 C CA . ALA B 1 141 ? 1.211 -21.969 14.305 1 89.88 141 ALA B CA 1
ATOM 3844 C C . ALA B 1 141 ? 1.025 -20.453 14.25 1 89.88 141 ALA B C 1
ATOM 3846 O O . ALA B 1 141 ? -0.082 -19.953 14.453 1 89.88 141 ALA B O 1
ATOM 3847 N N . TYR B 1 142 ? 2.111 -19.828 13.977 1 94.06 142 TYR B N 1
ATOM 3848 C CA . TYR B 1 142 ? 2.074 -18.375 13.828 1 94.06 142 TYR B CA 1
ATOM 3849 C C . TYR B 1 142 ? 1.131 -17.969 12.703 1 94.06 142 TYR B C 1
ATOM 3851 O O . TYR B 1 142 ? 0.26 -17.125 12.891 1 94.06 142 TYR B O 1
ATOM 3859 N N . GLY B 1 143 ? 1.294 -18.609 11.555 1 93.5 143 GLY B N 1
ATOM 3860 C CA . GLY B 1 143 ? 0.475 -18.312 10.391 1 93.5 143 GLY B CA 1
ATOM 3861 C C . GLY B 1 143 ? -1.002 -18.578 10.617 1 93.5 143 GLY B C 1
ATOM 3862 O O . GLY B 1 143 ? -1.852 -17.812 10.156 1 93.5 143 GLY B O 1
ATOM 3863 N N . ARG B 1 144 ? -1.322 -19.625 11.305 1 93.81 144 ARG B N 1
ATOM 3864 C CA . ARG B 1 144 ? -2.709 -19.984 11.594 1 93.81 144 ARG B CA 1
ATOM 3865 C C . ARG B 1 144 ? -3.371 -18.922 12.477 1 93.81 144 ARG B C 1
ATOM 3867 O O . ARG B 1 144 ? -4.492 -18.484 12.195 1 93.81 144 ARG B O 1
ATOM 3874 N N . GLU B 1 145 ? -2.68 -18.547 13.578 1 96.31 145 GLU B N 1
ATOM 3875 C CA . GLU B 1 145 ? -3.217 -17.5 14.438 1 96.31 145 GLU B CA 1
ATOM 3876 C C . GLU B 1 145 ? -3.363 -16.188 13.68 1 96.31 145 GLU B C 1
ATOM 3878 O O . GLU B 1 145 ? -4.371 -15.484 13.82 1 96.31 145 GLU B O 1
ATOM 3883 N N . TRP B 1 146 ? -2.326 -15.914 12.883 1 97 146 TRP B N 1
ATOM 3884 C CA . TRP B 1 146 ? -2.266 -14.688 12.094 1 97 146 TRP B CA 1
ATOM 3885 C C . TRP B 1 146 ? -3.457 -14.594 11.148 1 97 146 TRP B C 1
ATOM 3887 O O . TRP B 1 146 ? -4.191 -13.602 11.164 1 97 146 TRP B O 1
ATOM 3897 N N . ILE B 1 147 ? -3.76 -15.594 10.375 1 96.81 147 ILE B N 1
ATOM 3898 C CA . ILE B 1 147 ? -4.801 -15.547 9.352 1 96.81 147 ILE B CA 1
ATOM 3899 C C . ILE B 1 147 ? -6.176 -15.586 10.008 1 96.81 147 ILE B C 1
ATOM 3901 O O . ILE B 1 147 ? -7.117 -14.953 9.531 1 96.81 147 ILE B O 1
ATOM 3905 N N . ALA B 1 148 ? -6.285 -16.281 11.102 1 96.44 148 ALA B N 1
ATOM 3906 C CA . ALA B 1 148 ? -7.551 -16.297 11.836 1 96.44 148 ALA B CA 1
ATOM 3907 C C . ALA B 1 148 ? -7.93 -14.883 12.281 1 96.44 148 ALA B C 1
ATOM 3909 O O . ALA B 1 148 ? -9.086 -14.477 12.156 1 96.44 148 ALA B O 1
ATOM 3910 N N . LEU B 1 149 ? -6.965 -14.203 12.781 1 98.06 149 LEU B N 1
ATOM 3911 C CA . LEU B 1 149 ? -7.184 -12.82 13.211 1 98.06 149 LEU B CA 1
ATOM 3912 C C . LEU B 1 149 ? -7.477 -11.922 12.023 1 98.06 149 LEU B C 1
ATOM 3914 O O . LEU B 1 149 ? -8.43 -11.141 12.047 1 98.06 149 LEU B O 1
ATOM 3918 N N . VAL B 1 150 ? -6.707 -12.039 10.953 1 98.44 150 VAL B N 1
ATOM 3919 C CA . VAL B 1 150 ? -6.891 -11.25 9.742 1 98.44 150 VAL B CA 1
ATOM 3920 C C . VAL B 1 150 ? -8.289 -11.477 9.18 1 98.44 150 VAL B C 1
ATOM 3922 O O . VAL B 1 150 ? -8.984 -10.516 8.812 1 98.44 150 VAL B O 1
ATOM 3925 N N . ASP B 1 151 ? -8.711 -12.703 9.125 1 97.31 151 ASP B N 1
ATOM 3926 C CA . ASP B 1 151 ? -10.031 -13.062 8.602 1 97.31 151 ASP B CA 1
ATOM 3927 C C . ASP B 1 151 ? -11.133 -12.297 9.336 1 97.31 151 ASP B C 1
ATOM 3929 O O . ASP B 1 151 ? -11.977 -11.656 8.703 1 97.31 151 ASP B O 1
ATOM 3933 N N . ARG B 1 152 ? -11.102 -12.281 10.617 1 97.81 152 ARG B N 1
ATOM 3934 C CA . ARG B 1 152 ? -12.117 -11.602 11.422 1 97.81 152 ARG B CA 1
ATOM 3935 C C . ARG B 1 152 ? -12.07 -10.094 11.211 1 97.81 152 ARG B C 1
ATOM 3937 O O . ARG B 1 152 ? -13.109 -9.445 11.062 1 97.81 152 ARG B O 1
ATOM 3944 N N . LEU B 1 153 ? -10.867 -9.57 11.188 1 98.62 153 LEU B N 1
ATOM 3945 C CA . LEU B 1 153 ? -10.703 -8.141 10.977 1 98.62 153 LEU B CA 1
ATOM 3946 C C . LEU B 1 153 ? -11.211 -7.73 9.594 1 98.62 153 LEU B C 1
ATOM 3948 O O . LEU B 1 153 ? -11.844 -6.684 9.445 1 98.62 153 LEU B O 1
ATOM 3952 N N . LEU B 1 154 ? -10.977 -8.555 8.594 1 98.62 154 LEU B N 1
ATOM 3953 C CA . LEU B 1 154 ? -11.414 -8.273 7.227 1 98.62 154 LEU B CA 1
ATOM 3954 C C . LEU B 1 154 ? -12.938 -8.266 7.137 1 98.62 154 LEU B C 1
ATOM 3956 O O . LEU B 1 154 ? -13.516 -7.562 6.301 1 98.62 154 LEU B O 1
ATOM 3960 N N . ARG B 1 155 ? -13.609 -8.984 7.953 1 98 155 ARG B N 1
ATOM 3961 C CA . ARG B 1 155 ? -15.062 -9.055 7.957 1 98 155 ARG B CA 1
ATOM 3962 C C . ARG B 1 155 ? -15.672 -7.875 8.703 1 98 155 ARG B C 1
ATOM 3964 O O . ARG B 1 155 ? -16.891 -7.707 8.719 1 98 155 ARG B O 1
ATOM 3971 N N . GLY B 1 156 ? -14.844 -7.039 9.352 1 98.31 156 GLY B N 1
ATOM 3972 C CA . GLY B 1 156 ? -15.336 -5.887 10.094 1 98.31 156 GLY B CA 1
ATOM 3973 C C . GLY B 1 156 ? -15.852 -6.238 11.477 1 98.31 156 GLY B C 1
ATOM 3974 O O . GLY B 1 156 ? -16.594 -5.465 12.086 1 98.31 156 GLY B O 1
ATOM 3975 N N . GLU B 1 157 ? -15.516 -7.406 11.977 1 98.12 157 GLU B N 1
ATOM 3976 C CA . GLU B 1 157 ? -15.914 -7.797 13.328 1 98.12 157 GLU B CA 1
ATOM 3977 C C . GLU B 1 157 ? -15.195 -6.957 14.375 1 98.12 157 GLU B C 1
ATOM 3979 O O . GLU B 1 157 ? -14.078 -6.48 14.148 1 98.12 157 GLU B O 1
ATOM 3984 N N . ARG B 1 158 ? -15.852 -6.652 15.469 1 98.06 158 ARG B N 1
ATOM 3985 C CA . ARG B 1 158 ? -15.148 -6.152 16.641 1 98.06 158 ARG B CA 1
ATOM 3986 C C . ARG B 1 158 ? -14.422 -7.277 17.375 1 98.06 158 ARG B C 1
ATOM 3988 O O . ARG B 1 158 ? -15.047 -8.227 17.844 1 98.06 158 ARG B O 1
ATOM 3995 N N . VAL B 1 159 ? -13.156 -7.246 17.484 1 98 159 VAL B N 1
ATOM 3996 C CA . VAL B 1 159 ? -12.344 -8.406 17.844 1 98 159 VAL B CA 1
ATOM 3997 C C . VAL B 1 159 ? -11.641 -8.156 19.172 1 98 159 VAL B C 1
ATOM 3999 O O . VAL B 1 159 ? -11.078 -7.078 19.391 1 98 159 VAL B O 1
ATOM 4002 N N . THR B 1 160 ? -11.695 -9.008 20.078 1 98.5 160 THR B N 1
ATOM 4003 C CA . THR B 1 160 ? -10.781 -9.211 21.203 1 98.5 160 THR B CA 1
ATOM 4004 C C . THR B 1 160 ? -10.102 -10.57 21.109 1 98.5 160 THR B C 1
ATOM 4006 O O . THR B 1 160 ? -10.773 -11.594 20.938 1 98.5 160 THR B O 1
ATOM 4009 N N . HIS B 1 161 ? -8.844 -10.578 21.078 1 98.38 161 HIS B N 1
ATOM 4010 C CA . HIS B 1 161 ? -8.055 -11.789 20.875 1 98.38 161 HIS B CA 1
ATOM 4011 C C . HIS B 1 161 ? -6.828 -11.812 21.766 1 98.38 161 HIS B C 1
ATOM 4013 O O . HIS B 1 161 ? -6.09 -10.828 21.844 1 98.38 161 HIS B O 1
ATOM 4019 N N . GLU B 1 162 ? -6.633 -12.82 22.484 1 97.94 162 GLU B N 1
ATOM 4020 C CA . GLU B 1 162 ? -5.434 -13.094 23.266 1 97.94 162 GLU B CA 1
ATOM 4021 C C . GLU B 1 162 ? -4.844 -14.461 22.906 1 97.94 162 GLU B C 1
ATOM 4023 O O . GLU B 1 162 ? -5.297 -15.484 23.422 1 97.94 162 GLU B O 1
ATOM 4028 N N . GLY B 1 163 ? -3.898 -14.43 22.047 1 97.38 163 GLY B N 1
ATOM 4029 C CA . GLY B 1 163 ? -3.266 -15.664 21.609 1 97.38 163 GLY B CA 1
ATOM 4030 C C . GLY B 1 163 ? -1.793 -15.742 21.969 1 97.38 163 GLY B C 1
ATOM 4031 O O . GLY B 1 163 ? -1.298 -14.922 22.75 1 97.38 163 GLY B O 1
ATOM 4032 N N . ARG B 1 164 ? -1.119 -16.734 21.469 1 95.94 164 ARG B N 1
ATOM 4033 C CA . ARG B 1 164 ? 0.299 -16.953 21.734 1 95.94 164 ARG B CA 1
ATOM 4034 C C . ARG B 1 164 ? 1.146 -15.844 21.125 1 95.94 164 ARG B C 1
ATOM 4036 O O . ARG B 1 164 ? 2.141 -15.414 21.719 1 95.94 164 ARG B O 1
ATOM 4043 N N . HIS B 1 165 ? 0.714 -15.367 19.984 1 96.12 165 HIS B N 1
ATOM 4044 C CA . HIS B 1 165 ? 1.575 -14.469 19.219 1 96.12 165 HIS B CA 1
ATOM 4045 C C . HIS B 1 165 ? 0.984 -13.062 19.156 1 96.12 165 HIS B C 1
ATOM 4047 O O . HIS B 1 165 ? 1.716 -12.086 19 1 96.12 165 HIS B O 1
ATOM 4053 N N . PHE B 1 166 ? -0.335 -12.969 19.312 1 97.75 166 PHE B N 1
ATOM 4054 C CA . PHE B 1 166 ? -0.97 -11.672 19.109 1 97.75 166 PHE B CA 1
ATOM 4055 C C . PHE B 1 166 ? -1.988 -11.398 20.203 1 97.75 166 PHE B C 1
ATOM 4057 O O . PHE B 1 166 ? -2.646 -12.32 20.703 1 97.75 166 PHE B O 1
ATOM 4064 N N . ARG B 1 167 ? -2.082 -10.109 20.516 1 97.88 167 ARG B N 1
ATOM 4065 C CA . ARG B 1 167 ? -3.121 -9.57 21.391 1 97.88 167 ARG B CA 1
ATOM 4066 C C . ARG B 1 167 ? -3.809 -8.367 20.766 1 97.88 167 ARG B C 1
ATOM 4068 O O . ARG B 1 167 ? -3.145 -7.473 20.234 1 97.88 167 ARG B O 1
ATOM 4075 N N . VAL B 1 168 ? -5.047 -8.391 20.672 1 98.25 168 VAL B N 1
ATOM 4076 C CA . VAL B 1 168 ? -5.891 -7.312 20.156 1 98.25 168 VAL B CA 1
ATOM 4077 C C . VAL B 1 168 ? -7.09 -7.113 21.094 1 98.25 168 VAL B C 1
ATOM 4079 O O . VAL B 1 168 ? -7.703 -8.086 21.531 1 98.25 168 VAL B O 1
ATOM 4082 N N . GLU B 1 169 ? -7.395 -5.875 21.422 1 98 169 GLU B N 1
ATOM 4083 C CA . GLU B 1 169 ? -8.469 -5.598 22.359 1 98 169 GLU B CA 1
ATOM 4084 C C . GLU B 1 169 ? -9.516 -4.668 21.75 1 98 169 GLU B C 1
ATOM 4086 O O . GLU B 1 169 ? -9.219 -3.512 21.453 1 98 169 GLU B O 1
ATOM 4091 N N . ASP B 1 170 ? -10.695 -5.156 21.625 1 97.44 170 ASP B N 1
ATOM 4092 C CA . ASP B 1 170 ? -11.836 -4.344 21.219 1 97.44 170 ASP B CA 1
ATOM 4093 C C . ASP B 1 170 ? -11.508 -3.512 19.984 1 97.44 170 ASP B C 1
ATOM 4095 O O . ASP B 1 170 ? -11.664 -2.289 19.984 1 97.44 170 ASP B O 1
ATOM 4099 N N . TYR B 1 171 ? -11.141 -4.168 18.984 1 97.25 171 TYR B N 1
ATOM 4100 C CA . TYR B 1 171 ? -10.594 -3.52 17.797 1 97.25 171 TYR B CA 1
ATOM 4101 C C . TYR B 1 171 ? -11.445 -3.814 16.578 1 97.25 171 TYR B C 1
ATOM 4103 O O . TYR B 1 171 ? -11.812 -4.965 16.328 1 97.25 171 TYR B O 1
ATOM 4111 N N . GLN B 1 172 ? -11.852 -2.807 15.867 1 98.12 172 GLN B N 1
ATOM 4112 C CA . GLN B 1 172 ? -12.656 -2.959 14.656 1 98.12 172 GLN B CA 1
ATOM 4113 C C . GLN B 1 172 ? -12.117 -2.094 13.523 1 98.12 172 GLN B C 1
ATOM 4115 O O . GLN B 1 172 ? -11.742 -0.938 13.742 1 98.12 172 GLN B O 1
ATOM 4120 N N . LEU B 1 173 ? -12.031 -2.676 12.367 1 98.44 173 LEU B N 1
ATOM 4121 C CA . LEU B 1 173 ? -11.578 -1.946 11.195 1 98.44 173 LEU B CA 1
ATOM 4122 C C . LEU B 1 173 ? -12.75 -1.544 10.312 1 98.44 173 LEU B C 1
ATOM 4124 O O . LEU B 1 173 ? -13.633 -2.361 10.031 1 98.44 173 LEU B O 1
ATOM 4128 N N . LYS B 1 174 ? -12.781 -0.296 9.938 1 98.25 174 LYS B N 1
ATOM 4129 C CA . LYS B 1 174 ? -13.758 0.253 9.008 1 98.25 174 LYS B CA 1
ATOM 4130 C C . LYS B 1 174 ? -13.078 1.013 7.875 1 98.25 174 LYS B C 1
ATOM 4132 O O . LYS B 1 174 ? -12.039 1.643 8.078 1 98.25 174 LYS B O 1
ATOM 4137 N N . PRO B 1 175 ? -13.648 1.076 6.652 1 98.25 175 PRO B N 1
ATOM 4138 C CA . PRO B 1 175 ? -14.836 0.333 6.242 1 98.25 175 PRO B CA 1
ATOM 4139 C C . PRO B 1 175 ? -14.555 -1.147 5.992 1 98.25 175 PRO B C 1
ATOM 4141 O O . PRO B 1 175 ? -13.422 -1.519 5.684 1 98.25 175 PRO B O 1
ATOM 4144 N N . ALA B 1 176 ? -15.477 -1.969 6.113 1 98.5 176 ALA B N 1
ATOM 4145 C CA . ALA B 1 176 ? -15.461 -3.395 5.793 1 98.5 176 ALA B CA 1
ATOM 4146 C C . ALA B 1 176 ? -16.828 -3.855 5.293 1 98.5 176 ALA B C 1
ATOM 4148 O O . ALA B 1 176 ? -17.859 -3.264 5.637 1 98.5 176 ALA B O 1
ATOM 4149 N N . GLY B 1 177 ? -16.844 -4.82 4.418 1 97.88 177 GLY B N 1
ATOM 4150 C CA . GLY B 1 177 ? -18.094 -5.438 3.988 1 97.88 177 GLY B CA 1
ATOM 4151 C C . GLY B 1 177 ? -18.844 -4.617 2.951 1 97.88 177 GLY B C 1
ATOM 4152 O O . GLY B 1 177 ? -20.047 -4.797 2.76 1 97.88 177 GLY B O 1
ATOM 4153 N N . THR B 1 178 ? -18.172 -3.707 2.279 1 97.81 178 THR B N 1
ATOM 4154 C CA . THR B 1 178 ? -18.828 -2.797 1.343 1 97.81 178 THR B CA 1
ATOM 4155 C C . THR B 1 178 ? -19.328 -3.553 0.115 1 97.81 178 THR B C 1
ATOM 4157 O O . THR B 1 178 ? -20.453 -3.326 -0.346 1 97.81 178 THR B O 1
ATOM 4160 N N . TYR B 1 179 ? -18.516 -4.453 -0.424 1 98.19 179 TYR B N 1
ATOM 4161 C CA . TYR B 1 179 ? -18.844 -5.098 -1.694 1 98.19 179 TYR B CA 1
ATOM 4162 C C . TYR B 1 179 ? -19.156 -6.574 -1.492 1 98.19 179 TYR B C 1
ATOM 4164 O O . TYR B 1 179 ? -19.906 -7.168 -2.273 1 98.19 179 TYR B O 1
ATOM 4172 N N . ARG B 1 180 ? -18.562 -7.18 -0.536 1 97.75 180 ARG B N 1
ATOM 4173 C CA . ARG B 1 180 ? -18.703 -8.57 -0.119 1 97.75 180 ARG B CA 1
ATOM 4174 C C . ARG B 1 180 ? -18.281 -8.75 1.337 1 97.75 180 ARG B C 1
ATOM 4176 O O . ARG B 1 180 ? -17.859 -7.797 1.988 1 97.75 180 ARG B O 1
ATOM 4183 N N . ALA B 1 181 ? -18.359 -9.93 1.858 1 96.62 181 ALA B N 1
ATOM 4184 C CA . ALA B 1 181 ? -18.109 -10.164 3.279 1 96.62 181 ALA B CA 1
ATOM 4185 C C . ALA B 1 181 ? -16.672 -9.844 3.645 1 96.62 181 ALA B C 1
ATOM 4187 O O . ALA B 1 181 ? -16.406 -9.289 4.711 1 96.62 181 ALA B O 1
ATOM 4188 N N . ARG B 1 182 ? -15.75 -10.25 2.793 1 97.44 182 ARG B N 1
ATOM 4189 C CA . ARG B 1 182 ? -14.32 -9.945 2.902 1 97.44 182 ARG B CA 1
ATOM 4190 C C . ARG B 1 182 ? -13.594 -10.281 1.608 1 97.44 182 ARG B C 1
ATOM 4192 O O . ARG B 1 182 ? -14.125 -10.984 0.75 1 97.44 182 ARG B O 1
ATOM 4199 N N . PRO B 1 183 ? -12.352 -9.734 1.414 1 98.5 183 PRO B N 1
ATOM 4200 C CA . PRO B 1 183 ? -11.531 -10.188 0.283 1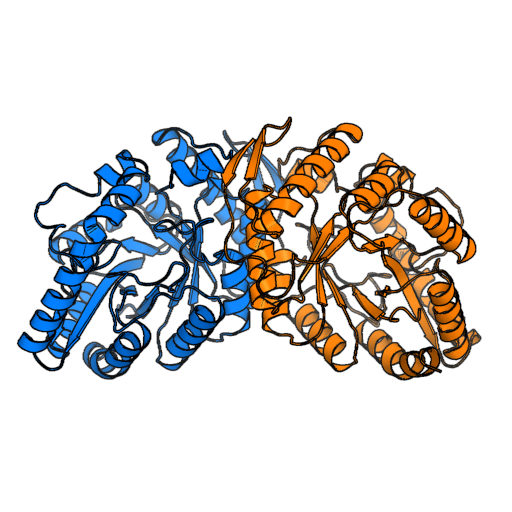 98.5 183 PRO B CA 1
ATOM 4201 C C . PRO B 1 183 ? -11.328 -11.703 0.269 1 98.5 183 PRO B C 1
ATOM 4203 O O . PRO B 1 183 ? -11.297 -12.336 1.327 1 98.5 183 PRO B O 1
ATOM 4206 N N . THR B 1 184 ? -11.242 -12.234 -0.911 1 97.94 184 THR B N 1
ATOM 4207 C CA . THR B 1 184 ? -10.984 -13.664 -1.077 1 97.94 184 THR B CA 1
ATOM 4208 C C . THR B 1 184 ? -9.625 -14.039 -0.491 1 97.94 184 THR B C 1
ATOM 4210 O O . THR B 1 184 ? -8.648 -13.297 -0.642 1 97.94 184 THR B O 1
ATOM 4213 N N . ILE B 1 185 ? -9.562 -15.156 0.158 1 97.94 185 ILE B N 1
ATOM 4214 C CA . ILE B 1 185 ? -8.312 -15.664 0.715 1 97.94 185 ILE B CA 1
ATOM 4215 C C . ILE B 1 185 ? -7.871 -16.906 -0.045 1 97.94 185 ILE B C 1
ATOM 4217 O O . ILE B 1 185 ? -8.555 -17.938 -0.017 1 97.94 185 ILE B O 1
ATOM 4221 N N . TYR B 1 186 ? -6.809 -16.766 -0.726 1 97.69 186 TYR B N 1
ATOM 4222 C CA . TYR B 1 186 ? -6.105 -17.891 -1.355 1 97.69 186 TYR B CA 1
ATOM 4223 C C . TYR B 1 186 ? -5.047 -18.453 -0.42 1 97.69 186 TYR B C 1
ATOM 4225 O O . TYR B 1 186 ? -4.418 -17.719 0.34 1 97.69 186 TYR B O 1
ATOM 4233 N N . VAL B 1 187 ? -4.855 -19.734 -0.423 1 95.31 187 VAL B N 1
ATOM 4234 C CA . VAL B 1 187 ? -3.812 -20.375 0.364 1 95.31 187 VAL B CA 1
ATOM 4235 C C . VAL B 1 187 ? -2.98 -21.297 -0.534 1 95.31 187 VAL B C 1
ATOM 4237 O O . VAL B 1 187 ? -3.531 -22.109 -1.284 1 95.31 187 VAL B O 1
ATOM 4240 N N . GLY B 1 188 ? -1.738 -21.094 -0.511 1 92.44 188 GLY B N 1
ATOM 4241 C CA . GLY B 1 188 ? -0.821 -21.969 -1.223 1 92.44 188 GLY B CA 1
ATOM 4242 C C . GLY B 1 188 ? -0.174 -23.016 -0.328 1 92.44 188 GLY B C 1
ATOM 4243 O O . GLY B 1 188 ? -0.229 -22.906 0.899 1 92.44 188 GLY B O 1
ATOM 4244 N N . GLY B 1 189 ? 0.41 -24 -0.914 1 88.12 189 GLY B N 1
ATOM 4245 C CA . GLY B 1 189 ? 1.086 -25.078 -0.209 1 88.12 189 GLY B CA 1
ATOM 4246 C C . GLY B 1 189 ? 0.322 -26.391 -0.249 1 88.12 189 GLY B C 1
ATOM 4247 O O . GLY B 1 189 ? -0.91 -26.391 -0.296 1 88.12 189 GLY B O 1
ATOM 4248 N N . GLU B 1 190 ? 1.081 -27.531 -0.214 1 86.38 190 GLU B N 1
ATOM 4249 C CA . GLU B 1 190 ? 0.424 -28.828 -0.378 1 86.38 190 GLU B CA 1
ATOM 4250 C C . GLU B 1 190 ? 0.695 -29.734 0.815 1 86.38 190 GLU B C 1
ATOM 4252 O O . GLU B 1 190 ? 0.178 -30.844 0.879 1 86.38 190 GLU B O 1
ATOM 4257 N N . SER B 1 191 ? 1.437 -29.188 1.787 1 85.94 191 SER B N 1
ATOM 4258 C CA . SER B 1 191 ? 1.682 -29.953 3.002 1 85.94 191 SER B CA 1
ATOM 4259 C C . SER B 1 191 ? 0.399 -30.141 3.803 1 85.94 191 SER B C 1
ATOM 4261 O O . SER B 1 191 ? -0.604 -29.469 3.551 1 85.94 191 SER B O 1
ATOM 4263 N N . GLU B 1 192 ? 0.441 -31.047 4.727 1 87.94 192 GLU B N 1
ATOM 4264 C CA . GLU B 1 192 ? -0.736 -31.312 5.547 1 87.94 192 GLU B CA 1
ATOM 4265 C C . GLU B 1 192 ? -1.154 -30.078 6.324 1 87.94 192 GLU B C 1
ATOM 4267 O O . GLU B 1 192 ? -2.336 -29.719 6.355 1 87.94 192 GLU B O 1
ATOM 4272 N N . PRO B 1 193 ? -0.218 -29.359 6.914 1 86.19 193 PRO B N 1
ATOM 4273 C CA . PRO B 1 193 ? -0.632 -28.125 7.594 1 86.19 193 PRO B CA 1
ATOM 4274 C C . PRO B 1 193 ? -1.25 -27.109 6.641 1 86.19 193 PRO B C 1
ATOM 4276 O O . PRO B 1 193 ? -2.191 -26.406 7.012 1 86.19 193 PRO B O 1
ATOM 4279 N N . ALA B 1 194 ? -0.737 -27.031 5.453 1 86.62 194 ALA B N 1
ATOM 4280 C CA . ALA B 1 194 ? -1.301 -26.125 4.465 1 86.62 194 ALA B CA 1
ATOM 4281 C C . ALA B 1 194 ? -2.727 -26.516 4.094 1 86.62 194 ALA B C 1
ATOM 4283 O O . ALA B 1 194 ? -3.605 -25.672 3.969 1 86.62 194 ALA B O 1
ATOM 4284 N N . ARG B 1 195 ? -2.959 -27.797 3.93 1 88.44 195 ARG B N 1
ATOM 4285 C CA . ARG B 1 195 ? -4.289 -28.297 3.602 1 88.44 195 ARG B CA 1
ATOM 4286 C C . ARG B 1 195 ? -5.273 -28.031 4.73 1 88.44 195 ARG B C 1
ATOM 4288 O O . ARG B 1 195 ? -6.426 -27.656 4.48 1 88.44 195 ARG B O 1
ATOM 4295 N N . ALA B 1 196 ? -4.82 -28.203 5.93 1 87.19 196 ALA B N 1
ATOM 4296 C CA . ALA B 1 196 ? -5.664 -27.891 7.078 1 87.19 196 ALA B CA 1
ATOM 4297 C C . ALA B 1 196 ? -6.004 -26.406 7.125 1 87.19 196 ALA B C 1
ATOM 4299 O O . ALA B 1 196 ? -7.141 -26.031 7.41 1 87.19 196 ALA B O 1
ATOM 4300 N N . LEU B 1 197 ? -5.043 -25.609 6.82 1 88.62 197 LEU B N 1
ATOM 4301 C CA . LEU B 1 197 ? -5.207 -24.156 6.848 1 88.62 197 LEU B CA 1
ATOM 4302 C C . LEU B 1 197 ? -6.242 -23.703 5.816 1 88.62 197 LEU B C 1
ATOM 4304 O O . LEU B 1 197 ? -7.094 -22.875 6.113 1 88.62 197 LEU B O 1
ATOM 4308 N N . VAL B 1 198 ? -6.113 -24.219 4.641 1 90.25 198 VAL B N 1
ATOM 4309 C CA . VAL B 1 198 ? -7.039 -23.797 3.598 1 90.25 198 VAL B CA 1
ATOM 4310 C C . VAL B 1 198 ? -8.453 -24.281 3.928 1 90.25 198 VAL B C 1
ATOM 4312 O O . VAL B 1 198 ? -9.43 -23.594 3.637 1 90.25 198 VAL B O 1
ATOM 4315 N N . ALA B 1 199 ? -8.578 -25.422 4.48 1 88.44 199 ALA B N 1
ATOM 4316 C CA . ALA B 1 199 ? -9.891 -25.922 4.875 1 88.44 199 ALA B CA 1
ATOM 4317 C C . ALA B 1 199 ? -10.531 -25.031 5.934 1 88.44 199 ALA B C 1
ATOM 4319 O O . ALA B 1 199 ? -11.742 -24.828 5.93 1 88.44 199 ALA B O 1
ATOM 4320 N N . ASP B 1 200 ? -9.695 -24.453 6.762 1 88.62 200 ASP B N 1
ATOM 4321 C CA . ASP B 1 200 ? -10.195 -23.672 7.891 1 88.62 200 ASP B CA 1
ATOM 4322 C C . ASP B 1 200 ? -10.477 -22.219 7.477 1 88.62 200 ASP B C 1
ATOM 4324 O O . ASP B 1 200 ? -11.453 -21.625 7.926 1 88.62 200 ASP B O 1
ATOM 4328 N N . HIS B 1 201 ? -9.617 -21.656 6.59 1 89.88 201 HIS B N 1
ATOM 4329 C CA . HIS B 1 201 ? -9.664 -20.203 6.445 1 89.88 201 HIS B CA 1
ATOM 4330 C C . HIS B 1 201 ? -9.664 -19.797 4.977 1 89.88 201 HIS B C 1
ATOM 4332 O O . HIS B 1 201 ? -9.883 -18.625 4.648 1 89.88 201 HIS B O 1
ATOM 4338 N N . GLY B 1 202 ? -9.422 -20.688 4.105 1 93.81 202 GLY B N 1
ATOM 4339 C CA . GLY B 1 202 ? -9.242 -20.344 2.705 1 93.81 202 GLY B CA 1
ATOM 4340 C C . GLY B 1 202 ? -10.531 -20.375 1.911 1 93.81 202 GLY B C 1
ATOM 4341 O O . GLY B 1 202 ? -11.508 -21 2.322 1 93.81 202 GLY B O 1
ATOM 4342 N N . ASP B 1 203 ? -10.578 -19.609 0.831 1 96 203 ASP B N 1
ATOM 4343 C CA . ASP B 1 203 ? -11.641 -19.688 -0.17 1 96 203 ASP B CA 1
ATOM 4344 C C . ASP B 1 203 ? -11.188 -20.484 -1.393 1 96 203 ASP B C 1
ATOM 4346 O O . ASP B 1 203 ? -11.984 -21.172 -2.016 1 96 203 ASP B O 1
ATOM 4350 N N . VAL B 1 204 ? -9.914 -20.328 -1.724 1 96.25 204 VAL B N 1
ATOM 4351 C CA . VAL B 1 204 ? -9.344 -20.984 -2.898 1 96.25 204 VAL B CA 1
ATOM 4352 C C . VAL B 1 204 ? -8 -21.609 -2.535 1 96.25 204 VAL B C 1
ATOM 4354 O O . VAL B 1 204 ? -7.156 -20.969 -1.908 1 96.25 204 VAL B O 1
ATOM 4357 N N . TRP B 1 205 ? -7.812 -22.844 -2.857 1 96.19 205 TRP B N 1
ATOM 4358 C CA . TRP B 1 205 ? -6.539 -23.531 -2.67 1 96.19 205 TRP B CA 1
ATOM 4359 C C . TRP B 1 205 ? -5.715 -23.516 -3.953 1 96.19 205 TRP B C 1
ATOM 4361 O O . TRP B 1 205 ? -6.164 -24 -4.992 1 96.19 205 TRP B O 1
ATOM 4371 N N . PHE B 1 206 ? -4.559 -22.953 -3.91 1 96.69 206 PHE B N 1
ATOM 4372 C CA . PHE B 1 206 ? -3.633 -22.938 -5.039 1 96.69 206 PHE B CA 1
ATOM 4373 C C . PHE B 1 206 ? -2.779 -24.203 -5.043 1 96.69 206 PHE B C 1
ATOM 4375 O O . PHE B 1 206 ? -2.014 -24.453 -4.109 1 96.69 206 PHE B O 1
ATOM 4382 N N . ILE B 1 207 ? -2.861 -24.922 -6.121 1 96.69 207 ILE B N 1
ATOM 4383 C CA . ILE B 1 207 ? -2.115 -26.156 -6.312 1 96.69 207 ILE B CA 1
ATOM 4384 C C . ILE B 1 207 ? -1.012 -25.953 -7.344 1 96.69 207 ILE B C 1
ATOM 4386 O O . ILE B 1 207 ? -1.237 -25.312 -8.383 1 96.69 207 ILE B O 1
ATOM 4390 N N . ASN B 1 208 ? 0.181 -26.453 -7.062 1 96.12 208 ASN B N 1
ATOM 4391 C CA . ASN B 1 208 ? 1.264 -26.391 -8.039 1 96.12 208 ASN B CA 1
ATOM 4392 C C . ASN B 1 208 ? 0.984 -27.297 -9.242 1 96.12 208 ASN B C 1
ATOM 4394 O O . ASN B 1 208 ? 0.314 -28.312 -9.109 1 96.12 208 ASN B O 1
ATOM 4398 N N . GLY B 1 209 ? 1.53 -26.922 -10.336 1 96.88 209 GLY B N 1
ATOM 4399 C CA . GLY B 1 209 ? 1.387 -27.75 -11.523 1 96.88 209 GLY B CA 1
ATOM 4400 C C . GLY B 1 209 ? 1.902 -29.156 -11.344 1 96.88 209 GLY B C 1
ATOM 4401 O O . GLY B 1 209 ? 3.016 -29.359 -10.852 1 96.88 209 GLY B O 1
ATOM 4402 N N . GLN B 1 210 ? 1.111 -30.078 -11.703 1 97.12 210 GLN B N 1
ATOM 4403 C CA . GLN B 1 210 ? 1.425 -31.5 -11.648 1 97.12 210 GLN B CA 1
ATOM 4404 C C . GLN B 1 210 ? 0.429 -32.312 -12.469 1 97.12 210 GLN B C 1
ATOM 4406 O O . GLN B 1 210 ? -0.58 -31.781 -12.938 1 97.12 210 GLN B O 1
ATOM 4411 N N . PRO B 1 211 ? 0.746 -33.562 -12.711 1 97.06 211 PRO B N 1
ATOM 4412 C CA . PRO B 1 211 ? -0.135 -34.375 -13.562 1 97.06 211 PRO B CA 1
ATOM 4413 C C . PRO B 1 211 ? -1.571 -34.406 -13.055 1 97.06 211 PRO B C 1
ATOM 4415 O O . PRO B 1 211 ? -1.799 -34.406 -11.836 1 97.06 211 PRO B O 1
ATOM 4418 N N . LEU B 1 212 ? -2.521 -34.562 -13.953 1 98.19 212 LEU B N 1
ATOM 4419 C CA . LEU B 1 212 ? -3.957 -34.5 -13.703 1 98.19 212 LEU B CA 1
ATOM 4420 C C . LEU B 1 212 ? -4.367 -35.469 -12.602 1 98.19 212 LEU B C 1
ATOM 4422 O O . LEU B 1 212 ? -5.125 -35.094 -11.703 1 98.19 212 LEU B O 1
ATOM 4426 N N . ALA B 1 213 ? -3.814 -36.656 -12.633 1 97.75 213 ALA B N 1
ATOM 4427 C CA . ALA B 1 213 ? -4.199 -37.656 -11.656 1 97.75 213 ALA B CA 1
ATOM 4428 C C . ALA B 1 213 ? -3.811 -37.25 -10.242 1 97.75 213 ALA B C 1
ATOM 4430 O O . ALA B 1 213 ? -4.582 -37.406 -9.297 1 97.75 213 ALA B O 1
ATOM 4431 N N . ALA B 1 214 ? -2.627 -36.656 -10.125 1 96.69 214 ALA B N 1
ATOM 4432 C CA . ALA B 1 214 ? -2.146 -36.188 -8.828 1 96.69 214 ALA B CA 1
ATOM 4433 C C . ALA B 1 214 ? -3.006 -35.031 -8.312 1 96.69 214 ALA B C 1
ATOM 4435 O 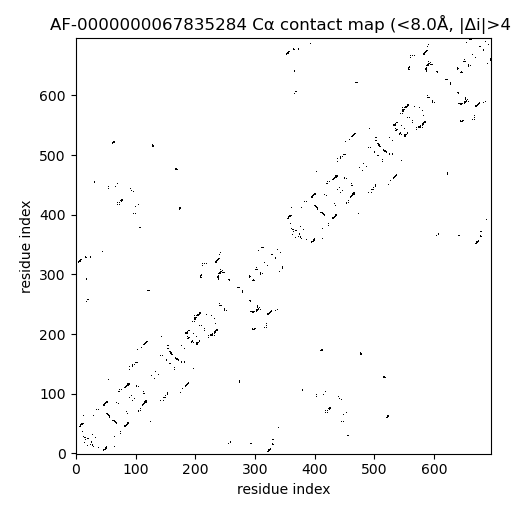O . ALA B 1 214 ? -3.332 -35 -7.121 1 96.69 214 ALA B O 1
ATOM 4436 N N . VAL B 1 215 ? -3.359 -34.125 -9.164 1 97.19 215 VAL B N 1
ATOM 4437 C CA . VAL B 1 215 ? -4.203 -33 -8.797 1 97.19 215 VAL B CA 1
ATOM 4438 C C . VAL B 1 215 ? -5.574 -33.5 -8.344 1 97.19 215 VAL B C 1
ATOM 4440 O O . VAL B 1 215 ? -6.102 -33.031 -7.332 1 97.19 215 VAL B O 1
ATOM 4443 N N . ALA B 1 216 ? -6.129 -34.438 -9.102 1 97.31 216 ALA B N 1
ATOM 4444 C CA . ALA B 1 216 ? -7.426 -35.031 -8.742 1 97.31 216 ALA B CA 1
ATOM 4445 C C . ALA B 1 216 ? -7.383 -35.656 -7.355 1 97.31 216 ALA B C 1
ATOM 4447 O O . ALA B 1 216 ? -8.328 -35.5 -6.574 1 97.31 216 ALA B O 1
ATOM 4448 N N . ASP B 1 217 ? -6.293 -36.312 -7.062 1 95.56 217 ASP B N 1
ATOM 4449 C CA . ASP B 1 217 ? -6.121 -36.938 -5.754 1 95.56 217 ASP B CA 1
ATOM 4450 C C . ASP B 1 217 ? -6.066 -35.875 -4.648 1 95.56 217 ASP B C 1
ATOM 4452 O O . ASP B 1 217 ? -6.664 -36.062 -3.586 1 95.56 217 ASP B O 1
ATOM 4456 N N . LEU B 1 218 ? -5.34 -34.844 -4.918 1 93.94 218 LEU B N 1
ATOM 4457 C CA . LEU B 1 218 ? -5.219 -33.75 -3.951 1 93.94 218 LEU B CA 1
ATOM 4458 C C . LEU B 1 218 ? -6.578 -33.125 -3.678 1 93.94 218 LEU B C 1
ATOM 4460 O O . LEU B 1 218 ? -6.941 -32.906 -2.521 1 93.94 218 LEU B O 1
ATOM 4464 N N . ILE B 1 219 ? -7.312 -32.812 -4.727 1 94.69 219 ILE B N 1
ATOM 4465 C CA . ILE B 1 219 ? -8.625 -32.219 -4.602 1 94.69 219 ILE B CA 1
ATOM 4466 C C . ILE B 1 219 ? -9.562 -33.125 -3.822 1 94.69 219 ILE B C 1
ATOM 4468 O O . ILE B 1 219 ? -10.281 -32.656 -2.928 1 94.69 219 ILE B O 1
ATOM 4472 N N . ALA B 1 220 ? -9.523 -34.406 -4.129 1 93.69 220 ALA B N 1
ATOM 4473 C CA . ALA B 1 220 ? -10.359 -35.375 -3.43 1 93.69 220 ALA B CA 1
ATOM 4474 C C . ALA B 1 220 ? -10.047 -35.406 -1.938 1 93.69 220 ALA B C 1
ATOM 4476 O O . ALA B 1 220 ? -10.953 -35.5 -1.106 1 93.69 220 ALA B O 1
ATOM 4477 N N . ASP B 1 221 ? -8.844 -35.312 -1.579 1 91.44 221 ASP B N 1
ATOM 4478 C CA . ASP B 1 221 ? -8.414 -35.312 -0.185 1 91.44 221 ASP B CA 1
ATOM 4479 C C . ASP B 1 221 ? -8.953 -34.125 0.574 1 91.44 221 ASP B C 1
ATOM 4481 O O . ASP B 1 221 ? -9.516 -34.25 1.661 1 91.44 221 ASP B O 1
ATOM 4485 N N . VAL B 1 222 ? -8.797 -32.938 -0.008 1 90.56 222 VAL B N 1
ATOM 4486 C CA . VAL B 1 222 ? -9.188 -31.703 0.666 1 90.56 222 VAL B CA 1
ATOM 4487 C C . VAL B 1 222 ? -10.711 -31.609 0.707 1 90.56 222 VAL B C 1
ATOM 4489 O O . VAL B 1 222 ? -11.273 -31.078 1.673 1 90.56 222 VAL B O 1
ATOM 4492 N N . ALA B 1 223 ? -11.359 -32.125 -0.337 1 89.56 223 ALA B N 1
ATOM 4493 C CA . ALA B 1 223 ? -12.82 -32.094 -0.422 1 89.56 223 ALA B CA 1
ATOM 4494 C C . ALA B 1 223 ? -13.469 -32.906 0.694 1 89.56 223 ALA B C 1
ATOM 4496 O O . ALA B 1 223 ? -14.633 -32.688 1.039 1 89.56 223 ALA B O 1
ATOM 4497 N N . ARG B 1 224 ? -12.766 -33.781 1.265 1 88.5 224 ARG B N 1
ATOM 4498 C CA . ARG B 1 224 ? -13.281 -34.656 2.324 1 88.5 224 ARG B CA 1
ATOM 4499 C C . ARG B 1 224 ? -13.211 -33.969 3.68 1 88.5 224 ARG B C 1
ATOM 4501 O O . ARG B 1 224 ? -13.82 -34.406 4.648 1 88.5 224 ARG B O 1
ATOM 4508 N N . ARG B 1 225 ? -12.516 -32.906 3.703 1 85.94 225 ARG B N 1
ATOM 4509 C CA . ARG B 1 225 ? -12.352 -32.188 4.965 1 85.94 225 ARG B CA 1
ATOM 4510 C C . ARG B 1 225 ? -13.523 -31.234 5.215 1 85.94 225 ARG B C 1
ATOM 4512 O O . ARG B 1 225 ? -14.156 -30.766 4.273 1 85.94 225 ARG B O 1
ATOM 4519 N N . PRO B 1 226 ? -13.805 -31.031 6.508 1 81.81 226 PRO B N 1
ATOM 4520 C CA . PRO B 1 226 ? -14.836 -30.031 6.789 1 81.81 226 PRO B CA 1
ATOM 4521 C C . PRO B 1 226 ? -14.453 -28.641 6.305 1 81.81 226 PRO B C 1
ATOM 4523 O O . PRO B 1 226 ? -13.297 -28.234 6.438 1 81.81 226 PRO B O 1
ATOM 4526 N N . ALA B 1 227 ? -15.398 -28.094 5.551 1 75.94 227 ALA B N 1
ATOM 4527 C CA . ALA B 1 227 ? -15.164 -26.734 5.047 1 75.94 227 ALA B CA 1
ATOM 4528 C C . ALA B 1 227 ? -15.844 -25.703 5.934 1 75.94 227 ALA B C 1
ATOM 4530 O O . ALA B 1 227 ? -17.062 -25.531 5.879 1 75.94 227 ALA B O 1
ATOM 4531 N N . ALA B 1 228 ? -15.023 -24.891 6.656 1 76.94 228 ALA B N 1
ATOM 4532 C CA . ALA B 1 228 ? -15.547 -23.938 7.617 1 76.94 228 ALA B CA 1
ATOM 4533 C C . ALA B 1 228 ? -16.141 -22.719 6.91 1 76.94 228 ALA B C 1
ATOM 4535 O O . ALA B 1 228 ? -17.062 -22.078 7.426 1 76.94 228 ALA B O 1
ATOM 4536 N N . GLN B 1 229 ? -15.641 -22.391 5.723 1 79.38 229 GLN B N 1
ATOM 4537 C CA . GLN B 1 229 ? -16.016 -21.141 5.062 1 79.38 229 GLN B CA 1
ATOM 4538 C C . GLN B 1 229 ? -16.891 -21.406 3.834 1 79.38 229 GLN B C 1
ATOM 4540 O O . GLN B 1 229 ? -17.078 -20.531 2.992 1 79.38 229 GLN B O 1
ATOM 4545 N N . GLY B 1 230 ? -17.297 -22.562 3.641 1 83.12 230 GLY B N 1
ATOM 4546 C CA . GLY B 1 230 ? -18.031 -22.906 2.441 1 83.12 230 GLY B CA 1
ATOM 4547 C C . GLY B 1 230 ? -17.234 -23.75 1.464 1 83.12 230 GLY B C 1
ATOM 4548 O O . GLY B 1 230 ? -16.188 -24.281 1.812 1 83.12 230 GLY B O 1
ATOM 4549 N N . ARG B 1 231 ? -17.812 -23.781 0.272 1 86.19 231 ARG B N 1
ATOM 4550 C CA . ARG B 1 231 ? -17.188 -24.625 -0.743 1 86.19 231 ARG B CA 1
ATOM 4551 C C . ARG B 1 231 ? -15.812 -24.094 -1.129 1 86.19 231 ARG B C 1
ATOM 4553 O O . ARG B 1 231 ? -15.672 -22.922 -1.502 1 86.19 231 ARG B O 1
ATOM 4560 N N . LEU B 1 232 ? -14.859 -24.922 -1.039 1 93.06 232 LEU B N 1
ATOM 4561 C CA . LEU B 1 232 ? -13.5 -24.594 -1.44 1 93.06 232 LEU B CA 1
ATOM 4562 C C . LEU B 1 232 ? -13.352 -24.609 -2.959 1 93.06 232 LEU B C 1
ATOM 4564 O O . LEU B 1 232 ? -13.875 -25.516 -3.619 1 93.06 232 LEU B O 1
ATOM 4568 N N . ARG B 1 233 ? -12.734 -23.625 -3.484 1 95.62 233 ARG B N 1
ATOM 4569 C CA . ARG B 1 233 ? -12.375 -23.594 -4.898 1 95.62 233 ARG B CA 1
ATOM 4570 C C . ARG B 1 233 ? -10.898 -23.906 -5.102 1 95.62 233 ARG B C 1
ATOM 4572 O O . ARG B 1 233 ? -10.125 -23.906 -4.145 1 95.62 233 ARG B O 1
ATOM 4579 N N . TYR B 1 234 ? -10.547 -24.25 -6.324 1 96.88 234 TYR B N 1
ATOM 4580 C CA . TYR B 1 234 ? -9.188 -24.719 -6.574 1 96.88 234 TYR B CA 1
ATOM 4581 C C . TYR B 1 234 ? -8.562 -23.969 -7.746 1 96.88 234 TYR B C 1
ATOM 4583 O O . TYR B 1 234 ? -9.219 -23.734 -8.766 1 96.88 234 TYR B O 1
ATOM 4591 N N . GLY B 1 235 ? -7.391 -23.547 -7.574 1 97.94 235 GLY B N 1
ATOM 4592 C CA . GLY B 1 235 ? -6.559 -22.984 -8.625 1 97.94 235 GLY B CA 1
ATOM 4593 C C . GLY B 1 235 ? -5.316 -23.812 -8.906 1 97.94 235 GLY B C 1
ATOM 4594 O O . GLY B 1 235 ? -4.785 -24.484 -8.016 1 97.94 235 GLY B O 1
ATOM 4595 N N . LEU B 1 236 ? -4.805 -23.766 -10.117 1 98.38 236 LEU B N 1
ATOM 4596 C CA . LEU B 1 236 ? -3.627 -24.516 -10.547 1 98.38 236 LEU B CA 1
ATOM 4597 C C . LEU B 1 236 ? -2.609 -23.594 -11.211 1 98.38 236 LEU B C 1
ATOM 4599 O O . LEU B 1 236 ? -2.953 -22.844 -12.125 1 98.38 236 LEU B O 1
ATOM 4603 N N . SER B 1 237 ? -1.418 -23.641 -10.703 1 97.94 237 SER B N 1
ATOM 4604 C CA . SER B 1 237 ? -0.327 -22.984 -11.414 1 97.94 237 SER B CA 1
ATOM 4605 C C . SER B 1 237 ? 0.116 -23.781 -12.625 1 97.94 237 SER B C 1
ATOM 4607 O O . SER B 1 237 ? 0.183 -25.016 -12.57 1 97.94 237 SER B O 1
ATOM 4609 N N . ALA B 1 238 ? 0.462 -23.125 -13.719 1 98.12 238 ALA B N 1
ATOM 4610 C CA . ALA B 1 238 ? 0.955 -23.828 -14.891 1 98.12 238 ALA B CA 1
ATOM 4611 C C . ALA B 1 238 ? 1.73 -22.906 -15.812 1 98.12 238 ALA B C 1
ATOM 4613 O O . ALA B 1 238 ? 1.449 -21.703 -15.875 1 98.12 238 ALA B O 1
ATOM 4614 N N . PHE B 1 239 ? 2.688 -23.422 -16.453 1 98.12 239 PHE B N 1
ATOM 4615 C CA . PHE B 1 239 ? 3.408 -22.766 -17.531 1 98.12 239 PHE B CA 1
ATOM 4616 C C . PHE B 1 239 ? 2.926 -23.266 -18.891 1 98.12 239 PHE B C 1
ATOM 4618 O O . PHE B 1 239 ? 2.887 -24.469 -19.125 1 98.12 239 PHE B O 1
ATOM 4625 N N . VAL B 1 240 ? 2.57 -22.359 -19.797 1 98.56 240 VAL B N 1
ATOM 4626 C CA . VAL B 1 240 ? 1.918 -22.734 -21.047 1 98.56 240 VAL B CA 1
ATOM 4627 C C . VAL B 1 240 ? 2.893 -22.562 -22.219 1 98.56 240 VAL B C 1
ATOM 4629 O O . VAL B 1 240 ? 3.562 -21.531 -22.328 1 98.56 240 VAL B O 1
ATOM 4632 N N . ILE B 1 241 ? 2.998 -23.562 -22.984 1 98.56 241 ILE B N 1
ATOM 4633 C CA . ILE B 1 241 ? 3.613 -23.516 -24.312 1 98.56 241 ILE B CA 1
ATOM 4634 C C . ILE B 1 241 ? 2.65 -24.078 -25.344 1 98.56 241 ILE B C 1
ATOM 4636 O O . ILE B 1 241 ? 2.613 -25.281 -25.578 1 98.56 241 ILE B O 1
ATOM 4640 N N . ALA B 1 242 ? 1.882 -23.188 -26 1 98.81 242 ALA B N 1
ATOM 4641 C CA . ALA B 1 242 ? 0.863 -23.594 -26.969 1 98.81 242 ALA B CA 1
ATOM 4642 C C . ALA B 1 242 ? 1.234 -23.125 -28.375 1 98.81 242 ALA B C 1
ATOM 4644 O O . ALA B 1 242 ? 1.733 -22.016 -28.562 1 98.81 242 ALA B O 1
ATOM 4645 N N . ARG B 1 243 ? 1.078 -24 -29.297 1 98.81 243 ARG B N 1
ATOM 4646 C CA . ARG B 1 243 ? 1.379 -23.734 -30.688 1 98.81 243 ARG B CA 1
ATOM 4647 C C . ARG B 1 243 ? 0.316 -24.344 -31.609 1 98.81 243 ARG B C 1
ATOM 4649 O O . ARG B 1 243 ? -0.624 -24.984 -31.141 1 98.81 243 ARG B O 1
ATOM 4656 N N . GLU B 1 244 ? 0.483 -24.047 -32.875 1 98.56 244 GLU B N 1
ATOM 4657 C CA . GLU B 1 244 ? -0.435 -24.625 -33.875 1 98.56 244 GLU B CA 1
ATOM 4658 C C . GLU B 1 244 ? -0.319 -26.141 -33.906 1 98.56 244 GLU B C 1
ATOM 4660 O O . GLU B 1 244 ? -1.323 -26.844 -34.031 1 98.56 244 GLU B O 1
ATOM 4665 N N . THR B 1 245 ? 0.948 -26.625 -33.781 1 98.62 245 THR B N 1
ATOM 4666 C CA . THR B 1 245 ? 1.156 -28.078 -33.812 1 98.62 245 THR B CA 1
ATOM 4667 C C . THR B 1 245 ? 1.887 -28.547 -32.562 1 98.62 245 THR B C 1
ATOM 4669 O O . THR B 1 245 ? 2.607 -27.766 -31.922 1 98.62 245 THR B O 1
ATOM 4672 N N . GLU B 1 246 ? 1.693 -29.859 -32.281 1 98.31 246 GLU B N 1
ATOM 4673 C CA . GLU B 1 246 ? 2.402 -30.484 -31.172 1 98.31 246 GLU B CA 1
ATOM 4674 C C . GLU B 1 246 ? 3.914 -30.359 -31.344 1 98.31 246 GLU B C 1
ATOM 4676 O O . GLU B 1 246 ? 4.625 -30.047 -30.391 1 98.31 246 GLU B O 1
ATOM 4681 N N . ALA B 1 247 ? 4.418 -30.547 -32.562 1 98.44 247 ALA B N 1
ATOM 4682 C CA . ALA B 1 247 ? 5.852 -30.516 -32.844 1 98.44 247 ALA B CA 1
ATOM 4683 C C . ALA B 1 247 ? 6.434 -29.141 -32.562 1 98.44 247 ALA B C 1
ATOM 4685 O O . ALA B 1 247 ? 7.496 -29.031 -31.938 1 98.44 247 ALA B O 1
ATOM 4686 N N . GLU B 1 248 ? 5.727 -28.094 -32.969 1 98.62 248 GLU B N 1
ATOM 4687 C CA . GLU B 1 248 ? 6.188 -26.734 -32.719 1 98.62 248 GLU B CA 1
ATOM 4688 C C . GLU B 1 248 ? 6.258 -26.438 -31.219 1 98.62 248 GLU B C 1
ATOM 4690 O O . GLU B 1 248 ? 7.18 -25.75 -30.766 1 98.62 248 GLU B O 1
ATOM 4695 N N . ALA B 1 249 ? 5.266 -26.891 -30.5 1 98.69 249 ALA B N 1
ATOM 4696 C CA . ALA B 1 249 ? 5.238 -26.672 -29.047 1 98.69 249 ALA B CA 1
ATOM 4697 C C . ALA B 1 249 ? 6.414 -27.375 -28.375 1 98.69 249 ALA B C 1
ATOM 4699 O O . ALA B 1 249 ? 7.062 -26.812 -27.5 1 98.69 249 ALA B O 1
ATOM 4700 N N . GLN B 1 250 ? 6.68 -28.641 -28.797 1 97.75 250 GLN B N 1
ATOM 4701 C CA . GLN B 1 250 ? 7.777 -29.406 -28.219 1 97.75 250 GLN B CA 1
ATOM 4702 C C . GLN B 1 250 ? 9.125 -28.766 -28.531 1 97.75 250 GLN B C 1
ATOM 4704 O O . GLN B 1 250 ? 10.039 -28.797 -27.703 1 97.75 250 GLN B O 1
ATOM 4709 N N . ASP B 1 251 ? 9.219 -28.188 -29.75 1 98 251 ASP B N 1
ATOM 4710 C CA . ASP B 1 251 ? 10.438 -27.469 -30.125 1 98 251 ASP B CA 1
ATOM 4711 C C . ASP B 1 251 ? 10.664 -26.266 -29.203 1 98 251 ASP B C 1
ATOM 4713 O O . ASP B 1 251 ? 11.781 -26.047 -28.734 1 98 251 ASP B O 1
ATOM 4717 N N . GLU B 1 252 ? 9.617 -25.562 -28.969 1 97.5 252 GLU B N 1
ATOM 4718 C CA . GLU B 1 252 ? 9.727 -24.391 -28.094 1 97.5 252 GLU B CA 1
ATOM 4719 C C . GLU B 1 252 ? 10.023 -24.828 -26.656 1 97.5 252 GLU B C 1
ATOM 4721 O O . GLU B 1 252 ? 10.789 -24.156 -25.953 1 97.5 252 GLU B O 1
ATOM 4726 N N . PHE B 1 253 ? 9.414 -25.859 -26.203 1 96.94 253 PHE B N 1
ATOM 4727 C CA . PHE B 1 253 ? 9.688 -26.406 -24.891 1 96.94 253 PHE B CA 1
ATOM 4728 C C . PHE B 1 253 ? 11.172 -26.75 -24.75 1 96.94 253 PHE B C 1
ATOM 4730 O O . PHE B 1 253 ? 11.805 -26.375 -23.75 1 96.94 253 PHE B O 1
ATOM 4737 N N . ALA B 1 254 ? 11.656 -27.453 -25.719 1 94.81 254 ALA B N 1
ATOM 4738 C CA . ALA B 1 254 ? 13.07 -27.844 -25.719 1 94.81 254 ALA B CA 1
ATOM 4739 C C . ALA B 1 254 ? 13.969 -26.609 -25.688 1 94.81 254 ALA B C 1
ATOM 4741 O O . ALA B 1 254 ? 14.992 -26.609 -24.984 1 94.81 254 ALA B O 1
ATOM 4742 N N . ARG B 1 255 ? 13.586 -25.609 -26.438 1 94.62 255 ARG B N 1
ATOM 4743 C CA . ARG B 1 255 ? 14.359 -24.359 -26.469 1 94.62 255 ARG B CA 1
ATOM 4744 C C . ARG B 1 255 ? 14.414 -23.734 -25.078 1 94.62 255 ARG B C 1
ATOM 4746 O O . ARG B 1 255 ? 15.5 -23.406 -24.594 1 94.62 255 ARG B O 1
ATOM 4753 N N . LEU B 1 256 ? 13.273 -23.562 -24.453 1 94.56 256 LEU B N 1
ATOM 4754 C CA . LEU B 1 256 ? 13.203 -22.922 -23.156 1 94.56 256 LEU B CA 1
ATOM 4755 C C . LEU B 1 256 ? 13.914 -23.766 -22.094 1 94.56 256 LEU B C 1
ATOM 4757 O O . LEU B 1 256 ? 14.562 -23.219 -21.203 1 94.56 256 LEU B O 1
ATOM 4761 N N . LEU B 1 257 ? 13.734 -25.047 -22.203 1 91.81 257 LEU B N 1
ATOM 4762 C CA . LEU B 1 257 ? 14.398 -25.953 -21.266 1 91.81 257 LEU B CA 1
ATOM 4763 C C . LEU B 1 257 ? 15.914 -25.812 -21.359 1 91.81 257 LEU B C 1
ATOM 4765 O O . LEU B 1 257 ? 16.594 -25.766 -20.328 1 91.81 257 LEU B O 1
ATOM 4769 N N . SER B 1 258 ? 16.406 -25.734 -22.562 1 90.19 258 SER B N 1
ATOM 4770 C CA . SER B 1 258 ? 17.828 -25.562 -22.781 1 90.19 258 SER B CA 1
ATOM 4771 C C . SER B 1 258 ? 18.328 -24.25 -22.188 1 90.19 258 SER B C 1
ATOM 4773 O O . SER B 1 258 ? 19.375 -24.203 -21.547 1 90.19 258 SER B O 1
ATOM 4775 N N . LEU B 1 259 ? 17.594 -23.234 -22.375 1 89.88 259 LEU B N 1
ATOM 4776 C CA . LEU B 1 259 ? 17.969 -21.922 -21.844 1 89.88 259 LEU B CA 1
ATOM 4777 C C . LEU B 1 259 ? 17.938 -21.922 -20.328 1 89.88 259 LEU B C 1
ATOM 4779 O O . LEU B 1 259 ? 18.812 -21.344 -19.688 1 89.88 259 LEU B O 1
ATOM 4783 N N . SER B 1 260 ? 16.891 -22.547 -19.812 1 86.12 260 SER B N 1
ATOM 4784 C CA . SER B 1 260 ? 16.719 -22.578 -18.359 1 86.12 260 SER B CA 1
ATOM 4785 C C . SER B 1 260 ? 17.859 -23.328 -17.688 1 86.12 260 SER B C 1
ATOM 4787 O O . SER B 1 260 ? 18.219 -23.031 -16.547 1 86.12 260 SER B O 1
ATOM 4789 N N . ARG B 1 261 ? 18.406 -24.328 -18.297 1 81.75 261 ARG B N 1
ATOM 4790 C CA . ARG B 1 261 ? 19.516 -25.125 -17.75 1 81.75 261 ARG B CA 1
ATOM 4791 C C . ARG B 1 261 ? 20.781 -24.297 -17.641 1 81.75 261 ARG B C 1
ATOM 4793 O O . ARG B 1 261 ? 21.625 -24.578 -16.781 1 81.75 261 ARG B O 1
ATOM 4800 N N . ARG B 1 262 ? 20.844 -23.328 -18.438 1 77.62 262 ARG B N 1
ATOM 4801 C CA . ARG B 1 262 ? 21.984 -22.438 -18.328 1 77.62 262 ARG B CA 1
ATOM 4802 C C . ARG B 1 262 ? 21.922 -21.625 -17.031 1 77.62 262 ARG B C 1
ATOM 4804 O O . ARG B 1 262 ? 22.938 -21.156 -16.531 1 77.62 262 ARG B O 1
ATOM 4811 N N . ASP B 1 263 ? 20.688 -21.5 -16.578 1 73.5 263 ASP B N 1
ATOM 4812 C CA . ASP B 1 263 ? 20.453 -20.75 -15.352 1 73.5 263 ASP B CA 1
ATOM 4813 C C . ASP B 1 263 ? 20.562 -21.641 -14.125 1 73.5 263 ASP B C 1
ATOM 4815 O O . ASP B 1 263 ? 20.391 -21.188 -12.992 1 73.5 263 ASP B O 1
ATOM 4819 N N . GLU B 1 264 ? 20.688 -22.906 -14.352 1 62.75 264 GLU B N 1
ATOM 4820 C CA . GLU B 1 264 ? 20.625 -23.922 -13.305 1 62.75 264 GLU B CA 1
ATOM 4821 C C . GLU B 1 264 ? 21.547 -23.578 -12.141 1 62.75 264 GLU B C 1
ATOM 4823 O O . GLU B 1 264 ? 21.203 -23.812 -10.984 1 62.75 264 GLU B O 1
ATOM 4828 N N . ALA B 1 265 ? 22.656 -23.078 -12.461 1 59 265 ALA B N 1
ATOM 4829 C CA . ALA B 1 265 ? 23.547 -22.703 -11.359 1 59 265 ALA B CA 1
ATOM 4830 C C . ALA B 1 265 ? 22.891 -21.656 -10.469 1 59 265 ALA B C 1
ATOM 4832 O O . ALA B 1 265 ? 22.969 -21.734 -9.242 1 59 265 ALA B O 1
ATOM 4833 N N . ILE B 1 266 ? 22.156 -20.734 -11.016 1 55.81 266 ILE B N 1
ATOM 4834 C CA . ILE B 1 266 ? 21.547 -19.641 -10.281 1 55.81 266 ILE B CA 1
ATOM 4835 C C . ILE B 1 266 ? 20.328 -20.141 -9.5 1 55.81 266 ILE B C 1
ATOM 4837 O O . ILE B 1 266 ? 20.156 -19.781 -8.336 1 55.81 266 ILE B O 1
ATOM 4841 N N . ARG B 1 267 ? 19.547 -21.031 -10.008 1 56.47 267 ARG B N 1
ATOM 4842 C CA . ARG B 1 267 ? 18.328 -21.547 -9.406 1 56.47 267 ARG B CA 1
ATOM 4843 C C . ARG B 1 267 ? 18.625 -22.453 -8.219 1 56.47 267 ARG B C 1
ATOM 4845 O O . ARG B 1 267 ? 17.891 -22.453 -7.227 1 56.47 267 ARG B O 1
ATOM 4852 N N . ALA B 1 268 ? 19.719 -23.219 -8.406 1 55.59 268 ALA B N 1
ATOM 4853 C CA . ALA B 1 268 ? 20.125 -24.109 -7.312 1 55.59 268 ALA B CA 1
ATOM 4854 C C . ALA B 1 268 ? 20.422 -23.297 -6.047 1 55.59 268 ALA B C 1
ATOM 4856 O O . ALA B 1 268 ? 20.078 -23.734 -4.938 1 55.59 268 ALA B O 1
ATOM 4857 N N . ASP B 1 269 ? 20.859 -22.109 -6.23 1 51.25 269 ASP B N 1
ATOM 4858 C CA . ASP B 1 269 ? 21.203 -21.234 -5.109 1 51.25 269 ASP B CA 1
ATOM 4859 C C . ASP B 1 269 ? 19.938 -20.688 -4.438 1 51.25 269 ASP B C 1
ATOM 4861 O O . ASP B 1 269 ? 19.859 -20.641 -3.207 1 51.25 269 ASP B O 1
ATOM 4865 N N . THR B 1 270 ? 18.891 -20.344 -5.156 1 52.75 270 THR B N 1
ATOM 4866 C CA . THR B 1 270 ? 17.641 -19.797 -4.637 1 52.75 270 THR B CA 1
ATOM 4867 C C . THR B 1 270 ? 16.875 -20.859 -3.84 1 52.75 270 THR B C 1
ATOM 4869 O O . THR B 1 270 ? 16.359 -20.562 -2.762 1 52.75 270 THR B O 1
ATOM 4872 N N . ARG B 1 271 ? 16.844 -22.078 -4.363 1 49.16 271 ARG B N 1
ATOM 4873 C CA . ARG B 1 271 ? 16.172 -23.203 -3.709 1 49.16 271 ARG B CA 1
ATOM 4874 C C . ARG B 1 271 ? 16.828 -23.5 -2.361 1 49.16 271 ARG B C 1
ATOM 4876 O O . ARG B 1 271 ? 16.125 -23.812 -1.392 1 49.16 271 ARG B O 1
ATOM 4883 N N . ALA B 1 272 ? 18.172 -23.344 -2.367 1 49.78 272 ALA B N 1
ATOM 4884 C CA . ALA B 1 272 ? 18.922 -23.625 -1.146 1 49.78 272 ALA B CA 1
ATOM 4885 C C . ALA B 1 272 ? 18.609 -22.594 -0.065 1 49.78 272 ALA B C 1
ATOM 4887 O O . ALA B 1 272 ? 18.719 -22.891 1.129 1 49.78 272 ALA B O 1
ATOM 4888 N N . ARG B 1 273 ? 18.188 -21.422 -0.551 1 51.06 273 ARG B N 1
ATOM 4889 C CA . ARG B 1 273 ? 17.953 -20.328 0.383 1 51.06 273 ARG B CA 1
ATOM 4890 C C . ARG B 1 273 ? 16.547 -20.391 0.965 1 51.06 273 ARG B C 1
ATOM 4892 O O . ARG B 1 273 ? 16.234 -19.719 1.953 1 51.06 273 ARG B O 1
ATOM 4899 N N . THR B 1 274 ? 15.648 -21.078 0.383 1 53.94 274 THR B N 1
ATOM 4900 C CA . THR B 1 274 ? 14.297 -21.359 0.874 1 53.94 274 THR B CA 1
ATOM 4901 C C . THR B 1 274 ? 14.312 -22.5 1.876 1 53.94 274 THR B C 1
ATOM 4903 O O . THR B 1 274 ? 15.141 -23.422 1.774 1 53.94 274 THR B O 1
ATOM 4906 N N . ASP B 1 275 ? 13.602 -22.328 3.008 1 48.28 275 ASP B N 1
ATOM 4907 C CA . ASP B 1 275 ? 13.609 -23.344 4.051 1 48.28 275 ASP B CA 1
ATOM 4908 C C . ASP B 1 275 ? 13.477 -24.75 3.449 1 48.28 275 ASP B C 1
ATOM 4910 O O . ASP B 1 275 ? 12.562 -25 2.658 1 48.28 275 ASP B O 1
ATOM 4914 N N . ALA B 1 276 ? 14.508 -25.641 3.656 1 44.62 276 ALA B N 1
ATOM 4915 C CA . ALA B 1 276 ? 14.656 -27.016 3.184 1 44.62 276 ALA B CA 1
ATOM 4916 C C . ALA B 1 276 ? 13.344 -27.781 3.316 1 44.62 276 ALA B C 1
ATOM 4918 O O . ALA B 1 276 ? 13.016 -28.609 2.467 1 44.62 276 ALA B O 1
ATOM 4919 N N . ALA B 1 277 ? 12.75 -27.578 4.516 1 44.84 277 ALA B N 1
ATOM 4920 C CA . ALA B 1 277 ? 11.531 -28.328 4.785 1 44.84 277 ALA B CA 1
ATOM 4921 C C . ALA B 1 277 ? 10.422 -27.953 3.797 1 44.84 277 ALA B C 1
ATOM 4923 O O . ALA B 1 277 ? 9.531 -28.766 3.523 1 44.84 277 ALA B O 1
ATOM 4924 N N . SER B 1 278 ? 10.516 -26.672 3.469 1 43.5 278 SER B N 1
ATOM 4925 C CA . SER B 1 278 ? 9.547 -26.219 2.471 1 43.5 278 SER B CA 1
ATOM 4926 C C . SER B 1 278 ? 9.945 -26.688 1.072 1 43.5 278 SER B C 1
ATOM 4928 O O . SER B 1 278 ? 9.086 -26.859 0.202 1 43.5 278 SER B O 1
ATOM 4930 N N . VAL B 1 279 ? 11.312 -26.812 0.94 1 39.97 279 VAL B N 1
ATOM 4931 C CA . VAL B 1 279 ? 11.906 -27.312 -0.293 1 39.97 279 VAL B CA 1
ATOM 4932 C C . VAL B 1 279 ? 11.719 -28.828 -0.381 1 39.97 279 VAL B C 1
ATOM 4934 O O . VAL B 1 279 ? 11.742 -29.391 -1.475 1 39.97 279 VAL B O 1
ATOM 4937 N N . MET B 1 280 ? 11.734 -29.422 0.835 1 34.09 280 MET B N 1
ATOM 4938 C CA . MET B 1 280 ? 11.68 -30.875 0.795 1 34.09 280 MET B CA 1
ATOM 4939 C C . MET B 1 280 ? 10.508 -31.359 -0.049 1 34.09 280 MET B C 1
ATOM 4941 O O . MET B 1 280 ? 10.461 -32.531 -0.45 1 34.09 280 MET B O 1
ATOM 4945 N N . PHE B 1 281 ? 9.469 -30.516 0.202 1 34.97 281 PHE B N 1
ATOM 4946 C CA . PHE B 1 281 ? 8.438 -31.141 -0.629 1 34.97 281 PHE B CA 1
ATOM 4947 C C . PHE B 1 281 ? 8.734 -30.906 -2.107 1 34.97 281 PHE B C 1
ATOM 4949 O O . PHE B 1 281 ? 7.922 -31.266 -2.967 1 34.97 281 PHE B O 1
ATOM 4956 N N . ALA B 1 282 ? 9.602 -29.938 -2.381 1 39.03 282 ALA B N 1
ATOM 4957 C CA . ALA B 1 282 ? 10.086 -30.031 -3.758 1 39.03 282 ALA B CA 1
ATOM 4958 C C . ALA B 1 282 ? 10.68 -31.406 -4.047 1 39.03 282 ALA B C 1
ATOM 4960 O O . ALA B 1 282 ? 11.82 -31.688 -3.662 1 39.03 282 ALA B O 1
ATOM 4961 N N . LYS B 1 283 ? 10.062 -32.531 -3.857 1 35.34 283 LYS B N 1
ATOM 4962 C CA . LYS B 1 283 ? 10.422 -33.844 -4.379 1 35.34 283 LYS B CA 1
ATOM 4963 C C . LYS B 1 283 ? 11.492 -33.719 -5.465 1 35.34 283 LYS B C 1
ATOM 4965 O O . LYS B 1 283 ? 11.469 -32.812 -6.27 1 35.34 283 LYS B O 1
ATOM 4970 N N . THR B 1 284 ? 12.727 -34.344 -5.25 1 33.47 284 THR B N 1
ATOM 4971 C CA . THR B 1 284 ? 13.922 -34.844 -5.926 1 33.47 284 THR B CA 1
ATOM 4972 C C . THR B 1 284 ? 13.625 -35.125 -7.395 1 33.47 284 THR B C 1
ATOM 4974 O O . THR B 1 284 ? 14.438 -35.75 -8.078 1 33.47 284 THR B O 1
ATOM 4977 N N . ASP B 1 285 ? 12.391 -35.375 -7.77 1 32.97 285 ASP B N 1
ATOM 4978 C CA . ASP B 1 285 ? 12.336 -36.281 -8.922 1 32.97 285 ASP B CA 1
ATOM 4979 C C . ASP B 1 285 ? 13.195 -35.75 -10.07 1 32.97 285 ASP B C 1
ATOM 4981 O O . ASP B 1 285 ? 13.164 -34.562 -10.383 1 32.97 285 ASP B O 1
ATOM 4985 N N . ALA B 1 286 ? 14.219 -36.312 -10.469 1 38.56 286 ALA B N 1
ATOM 4986 C CA . ALA B 1 286 ? 14.828 -36.5 -11.781 1 38.56 286 ALA B CA 1
ATOM 4987 C C . ALA B 1 286 ? 13.93 -35.938 -12.883 1 38.56 286 ALA B C 1
ATOM 4989 O O . ALA B 1 286 ? 14.406 -35.562 -13.953 1 38.56 286 ALA B O 1
ATOM 4990 N N . ALA B 1 287 ? 12.648 -35.875 -12.602 1 41.56 287 ALA B N 1
ATOM 4991 C CA . ALA B 1 287 ? 11.578 -35.438 -13.492 1 41.56 287 ALA B CA 1
ATOM 4992 C C . ALA B 1 287 ? 11.414 -33.906 -13.43 1 41.56 287 ALA B C 1
ATOM 4994 O O . ALA B 1 287 ? 10.797 -33.312 -14.32 1 41.56 287 ALA B O 1
ATOM 4995 N N . ALA B 1 288 ? 11.789 -33.188 -12.312 1 49.78 288 ALA B N 1
ATOM 4996 C CA . ALA B 1 288 ? 11.812 -31.75 -12.133 1 49.78 288 ALA B CA 1
ATOM 4997 C C . ALA B 1 288 ? 12.766 -31.078 -13.117 1 49.78 288 ALA B C 1
ATOM 4999 O O . ALA B 1 288 ? 12.516 -29.969 -13.586 1 49.78 288 ALA B O 1
ATOM 5000 N N . ALA B 1 289 ? 13.883 -31.844 -13.375 1 51.59 289 ALA B N 1
ATOM 5001 C CA . ALA B 1 289 ? 14.922 -31.484 -14.344 1 51.59 289 ALA B CA 1
ATOM 5002 C C . ALA B 1 289 ? 14.328 -31.266 -15.734 1 51.59 289 ALA B C 1
ATOM 5004 O O . ALA B 1 289 ? 14.992 -30.734 -16.625 1 51.59 289 ALA B O 1
ATOM 5005 N N . HIS B 1 290 ? 12.961 -31.531 -15.695 1 72.31 290 HIS B N 1
ATOM 5006 C CA . HIS B 1 290 ? 12.484 -31.484 -17.078 1 72.31 290 HIS B CA 1
ATOM 5007 C C . HIS B 1 290 ? 11.305 -30.531 -17.219 1 72.31 290 HIS B C 1
ATOM 5009 O O . HIS B 1 290 ? 10.477 -30.688 -18.109 1 72.31 290 HIS B O 1
ATOM 5015 N N . HIS B 1 291 ? 11.266 -29.531 -16.219 1 86.12 291 HIS B N 1
ATOM 5016 C CA . HIS B 1 291 ? 10.148 -28.609 -16.375 1 86.12 291 HIS B CA 1
ATOM 5017 C C . HIS B 1 291 ? 10.633 -27.156 -16.453 1 86.12 291 HIS B C 1
ATOM 5019 O O . HIS B 1 291 ? 11.719 -26.844 -15.969 1 86.12 291 HIS B O 1
ATOM 5025 N N . VAL B 1 292 ? 9.906 -26.438 -17.141 1 89.88 292 VAL B N 1
ATOM 5026 C CA . VAL B 1 292 ? 10.133 -25 -17.312 1 89.88 292 VAL B CA 1
ATOM 5027 C C . VAL B 1 292 ? 9.125 -24.219 -16.469 1 89.88 292 VAL B C 1
ATOM 5029 O O . VAL B 1 292 ? 7.938 -24.531 -16.453 1 89.88 292 VAL B O 1
ATOM 5032 N N . GLY B 1 293 ? 9.688 -23.188 -15.734 1 91.06 293 GLY B N 1
ATOM 5033 C CA . GLY B 1 293 ? 8.805 -22.328 -14.953 1 91.06 293 GLY B CA 1
ATOM 5034 C C . GLY B 1 293 ? 8.805 -22.688 -13.477 1 91.06 293 GLY B C 1
ATOM 5035 O O . GLY B 1 293 ? 9.508 -23.609 -13.047 1 91.06 293 GLY B O 1
ATOM 5036 N N . THR B 1 294 ? 8.062 -21.984 -12.641 1 90.06 294 THR B N 1
ATOM 5037 C CA . THR B 1 294 ? 8 -22.141 -11.188 1 90.06 294 THR B CA 1
ATOM 5038 C C . THR B 1 294 ? 6.66 -22.734 -10.766 1 90.06 294 THR B C 1
ATOM 5040 O O . THR B 1 294 ? 5.746 -22.875 -11.578 1 90.06 294 THR B O 1
ATOM 5043 N N . ASN B 1 295 ? 6.586 -23.266 -9.5 1 92.44 295 ASN B N 1
ATOM 5044 C CA . ASN B 1 295 ? 5.34 -23.75 -8.93 1 92.44 295 ASN B CA 1
ATOM 5045 C C . ASN B 1 295 ? 4.742 -24.875 -9.773 1 92.44 295 ASN B C 1
ATOM 5047 O O . ASN B 1 295 ? 3.553 -24.859 -10.094 1 92.44 295 ASN B O 1
ATOM 5051 N N . GLY B 1 296 ? 5.598 -25.781 -10.266 1 92.81 296 GLY B N 1
ATOM 5052 C CA . GLY B 1 296 ? 5.207 -26.922 -11.07 1 92.81 296 GLY B CA 1
ATOM 5053 C C . GLY B 1 296 ? 5.395 -26.703 -12.562 1 92.81 296 GLY B C 1
ATOM 5054 O O . GLY B 1 296 ? 5.52 -27.656 -13.328 1 92.81 296 GLY B O 1
ATOM 5055 N N . GLY B 1 297 ? 5.414 -25.391 -12.945 1 94.25 297 GLY B N 1
ATOM 5056 C CA . GLY B 1 297 ? 5.715 -25.016 -14.32 1 94.25 297 GLY B CA 1
ATOM 5057 C C . GLY B 1 297 ? 4.945 -25.828 -15.344 1 94.25 297 GLY B C 1
ATOM 5058 O O . GLY B 1 297 ? 3.719 -25.906 -15.281 1 94.25 297 GLY B O 1
ATOM 5059 N N . THR B 1 298 ? 5.758 -26.562 -16.188 1 96.31 298 THR B N 1
ATOM 5060 C CA . THR B 1 298 ? 5.152 -27.297 -17.297 1 96.31 298 THR B CA 1
ATOM 5061 C C . THR B 1 298 ? 4.715 -28.688 -16.844 1 96.31 298 THR B C 1
ATOM 5063 O O . THR B 1 298 ? 4.273 -29.5 -17.656 1 96.31 298 THR B O 1
ATOM 5066 N N . ALA B 1 299 ? 4.684 -28.953 -15.539 1 95.69 299 ALA B N 1
ATOM 5067 C CA . ALA B 1 299 ? 4.375 -30.281 -15.023 1 95.69 299 ALA B CA 1
ATOM 5068 C C . ALA B 1 299 ? 2.898 -30.609 -15.227 1 95.69 299 ALA B C 1
ATOM 5070 O O . ALA B 1 299 ? 2.518 -31.781 -15.227 1 95.69 299 ALA B O 1
ATOM 5071 N N . ALA B 1 300 ? 2.088 -29.609 -15.398 1 96.5 300 ALA B N 1
ATOM 5072 C CA . ALA B 1 300 ? 0.667 -29.844 -15.664 1 96.5 300 ALA B CA 1
ATOM 5073 C C . ALA B 1 300 ? 0.438 -30.281 -17.109 1 96.5 300 ALA B C 1
ATOM 5075 O O . ALA B 1 300 ? -0.662 -30.703 -17.469 1 96.5 300 ALA B O 1
ATOM 5076 N N . GLY B 1 301 ? 1.451 -30.062 -17.922 1 96.94 301 GLY B N 1
ATOM 5077 C CA . GLY B 1 301 ? 1.396 -30.594 -19.281 1 96.94 301 GLY B CA 1
ATOM 5078 C C . GLY B 1 301 ? 0.685 -29.672 -20.25 1 96.94 301 GLY B C 1
ATOM 5079 O O . GLY B 1 301 ? 0.138 -30.125 -21.25 1 96.94 301 GLY B O 1
ATOM 5080 N N . LEU B 1 302 ? 0.606 -28.406 -19.906 1 98.38 302 LEU B N 1
ATOM 5081 C CA . LEU B 1 302 ? 0.013 -27.469 -20.859 1 98.38 302 LEU B CA 1
ATOM 5082 C C . LEU B 1 302 ? 1.017 -27.078 -21.922 1 98.38 302 LEU B C 1
ATOM 5084 O O . LEU B 1 302 ? 1.235 -25.891 -22.172 1 98.38 302 LEU B O 1
ATOM 5088 N N . VAL B 1 303 ? 1.634 -28.047 -22.547 1 98.44 303 VAL B N 1
ATOM 5089 C CA . VAL B 1 303 ? 2.584 -27.953 -23.641 1 98.44 303 VAL B CA 1
ATOM 5090 C C . VAL B 1 303 ? 2.068 -28.75 -24.844 1 98.44 303 VAL B C 1
ATOM 5092 O O . VAL B 1 303 ? 1.956 -29.984 -24.766 1 98.44 303 VAL B O 1
ATOM 5095 N N . GLY B 1 304 ? 1.711 -28.078 -25.922 1 98.69 304 GLY B N 1
ATOM 5096 C CA . GLY B 1 304 ? 1.174 -28.797 -27.078 1 98.69 304 GLY B CA 1
ATOM 5097 C C . GLY B 1 304 ? 0.438 -27.906 -28.047 1 98.69 304 GLY B C 1
ATOM 5098 O O . GLY B 1 304 ? 0.628 -26.688 -28.047 1 98.69 304 GLY B O 1
ATOM 5099 N N . SER B 1 305 ? -0.339 -28.578 -28.922 1 98.75 305 SER B N 1
ATOM 5100 C CA . SER B 1 305 ? -1.19 -27.828 -29.844 1 98.75 305 SER B CA 1
ATOM 5101 C C . SER B 1 305 ? -2.273 -27.062 -29.094 1 98.75 305 SER B C 1
ATOM 5103 O O . SER B 1 305 ? -2.584 -27.391 -27.938 1 98.75 305 SER B O 1
ATOM 5105 N N . TYR B 1 306 ? -2.83 -26.031 -29.766 1 98.69 306 TYR B N 1
ATOM 5106 C CA . TYR B 1 306 ? -3.908 -25.266 -29.156 1 98.69 306 TYR B CA 1
ATOM 5107 C C . TYR B 1 306 ? -5.035 -26.172 -28.688 1 98.69 306 TYR B C 1
ATOM 5109 O O . TYR B 1 306 ? -5.527 -26.031 -27.562 1 98.69 306 TYR B O 1
ATOM 5117 N N . ASP B 1 307 ? -5.375 -27.125 -29.5 1 98.25 307 ASP B N 1
ATOM 5118 C CA . ASP B 1 307 ? -6.453 -28.047 -29.156 1 98.25 307 ASP B CA 1
ATOM 5119 C C . ASP B 1 307 ? -6.039 -28.969 -28.016 1 98.25 307 ASP B C 1
ATOM 5121 O O . ASP B 1 307 ? -6.848 -29.281 -27.141 1 98.25 307 ASP B O 1
ATOM 5125 N N . GLY B 1 308 ? -4.824 -29.422 -28.094 1 98.25 308 GLY B N 1
ATOM 5126 C CA . GLY B 1 308 ? -4.324 -30.281 -27.031 1 98.25 308 GLY B CA 1
ATOM 5127 C C . GLY B 1 308 ? -4.309 -29.594 -25.688 1 98.25 308 GLY B C 1
ATOM 5128 O O . GLY B 1 308 ? -4.73 -30.172 -24.672 1 98.25 308 GLY B O 1
ATOM 5129 N N . VAL B 1 309 ? -3.795 -28.391 -25.656 1 98.75 309 VAL B N 1
ATOM 5130 C CA . VAL B 1 309 ? -3.76 -27.594 -24.422 1 98.75 309 VAL B CA 1
ATOM 5131 C C . VAL B 1 309 ? -5.184 -27.344 -23.938 1 98.75 309 VAL B C 1
ATOM 5133 O O . VAL B 1 309 ? -5.469 -27.5 -22.734 1 98.75 309 VAL B O 1
ATOM 5136 N N . ALA B 1 310 ? -6.086 -27 -24.797 1 98.62 310 ALA B N 1
ATOM 5137 C CA . ALA B 1 310 ? -7.48 -26.766 -24.438 1 98.62 310 ALA B CA 1
ATOM 5138 C C . ALA B 1 310 ? -8.102 -28.031 -23.828 1 98.62 310 ALA B C 1
ATOM 5140 O O . ALA B 1 310 ? -8.836 -27.938 -22.844 1 98.62 310 ALA B O 1
ATOM 5141 N N . GLU B 1 311 ? -7.805 -29.156 -24.453 1 98.06 311 GLU B N 1
ATOM 5142 C CA . GLU B 1 311 ? -8.32 -30.422 -23.938 1 98.06 311 GLU B CA 1
ATOM 5143 C C . GLU B 1 311 ? -7.832 -30.688 -22.531 1 98.06 311 GLU B C 1
ATOM 5145 O O . GLU B 1 311 ? -8.602 -31.125 -21.672 1 98.06 311 GLU B O 1
ATOM 5150 N N . ARG B 1 312 ? -6.586 -30.438 -22.297 1 98.25 312 ARG B N 1
ATOM 5151 C CA . ARG B 1 312 ? -6.016 -30.641 -20.969 1 98.25 312 ARG B CA 1
ATOM 5152 C C . ARG B 1 312 ? -6.641 -29.703 -19.953 1 98.25 312 ARG B C 1
ATOM 5154 O O . ARG B 1 312 ? -6.93 -30.094 -18.812 1 98.25 312 ARG B O 1
ATOM 5161 N N . ILE B 1 313 ? -6.836 -28.469 -20.312 1 98.56 313 ILE B N 1
ATOM 5162 C CA . ILE B 1 313 ? -7.473 -27.484 -19.438 1 98.56 313 ILE B CA 1
ATOM 5163 C C . ILE B 1 313 ? -8.875 -27.953 -19.062 1 98.56 313 ILE B C 1
ATOM 5165 O O . ILE B 1 313 ? -9.258 -27.906 -17.891 1 98.56 313 ILE B O 1
ATOM 5169 N N . ARG B 1 314 ? -9.625 -28.469 -20.078 1 97.88 314 ARG B N 1
ATOM 5170 C CA . ARG B 1 314 ? -10.969 -28.969 -19.812 1 97.88 314 ARG B CA 1
ATOM 5171 C C . ARG B 1 314 ? -10.93 -30.141 -18.844 1 97.88 314 ARG B C 1
ATOM 5173 O O . ARG B 1 314 ? -11.812 -30.281 -17.984 1 97.88 314 ARG B O 1
ATOM 5180 N N . ALA B 1 315 ? -9.93 -30.984 -19 1 98 315 ALA B N 1
ATOM 5181 C CA . ALA B 1 315 ? -9.789 -32.125 -18.109 1 98 315 ALA B CA 1
ATOM 5182 C C . ALA B 1 315 ? -9.531 -31.688 -16.672 1 98 315 ALA B C 1
ATOM 5184 O O . ALA B 1 315 ? -10.141 -32.219 -15.734 1 98 315 ALA B O 1
ATOM 5185 N N . PHE B 1 316 ? -8.625 -30.719 -16.484 1 98.31 316 PHE B N 1
ATOM 5186 C CA . PHE B 1 316 ? -8.367 -30.188 -15.156 1 98.31 316 PHE B CA 1
ATOM 5187 C C . PHE B 1 316 ? -9.602 -29.5 -14.594 1 98.31 316 PHE B C 1
ATOM 5189 O O . PHE B 1 316 ? -9.891 -29.609 -13.398 1 98.31 316 PHE B O 1
ATOM 5196 N N . HIS B 1 317 ? -10.297 -28.781 -15.461 1 97.94 317 HIS B N 1
ATOM 5197 C CA . HIS B 1 317 ? -11.531 -28.141 -15.039 1 97.94 317 HIS B CA 1
ATOM 5198 C C . HIS B 1 317 ? -12.562 -29.156 -14.578 1 97.94 317 HIS B C 1
ATOM 5200 O O . HIS B 1 317 ? -13.227 -28.953 -13.555 1 97.94 317 HIS B O 1
ATOM 5206 N N . ALA B 1 318 ? -12.688 -30.219 -15.336 1 96.56 318 ALA B N 1
ATOM 5207 C CA . ALA B 1 318 ? -13.609 -31.297 -14.969 1 96.56 318 ALA B CA 1
ATOM 5208 C C . ALA B 1 318 ? -13.227 -31.906 -13.625 1 96.56 318 ALA B C 1
ATOM 5210 O O . ALA B 1 318 ? -14.094 -32.375 -12.883 1 96.56 318 ALA B O 1
ATOM 5211 N N . ALA B 1 319 ? -11.922 -31.844 -13.32 1 96.75 319 ALA B N 1
ATOM 5212 C CA . ALA B 1 319 ? -11.438 -32.406 -12.055 1 96.75 319 ALA B CA 1
ATOM 5213 C C . ALA B 1 319 ? -11.68 -31.422 -10.906 1 96.75 319 ALA B C 1
ATOM 5215 O O . ALA B 1 319 ? -11.492 -31.781 -9.742 1 96.75 319 ALA B O 1
ATOM 5216 N N . GLY B 1 320 ? -12.023 -30.172 -11.195 1 96.19 320 GLY B N 1
ATOM 5217 C CA . GLY B 1 320 ? -12.414 -29.25 -10.141 1 96.19 320 GLY B CA 1
ATOM 5218 C C . GLY B 1 320 ? -11.672 -27.922 -10.195 1 96.19 320 GLY B C 1
ATOM 5219 O O . GLY B 1 320 ? -12.016 -26.984 -9.484 1 96.19 320 GLY B O 1
ATOM 5220 N N . ILE B 1 321 ? -10.656 -27.812 -11.055 1 97.69 321 ILE B N 1
ATOM 5221 C CA . ILE B 1 321 ? -9.875 -26.578 -11.141 1 97.69 321 ILE B CA 1
ATOM 5222 C C . ILE B 1 321 ? -10.734 -25.469 -11.75 1 97.69 321 ILE B C 1
ATOM 5224 O O . ILE B 1 321 ? -11.281 -25.625 -12.844 1 97.69 321 ILE B O 1
ATOM 5228 N N . GLU B 1 322 ? -10.797 -24.375 -11.031 1 97.5 322 GLU B N 1
ATOM 5229 C CA . GLU B 1 322 ? -11.609 -23.25 -11.508 1 97.5 322 GLU B CA 1
ATOM 5230 C C . GLU B 1 322 ? -10.734 -22.125 -12.039 1 97.5 322 GLU B C 1
ATOM 5232 O O . GLU B 1 322 ? -11.172 -21.344 -12.883 1 97.5 322 GLU B O 1
ATOM 5237 N N . LEU B 1 323 ? -9.523 -22.016 -11.562 1 98.44 323 LEU B N 1
ATOM 5238 C CA . LEU B 1 323 ? -8.617 -20.938 -11.945 1 98.44 323 LEU B CA 1
ATOM 5239 C C . LEU B 1 323 ? -7.254 -21.5 -12.344 1 98.44 323 LEU B C 1
ATOM 5241 O O . LEU B 1 323 ? -6.629 -22.234 -11.57 1 98.44 323 LEU B O 1
ATOM 5245 N N . PHE B 1 324 ? -6.836 -21.203 -13.57 1 98.69 324 PHE B N 1
ATOM 5246 C CA . PHE B 1 324 ? -5.465 -21.469 -13.992 1 98.69 324 PHE B CA 1
ATOM 5247 C C . PHE B 1 324 ? -4.605 -20.219 -13.852 1 98.69 324 PHE B C 1
ATOM 5249 O O . PHE B 1 324 ? -4.844 -19.203 -14.523 1 98.69 324 PHE B O 1
ATOM 5256 N N . MET B 1 325 ? -3.672 -20.25 -12.961 1 98.62 325 MET B N 1
ATOM 5257 C CA . MET B 1 325 ? -2.705 -19.156 -12.82 1 98.62 325 MET B CA 1
ATOM 5258 C C . MET B 1 325 ? -1.484 -19.406 -13.703 1 98.62 325 MET B C 1
ATOM 5260 O O . MET B 1 325 ? -0.588 -20.156 -13.336 1 98.62 325 MET B O 1
ATOM 5264 N N . LEU B 1 326 ? -1.412 -18.672 -14.773 1 98.75 326 LEU B N 1
ATOM 5265 C CA . LEU B 1 326 ? -0.569 -19.094 -15.891 1 98.75 326 LEU B CA 1
ATOM 5266 C C . LEU B 1 326 ? 0.724 -18.281 -15.922 1 98.75 326 LEU B C 1
ATOM 5268 O O . LEU B 1 326 ? 0.739 -17.109 -15.547 1 98.75 326 LEU B O 1
ATOM 5272 N N . GLN B 1 327 ? 1.753 -18.922 -16.375 1 98.06 327 GLN B N 1
ATOM 5273 C CA . GLN B 1 327 ? 3.055 -18.344 -16.672 1 98.06 327 GLN B CA 1
ATOM 5274 C C . GLN B 1 327 ? 3.379 -18.469 -18.156 1 98.06 327 GLN B C 1
ATOM 5276 O O . GLN B 1 327 ? 2.98 -19.438 -18.812 1 98.06 327 GLN B O 1
ATOM 5281 N N . PHE B 1 328 ? 4.09 -17.469 -18.672 1 98.12 328 PHE B N 1
ATOM 5282 C CA . PHE B 1 328 ? 4.441 -17.406 -20.078 1 98.12 328 PHE B CA 1
ATOM 5283 C C . PHE B 1 328 ? 5.879 -16.922 -20.25 1 98.12 328 PHE B C 1
ATOM 5285 O O . PHE B 1 328 ? 6.422 -16.25 -19.375 1 98.12 328 PHE B O 1
ATOM 5292 N N . GLN B 1 329 ? 6.438 -17.281 -21.375 1 97.19 329 GLN B N 1
ATOM 5293 C CA . GLN B 1 329 ? 7.707 -16.719 -21.828 1 97.19 329 GLN B CA 1
ATOM 5294 C C . GLN B 1 329 ? 7.918 -16.938 -23.312 1 97.19 329 GLN B C 1
ATOM 5296 O O . GLN B 1 329 ? 7.914 -18.078 -23.781 1 97.19 329 GLN B O 1
ATOM 5301 N N . PRO B 1 330 ? 8.281 -15.93 -24.125 1 97.19 330 PRO B N 1
ATOM 5302 C CA . PRO B 1 330 ? 8.219 -14.516 -23.75 1 97.19 330 PRO B CA 1
ATOM 5303 C C . PRO B 1 330 ? 6.82 -14.094 -23.297 1 97.19 330 PRO B C 1
ATOM 5305 O O . PRO B 1 330 ? 5.824 -14.477 -23.906 1 97.19 330 PRO B O 1
ATOM 5308 N N . PHE B 1 331 ? 6.75 -13.281 -22.328 1 97.81 331 PHE B N 1
ATOM 5309 C CA . PHE B 1 331 ? 5.535 -13.117 -21.547 1 97.81 331 PHE B CA 1
ATOM 5310 C C . PHE B 1 331 ? 4.422 -12.492 -22.375 1 97.81 331 PHE B C 1
ATOM 5312 O O . PHE B 1 331 ? 3.393 -13.125 -22.625 1 97.81 331 PHE B O 1
ATOM 5319 N N . GLU B 1 332 ? 4.605 -11.32 -22.891 1 97.75 332 GLU B N 1
ATOM 5320 C CA . GLU B 1 332 ? 3.551 -10.578 -23.578 1 97.75 332 GLU B CA 1
ATOM 5321 C C . GLU B 1 332 ? 3.053 -11.32 -24.812 1 97.75 332 GLU B C 1
ATOM 5323 O O . GLU B 1 332 ? 1.845 -11.453 -25.016 1 97.75 332 GLU B O 1
ATOM 5328 N N . ALA B 1 333 ? 3.988 -11.836 -25.594 1 98.12 333 ALA B N 1
ATOM 5329 C CA . ALA B 1 333 ? 3.631 -12.523 -26.828 1 98.12 333 ALA B CA 1
ATOM 5330 C C . ALA B 1 333 ? 2.852 -13.805 -26.547 1 98.12 333 ALA B C 1
ATOM 5332 O O . ALA B 1 333 ? 1.836 -14.07 -27.203 1 98.12 333 ALA B O 1
ATOM 5333 N N . GLU B 1 334 ? 3.305 -14.539 -25.594 1 98.56 334 GLU B N 1
ATOM 5334 C CA . GLU B 1 334 ? 2.676 -15.828 -25.297 1 98.56 334 GLU B CA 1
ATOM 5335 C C . GLU B 1 334 ? 1.342 -15.633 -24.578 1 98.56 334 GLU B C 1
ATOM 5337 O O . GLU B 1 334 ? 0.407 -16.406 -24.781 1 98.56 334 GLU B O 1
ATOM 5342 N N . MET B 1 335 ? 1.274 -14.625 -23.703 1 98.69 335 MET B N 1
ATOM 5343 C CA . MET B 1 335 ? 0.011 -14.266 -23.062 1 98.69 335 MET B CA 1
ATOM 5344 C C . MET B 1 335 ? -1.046 -13.922 -24.094 1 98.69 335 MET B C 1
ATOM 5346 O O . MET B 1 335 ? -2.178 -14.398 -24.031 1 98.69 335 MET B O 1
ATOM 5350 N N . ALA B 1 336 ? -0.674 -13.133 -25.078 1 98.81 336 ALA B N 1
ATOM 5351 C CA . ALA B 1 336 ? -1.58 -12.75 -26.156 1 98.81 336 ALA B CA 1
ATOM 5352 C C . ALA B 1 336 ? -1.962 -13.961 -27 1 98.81 336 ALA B C 1
ATOM 5354 O O . ALA B 1 336 ? -3.123 -14.117 -27.391 1 98.81 336 ALA B O 1
ATOM 5355 N N . ARG B 1 337 ? -0.989 -14.805 -27.312 1 98.81 337 ARG B N 1
ATOM 5356 C CA . ARG B 1 337 ? -1.228 -16 -28.109 1 98.81 337 ARG B CA 1
ATOM 5357 C C . ARG B 1 337 ? -2.242 -16.922 -27.438 1 98.81 337 ARG B C 1
ATOM 5359 O O . ARG B 1 337 ? -3.172 -17.406 -28.094 1 98.81 337 ARG B O 1
ATOM 5366 N N . PHE B 1 338 ? -2.078 -17.109 -26.188 1 98.81 338 PHE B N 1
ATOM 5367 C CA . PHE B 1 338 ? -2.977 -17.984 -25.438 1 98.81 338 PHE B CA 1
ATOM 5368 C C . PHE B 1 338 ? -4.402 -17.438 -25.469 1 98.81 338 PHE B C 1
ATOM 5370 O O . PHE B 1 338 ? -5.348 -18.188 -25.734 1 98.81 338 PHE B O 1
ATOM 5377 N N . ALA B 1 339 ? -4.539 -16.188 -25.172 1 98.75 339 ALA B N 1
ATOM 5378 C CA . ALA B 1 339 ? -5.859 -15.555 -25.188 1 98.75 339 ALA B CA 1
ATOM 5379 C C . ALA B 1 339 ? -6.516 -15.688 -26.547 1 98.75 339 ALA B C 1
ATOM 5381 O O . ALA B 1 339 ? -7.699 -16.031 -26.656 1 98.75 339 ALA B O 1
ATOM 5382 N N . ALA B 1 340 ? -5.766 -15.508 -27.578 1 98.62 340 ALA B N 1
ATOM 5383 C CA . ALA B 1 340 ? -6.285 -15.5 -28.953 1 98.62 340 ALA B CA 1
ATOM 5384 C C . ALA B 1 340 ? -6.645 -16.906 -29.406 1 98.62 340 ALA B C 1
ATOM 5386 O O . ALA B 1 340 ? -7.629 -17.109 -30.125 1 98.62 340 ALA B O 1
ATOM 5387 N N . GLN B 1 341 ? -5.82 -17.891 -28.969 1 98.62 341 GLN B N 1
ATOM 5388 C CA . GLN B 1 341 ? -5.895 -19.188 -29.656 1 98.62 341 GLN B CA 1
ATOM 5389 C C . GLN B 1 341 ? -6.551 -20.234 -28.766 1 98.62 341 GLN B C 1
ATOM 5391 O O . GLN B 1 341 ? -7.082 -21.234 -29.25 1 98.62 341 GLN B O 1
ATOM 5396 N N . VAL B 1 342 ? -6.492 -19.984 -27.438 1 98.44 342 VAL B N 1
ATOM 5397 C CA . VAL B 1 342 ? -6.891 -21.094 -26.562 1 98.44 342 VAL B CA 1
ATOM 5398 C C . VAL B 1 342 ? -8.188 -20.719 -25.844 1 98.44 342 VAL B C 1
ATOM 5400 O O . VAL B 1 342 ? -9.039 -21.594 -25.609 1 98.44 342 VAL B O 1
ATOM 5403 N N . PHE B 1 343 ? -8.508 -19.438 -25.484 1 97.38 343 PHE B N 1
ATOM 5404 C CA . PHE B 1 343 ? -9.688 -19.047 -24.734 1 97.38 343 PHE B CA 1
ATOM 5405 C C . PHE B 1 343 ? -10.953 -19.609 -25.359 1 97.38 343 PHE B C 1
ATOM 5407 O O . PHE B 1 343 ? -11.75 -20.266 -24.672 1 97.38 343 PHE B O 1
ATOM 5414 N N . SER B 1 344 ? -11.102 -19.469 -26.672 1 95.94 344 SER B N 1
ATOM 5415 C CA . SER B 1 344 ? -12.328 -19.859 -27.344 1 95.94 344 SER B CA 1
ATOM 5416 C C . SER B 1 344 ? -12.453 -21.375 -27.438 1 95.94 344 SER B C 1
ATOM 5418 O O . SER B 1 344 ? -13.555 -21.922 -27.578 1 95.94 344 SER B O 1
ATOM 5420 N N . ARG B 1 345 ? -11.32 -22.062 -27.391 1 96.5 345 ARG B N 1
ATOM 5421 C CA . ARG B 1 345 ? -11.289 -23.516 -27.547 1 96.5 345 ARG B CA 1
ATOM 5422 C C . ARG B 1 345 ? -11.711 -24.219 -26.266 1 96.5 345 ARG B C 1
ATOM 5424 O O . ARG B 1 345 ? -12.031 -25.406 -26.281 1 96.5 345 ARG B O 1
ATOM 5431 N N . VAL B 1 346 ? -11.641 -23.5 -25.156 1 95.56 346 VAL B N 1
ATOM 5432 C CA . VAL B 1 346 ? -11.992 -24.125 -23.875 1 95.56 346 VAL B CA 1
ATOM 5433 C C . VAL B 1 346 ? -13.477 -23.906 -23.594 1 95.56 346 VAL B C 1
ATOM 5435 O O . VAL B 1 346 ? -14.07 -24.625 -22.781 1 95.56 346 VAL B O 1
ATOM 5438 N N . LYS B 1 347 ? -14.273 -22.844 -24.047 1 77.19 347 LYS B N 1
ATOM 5439 C CA . LYS B 1 347 ? -15.688 -22.562 -23.844 1 77.19 347 LYS B CA 1
ATOM 5440 C C . LYS B 1 347 ? -16.562 -23.516 -24.656 1 77.19 347 LYS B C 1
ATOM 5442 O O . LYS B 1 347 ? -17.75 -23.688 -24.359 1 77.19 347 LYS B O 1
ATOM 5447 N N . GLY B 1 348 ? -16.016 -24.234 -25.625 1 58.94 348 GLY B N 1
ATOM 5448 C CA . GLY B 1 348 ? -16.812 -25.109 -26.484 1 58.94 348 GLY B CA 1
ATOM 5449 C C . GLY B 1 348 ? -16.75 -26.562 -26.047 1 58.94 348 GLY B C 1
ATOM 5450 O O . GLY B 1 348 ? -15.891 -26.953 -25.25 1 58.94 348 GLY B O 1
#

Secondary structure (DSSP, 8-state):
--PPPEEEEE--TTS-SS-TT-TTS-----HHHHHHHHHHHHHHT--EEEE---SS-SS-TTS----HHHHHHHHHHH-SSSEEEEEE-GGGS-HHHHHHHHHHHHHHHTS-EEEEE----BHHHHHHTT-----HHHHHHHHHHHHHHHHHHHTT--EEEE-SS-EEEEE--SS-SSSSSS-EEEEE--SHHHHHHHHHH-SEEEE----HHHHHHHHHHHHTS--TTSSPEEEEEEE-EEESSHHHHHHHHHHHHHHHHTTHHHHHHHHHHB-HHHHTTS---TTGGG--SSTTGGGG--EEEHHHHHHHHHHHHHTTEEEEEEE-SSHHHHHHHHHHHTHHHHH-/--PPPEEEEE--TTS-SS-TT-TTS-----HHHHHHHHHHHHHHT--EEEE---SS-SS-TTS----HHHHHHHHHHH-SSSEEEEEE-GGGS-HHHHHHHHHHHHHHHTS-EEEEE----BHHHHHHTT-----HHHHHHHHHHHHHHHHHHHTT--EEEE-SS-EEEEE--SS-SSSSSS-EEEEE--SHHHHHHHHHH-SEEEE----HHHHHHHHHHHHTS--TTSSPEEEEEEE-EEESSHHHHHHHHHHHHHHHHHTHHHHHHHHHHB-HHHHTTS---TTGGG--SSTTGGGG--EEEHHHHHHHHHHHHHTTEEEEEEE-SSHHHHHHHHHHHTHHHHH-

Organism: Methylorubrum extorquens (strain ATCC 14718 / DSM 1338 / JCM 2805 / NCIMB 9133 / AM1) (NCBI:txid272630)

pLDDT: mean 91.03, std 14.42, range [32.38, 99.0]

Foldseek 3Di:
DQFAAAEEAEQQQLFAFFFQPDPQGHGDNDLVVSLVQLQVLVVLPHAEYEFEADPARLLDRVGGGDHFLVSLLVSLQVDAGHAYETEDQLQPDQLLVVLLSQLNSCVNNVNRYEYEYELFDQQVRQVVVVTDDDDSVVSLVSSLVSLVVSQCQQQQHQDADDDPVDGDHRDGDPDHQPRHSGHAYEYEDQDPSSLVSCQARHQEYEAFAAELVVVLVSCVVSQPDHRNPDDHAYEYEEEAQEDQFFVVLVVVLVVSLVSSVVCVVSVVVSLVSTDVVSCVVVDDDPCVSRAGGPRCYCNHVNGGYLLVNLVSSLSSVVSGHRYYHYHYVVGSVVSSVCSVRNVVNNVD/DQFAAAEEAEQQQLFAFFFQPDPQGHGDNDLVVSLVQLQVLVVLPHAEYEFEADPARLLDRVGGGDHFLVSLLVSLQVDAGHAYETEDQLQPDQLLVVLLSQLNSCVNNVNRYEYEYELFDQQVRQVVVVTDDDDSVVSLVSSLVSLVVSQCQQQQHQDADDDPPDGDHRDGDPDHQPRHRGHAYEYEDQDPSSLVSCQARHQEYEAFAAELVVVLVSCVVSQPDHRNPDDYAYEYEEEAQEDQFQVVLVVVLVVSLVSSVVCVVSVVVSLVSIDVVSCVVVDPPPCVSRAGGPRCYCNHVNGGYLLVNLVSSLSSVVSGHRYYHYHYVVGNVVSSVCSVRNVVNNVD

Solvent-accessible surface area (backbone atoms only — not comparable to full-atom values): 35484 Å² total; per-residue (Å²): 131,89,72,67,82,40,42,26,34,57,52,41,41,65,22,63,58,56,28,77,74,37,85,82,39,68,76,59,23,46,67,70,52,43,52,53,49,53,54,47,38,42,74,65,62,37,45,31,37,37,30,61,65,44,74,45,21,74,82,43,62,91,37,37,20,39,34,24,62,38,47,46,15,19,49,29,54,74,49,87,77,46,26,44,30,28,36,41,52,62,87,77,48,58,44,72,60,47,28,44,41,50,40,40,32,22,60,57,33,68,57,33,31,28,40,28,42,42,77,77,55,48,48,57,64,32,52,28,60,51,41,84,75,68,55,72,72,53,43,52,53,49,40,52,55,40,50,55,51,24,52,44,40,32,47,35,40,75,39,68,46,83,57,96,88,49,40,32,46,76,40,48,42,28,65,45,46,86,76,46,62,50,67,49,32,32,26,40,59,85,48,70,69,36,49,52,46,29,32,58,68,24,43,29,38,40,38,60,18,40,48,63,69,60,49,41,50,51,50,55,59,58,67,71,44,75,51,71,73,46,83,71,41,32,27,34,31,30,22,55,35,71,26,90,38,49,67,58,14,51,52,51,49,51,52,49,43,56,49,28,56,72,41,40,72,55,53,57,53,41,53,68,42,27,43,57,77,64,37,52,69,58,66,77,56,81,66,61,83,70,46,43,45,61,59,38,2,34,42,47,53,35,59,12,15,35,66,54,29,21,51,50,52,48,51,42,36,72,61,53,40,28,31,39,40,32,41,43,74,44,44,72,65,43,50,51,47,42,48,73,57,28,55,69,57,52,80,103,131,88,71,67,81,40,42,26,35,56,52,40,40,66,22,65,57,56,29,76,76,37,86,83,39,68,76,59,23,46,66,70,53,41,53,53,50,52,55,48,39,41,74,67,62,38,46,31,37,37,30,62,62,44,73,46,21,76,82,42,61,92,36,38,20,39,34,25,60,37,48,45,16,20,50,28,54,76,51,84,77,46,26,44,30,29,35,42,52,62,86,76,48,58,45,71,61,47,29,43,41,50,40,39,32,22,60,58,33,68,59,33,30,28,40,28,43,44,78,77,55,48,47,56,64,32,52,30,59,51,42,83,76,68,56,73,72,53,43,51,54,49,42,53,56,42,48,55,51,24,54,44,41,33,46,35,39,75,38,67,44,83,58,97,87,49,38,32,45,77,38,49,41,29,66,47,46,84,75,47,62,49,68,49,31,32,24,38,60,85,49,70,70,36,49,54,46,28,33,59,69,25,42,29,39,41,37,60,18,39,46,65,69,60,51,39,52,51,49,54,56,59,67,71,45,75,52,72,72,47,83,72,40,32,28,34,30,31,21,54,37,71,26,90,39,50,67,58,14,51,52,50,49,52,51,50,43,56,48,28,56,72,41,40,73,55,52,56,53,42,54,68,42,26,43,57,78,64,38,54,68,56,65,78,53,82,65,62,83,69,46,42,43,61,60,40,3,33,41,45,53,35,58,13,14,34,65,54,29,20,51,50,52,49,52,42,36,74,61,53,39,30,30,38,40,32,42,46,75,42,46,70,66,43,50,50,46,43,47,72,58,26,53,69,56,52,80,103

Radius of gyration: 26.78 Å; Cα contacts (8 Å, |Δi|>4): 1425; chains: 2; bounding box: 49×78×62 Å